Protein AF-A0A921YZZ9-F1 (afdb_monomer_lite)

Secondary structure (DSSP, 8-state):
-HHHHHHHH-GGGHHHHT-HHHHHHHHHHHHHHHHHHHHS-HHHHHHHHHHHH-SS--HHHHHHHHHHHHHHHHHHHHHHHHTTS-SS---SS-----SSS---TTHHHHHHHHHHHHHHHHHHHHHHHHHHHHHHHH-HHHHHHHHH-TTHHHHHHHHHHHHHS-TTTGGGGGTTTS-TTHHHHHHT-SS-TTS---HHHHHHHTTT-BTTB-HHHHHHHHHHHHHHHHHHHTTSSS---SHHHHHHHHHHHHHHHHHHHHHH-TT-EEETTEEE---HHHHHHHHHHHHHHHHHT-STHHHHHHHHH---TTHHHHHHHHHHHHHHHHHHS--HHHHHHHHHT-S------TT-THHHH-BHHHH-B-----EETT-BHHHHHHHHHH-TT-SEEEEES-TTT-BEEEEEEHHHHHHHHHHHHSHHHHHHHHHHHHHHHHHHHHSSPPPS---PPP-----------------------------------PPP------PPPP-----PPP-----------------TTTTHHHHHHHHHHHHHHHTT--------------------------PPPP----PPPHHHHHHHHHHHHTSB--HHHHHHHHHHHHH-STTTTSS-TT------B--S-EE-TT-BHHHHHHHHHHH--SEEEEEETTEEEEEEEHHHHHHHHHHHHTT---GGGPPPPP-PPP---------PPPPPPTTTGGGSSSSS--

Foldseek 3Di:
DVQVVVLVVDPVNVVQVVDPVSVLLSVLLVQLLVQCLVFLFLVLSNQLSDVAPAPDDDVVSSVVSSVNSPVNSVVNLVVCCVVVVDVDSAFLQAADQDQPQRDDPVCLVVLLVLLQVLLVVLLVLLVVLLVVLVVCVVPPVNVVVCVVPVVVVVVVLVVVVCVCCVCVHVVLLQLSVDDLSLLLNLLLDQDALPDDDDPVNVVSCNSQQDPVDGNLSSLVSNLVSLSVSLSVVVSRPDDDDSLSSQLSNQLSSQLSSQNVVCVVVVQADDDPNDHDHGGSSLSSLLRSLSNSCSQAVGLSSLSSSCSNHVHCSSSVSSNSSNVSSSVSSVVRDDHSVVSVCVSVVPLDFDDDDPPQPQLQVDWLLQQFAQPADAAEAFDFLQVLVVSCVVPVPDQKHFYDHDPVQLFTQFIFGSVQNVVQLCLLQNDVNLLVVLVVVVVVVVVVVVPDDDDPDDDDDDDDDDDDDDDDDDDDDDDDDDDDDDDDDDDDDDDDDDDDDDDDDDDDDDDDDDDDDDDDDDDDDDDDDDDDDDDPDVPVVVVVVVVVVVVVVVVPDDDDDDDDDDDDDDDDYDDDDDDDDDDDDDPPSDRDDPVVSVVVSVVSSRGTHRVVVLVVVVVVCVVPVPVPPDDDPSDRNTDGHRQPDEAERGHRLVNVSVVCSVVVDQKHFYDDPSRTRGIDGSVSSSVVVVCVVVVVDDPVPRDPDPPDPDPPPPPPPPPDDDDDDPPPVVVPPPPPDD

Sequence (734 aa):
MVATLLSKLVTTFQGIYSNESRTSEMLAAACAVGVASCFAAPVGGVLFSIEVTTTYFAVRNYWRGFFAACCSAIMFRLLSVWSGALPTVKPLFPTNLPQDFPFDPQEFAVFVLLGVVCGLLAALWVWLHRQYVLFMRNTKTLSNFLQKNRFIYPGFMTLAVMSILFPPGIGKYMAADLGNVEQVLSMFANFTWSDELSAEQAAVVSHWQTPEVDHFGCLIIFFFSVFFLSMVSCTLPVPAGIFVPAFKMGASLGRFTGEVMHYFCPLGVAYGGHIQKILPGGYAVVGAAAFTGAVTHTVSTIVIVSEMTGQVTHLLPIMAAVLAANATAALLQPSCFDSIILIKKLPYLPDLLSSASRMYDICVEDFMVRDVKYIWNRMTFQQLKDILKENKAIKSFPLVDSPSSMVLLGSIHRWELVRVIEKQVGRERRLTVAARWHREAEARRRDRRPSRFEVTPAPDMLSLQVPGSGMTRGSSLTTKDQGGLLPAPGQLFRPKSILKKTNSFTLTRGLASPGTGPHTPTTPQPSVYTTVTGAETRIRAAFEAIFKRSSLLQDVEGGLPDQLSSGLPRSPSINKKVQLPRERVCDMSPEDQKAWEQLEMAKEIDFDRMLQIARKRELHPEDSVYEDENLYICHIDPAPFQLVERTSLLKVHSLFSTLGVSRAYVTAIGRLIGVVSLKELRKAIEDVNSGALTVANRPEPPTTPLPTMIKVQATEPAPPSDSETAKLTTNEKQ

Organism: Manduca sexta (NCBI:txid7130)

InterPro domains:
  IPR000644 CBS domain [PF00571] (364-422)
  IPR000644 CBS domain [PF00571] (644-686)
  IPR001807 Chloride channel [PF00654] (12-329)
  IPR050970 Voltage-gated chloride channel [PTHR45720] (1-694)

pLDDT: mean 72.44, std 22.89, range [25.14, 98.0]

Radius of gyration: 42.45 Å; chains: 1; bounding box: 125×93×127 Å

Structure (mmCIF, N/CA/C/O backbone):
data_AF-A0A921YZZ9-F1
#
_entry.id   AF-A0A921YZZ9-F1
#
loop_
_atom_site.group_PDB
_atom_site.id
_atom_site.type_symbol
_atom_site.label_atom_id
_atom_site.label_alt_id
_atom_site.label_comp_id
_atom_site.label_asym_id
_atom_site.label_entity_id
_atom_site.label_seq_id
_atom_site.pdbx_PDB_ins_code
_atom_site.Cartn_x
_atom_site.Cartn_y
_atom_site.Cartn_z
_atom_site.occupancy
_atom_site.B_iso_or_equiv
_atom_site.auth_seq_id
_atom_site.auth_comp_id
_atom_site.auth_asym_id
_atom_site.auth_atom_id
_atom_site.pdbx_PDB_model_num
ATOM 1 N N . MET A 1 1 ? -1.355 12.272 8.313 1.00 84.31 1 MET A N 1
ATOM 2 C CA . MET A 1 1 ? -1.059 13.277 9.365 1.00 84.31 1 MET A CA 1
ATOM 3 C C . MET A 1 1 ? -1.814 14.591 9.165 1.00 84.31 1 MET A C 1
ATOM 5 O O . MET A 1 1 ? -2.558 14.959 10.063 1.00 84.31 1 MET A O 1
ATOM 9 N N . VAL A 1 2 ? -1.668 15.294 8.032 1.00 88.06 2 VAL A N 1
ATOM 10 C CA . VAL A 1 2 ? -2.312 16.615 7.829 1.00 88.06 2 VAL A CA 1
ATOM 11 C C . VAL A 1 2 ? -3.839 16.550 7.984 1.00 88.06 2 VAL A C 1
ATOM 13 O O . VAL A 1 2 ? -4.386 17.266 8.815 1.00 88.06 2 VAL A O 1
ATOM 16 N N . ALA A 1 3 ? -4.524 15.620 7.307 1.00 86.31 3 ALA A N 1
ATOM 17 C CA . ALA A 1 3 ? -5.980 15.455 7.430 1.00 86.31 3 ALA A CA 1
ATOM 18 C C . ALA A 1 3 ? -6.457 15.186 8.878 1.00 86.31 3 ALA A C 1
ATOM 20 O O . ALA A 1 3 ? -7.427 15.777 9.343 1.00 86.31 3 ALA A O 1
ATOM 21 N N . THR A 1 4 ? -5.724 14.367 9.640 1.00 85.69 4 THR A N 1
ATOM 22 C CA . THR A 1 4 ? -6.009 14.098 11.065 1.00 85.69 4 THR A CA 1
ATOM 23 C C . THR A 1 4 ? -5.741 15.282 12.000 1.00 85.69 4 THR A C 1
ATOM 25 O O . THR A 1 4 ? -6.245 15.279 13.119 1.00 85.69 4 THR A O 1
ATOM 28 N N . LEU A 1 5 ? -4.958 16.280 11.575 1.00 86.06 5 LEU A N 1
ATOM 29 C CA . LEU A 1 5 ? -4.812 17.555 12.286 1.00 86.06 5 LEU A CA 1
ATOM 30 C C . LEU A 1 5 ? -5.931 18.523 11.879 1.00 86.06 5 LEU A C 1
ATOM 32 O O . LEU A 1 5 ? -6.573 19.104 12.750 1.00 86.06 5 LEU A O 1
ATOM 36 N N . LEU A 1 6 ? -6.243 18.614 10.582 1.00 83.38 6 LEU A N 1
ATOM 37 C CA . LEU A 1 6 ? -7.339 19.428 10.047 1.00 83.38 6 LEU A CA 1
ATOM 38 C C . LEU A 1 6 ? -8.688 19.066 10.694 1.00 83.38 6 LEU A C 1
ATOM 40 O O . LEU A 1 6 ? -9.387 19.946 11.188 1.00 83.38 6 LEU A O 1
ATOM 44 N N . SER A 1 7 ? -9.007 17.771 10.795 1.00 78.88 7 SER A N 1
ATOM 45 C CA . SER A 1 7 ? -10.234 17.274 11.440 1.00 78.88 7 SER A CA 1
ATOM 46 C C . SER A 1 7 ? -10.284 17.466 12.964 1.00 78.88 7 SER A C 1
ATOM 48 O O . SER A 1 7 ? -11.336 17.239 13.559 1.00 78.88 7 SER A O 1
ATOM 50 N N . LYS A 1 8 ? -9.170 17.847 13.606 1.00 77.00 8 LYS A N 1
ATOM 51 C CA . LYS A 1 8 ? -9.113 18.209 15.034 1.00 77.00 8 LYS A CA 1
ATOM 52 C C . LYS A 1 8 ? -9.155 19.719 15.263 1.00 77.00 8 LYS A C 1
ATOM 54 O O . LYS A 1 8 ? -9.636 20.149 16.304 1.00 77.00 8 LYS A O 1
ATOM 59 N N . LEU A 1 9 ? -8.621 20.498 14.323 1.00 77.94 9 LEU A N 1
ATOM 60 C CA . LEU A 1 9 ? -8.499 21.953 14.414 1.00 77.94 9 LEU A CA 1
ATOM 61 C C . LEU A 1 9 ? -9.767 22.668 13.921 1.00 77.94 9 LEU A C 1
ATOM 63 O O . LEU A 1 9 ? -10.163 23.677 14.498 1.00 77.94 9 LEU A O 1
ATOM 67 N N . VAL A 1 10 ? -10.435 22.134 12.895 1.00 76.38 10 VAL A N 1
ATOM 68 C CA . VAL A 1 10 ? -11.708 22.667 12.390 1.00 76.38 10 VAL A CA 1
ATOM 69 C C . VAL A 1 10 ? -12.866 22.065 13.188 1.00 76.38 10 VAL A C 1
ATOM 71 O O . VAL A 1 10 ? -13.190 20.887 13.035 1.00 76.38 10 VAL A O 1
ATOM 74 N N . THR A 1 11 ? -13.526 22.879 14.016 1.00 63.50 11 THR A N 1
ATOM 75 C CA . THR A 1 11 ? -14.654 22.462 14.875 1.00 63.50 11 THR A CA 1
ATOM 76 C C . THR A 1 11 ? -15.809 21.842 14.084 1.00 63.50 11 THR A C 1
ATOM 78 O O . THR A 1 11 ? -16.369 20.829 14.498 1.00 63.50 11 THR A O 1
ATOM 81 N N . THR A 1 12 ? -16.096 22.355 12.884 1.00 69.12 12 THR A N 1
ATOM 82 C CA . THR A 1 12 ? -17.086 21.803 11.938 1.00 69.12 12 THR A CA 1
ATOM 83 C C . THR A 1 12 ? -16.829 20.331 11.574 1.00 69.12 12 THR A C 1
ATOM 85 O O . THR A 1 12 ? -17.759 19.612 11.217 1.00 69.12 12 THR A O 1
ATOM 88 N N . PHE A 1 13 ? -15.588 19.844 11.702 1.00 62.84 13 PHE A N 1
ATOM 89 C CA . PHE A 1 13 ? -15.207 18.452 11.436 1.00 62.84 13 PHE A CA 1
ATOM 90 C C . PHE A 1 13 ? -15.099 17.578 12.700 1.00 62.84 13 PHE A C 1
ATOM 92 O O . PHE A 1 13 ? -14.729 16.406 12.600 1.00 62.84 13 PHE A O 1
ATOM 99 N N . GLN A 1 14 ? -15.513 18.056 13.881 1.00 62.34 14 GLN A N 1
ATOM 100 C CA . GLN A 1 14 ? -15.622 17.190 15.067 1.00 62.34 14 GLN A CA 1
ATOM 101 C C . GLN A 1 14 ? -16.609 16.028 14.846 1.00 62.34 14 GLN A C 1
ATOM 103 O O . GLN A 1 14 ? -16.344 14.925 15.311 1.00 62.34 14 GLN A O 1
ATOM 108 N N . GLY A 1 15 ? -17.672 16.225 14.050 1.00 61.12 15 GLY A N 1
ATOM 109 C CA . GLY A 1 15 ? -18.597 15.166 13.601 1.00 61.12 15 GLY A CA 1
ATOM 110 C C . GLY A 1 15 ? -18.046 14.213 12.520 1.00 61.12 15 GLY A C 1
ATOM 111 O O . GLY A 1 15 ? -18.768 13.343 12.023 1.00 61.12 15 GLY A O 1
ATOM 112 N N . ILE A 1 16 ? -16.784 14.391 12.117 1.00 61.56 16 ILE A N 1
ATOM 113 C CA . ILE A 1 16 ? -16.000 13.437 11.318 1.00 61.56 16 ILE A CA 1
ATOM 114 C C . ILE A 1 16 ? -15.056 12.681 12.259 1.00 61.56 16 ILE A C 1
ATOM 116 O O . ILE A 1 16 ? -15.046 11.454 12.244 1.00 61.56 16 ILE A O 1
ATOM 120 N N . TYR A 1 17 ? -14.345 13.400 13.136 1.00 58.34 17 TYR A N 1
ATOM 121 C CA . TYR A 1 17 ? -13.435 12.816 14.129 1.00 58.34 17 TYR A CA 1
ATOM 122 C C . TYR A 1 17 ? -14.131 11.928 15.177 1.00 58.34 17 TYR A C 1
ATOM 124 O O . TYR A 1 17 ? -13.542 10.959 15.648 1.00 58.34 17 TYR A O 1
ATOM 132 N N . SER A 1 18 ? -15.379 12.232 15.549 1.00 61.78 18 SER A N 1
ATOM 133 C CA . SER A 1 18 ? -16.152 11.435 16.513 1.00 61.78 18 SER A CA 1
ATOM 134 C C . SER A 1 18 ? -16.565 10.057 15.990 1.00 61.78 18 SER A C 1
ATOM 136 O O . SER A 1 18 ? -16.951 9.204 16.785 1.00 61.78 18 SER A O 1
ATOM 138 N N . ASN A 1 19 ? -16.496 9.829 14.675 1.00 70.69 19 ASN A N 1
ATOM 139 C CA . ASN A 1 19 ? -16.892 8.578 14.043 1.00 70.69 19 ASN A CA 1
ATOM 140 C C . ASN A 1 19 ? -15.667 7.898 13.409 1.00 70.69 19 ASN A C 1
ATOM 142 O O . ASN A 1 19 ? -15.075 8.399 12.448 1.00 70.69 19 ASN A O 1
ATOM 146 N N . GLU A 1 20 ? -15.301 6.732 13.943 1.00 70.50 20 GLU A N 1
ATOM 147 C CA . GLU A 1 20 ? -14.123 5.960 13.528 1.00 70.50 20 GLU A CA 1
ATOM 148 C C . GLU A 1 20 ? -14.184 5.580 12.036 1.00 70.50 20 GLU A C 1
ATOM 150 O O . GLU A 1 20 ? -13.187 5.725 11.326 1.00 70.50 20 GLU A O 1
ATOM 155 N N . SER A 1 21 ? -15.374 5.246 11.513 1.00 72.44 21 SER A N 1
ATOM 156 C CA . SER A 1 21 ? -15.564 4.951 10.083 1.00 72.44 21 SER A CA 1
ATOM 157 C C . SER A 1 21 ? -15.237 6.155 9.191 1.00 72.44 21 SER A C 1
ATOM 159 O O . SER A 1 21 ? -14.421 6.039 8.279 1.00 72.44 21 SER A O 1
ATOM 161 N N . ARG A 1 22 ? -15.784 7.343 9.497 1.00 76.19 22 ARG A N 1
ATOM 162 C CA . ARG A 1 22 ? -15.521 8.599 8.763 1.00 76.19 22 ARG A CA 1
ATOM 163 C C . ARG A 1 22 ? -14.061 9.034 8.861 1.00 76.19 22 ARG A C 1
ATOM 165 O O . ARG A 1 22 ? -13.511 9.571 7.901 1.00 76.19 22 ARG A O 1
ATOM 172 N N . THR A 1 23 ? -13.423 8.778 10.000 1.00 80.69 23 THR A N 1
ATOM 173 C CA . THR A 1 23 ? -11.986 9.015 10.175 1.00 80.69 23 THR A CA 1
ATOM 174 C C . THR A 1 23 ? -11.163 8.106 9.253 1.00 80.69 23 THR A C 1
ATOM 176 O O . THR A 1 23 ? -10.192 8.575 8.660 1.00 80.69 23 THR A O 1
ATOM 179 N N . SER A 1 24 ? -11.589 6.854 9.044 1.00 80.00 24 SER A N 1
ATOM 180 C CA . SER A 1 24 ? -10.998 5.952 8.047 1.00 80.00 24 SER A CA 1
ATOM 181 C C . SER A 1 24 ? -11.273 6.403 6.601 1.00 80.00 24 SER A C 1
ATOM 183 O O . SER A 1 24 ? -10.334 6.462 5.808 1.00 80.00 24 SER A O 1
ATOM 185 N N . GLU A 1 25 ? -12.509 6.822 6.264 1.00 84.06 25 GLU A N 1
ATOM 186 C CA . GLU A 1 25 ? -12.844 7.397 4.938 1.00 84.06 25 GLU A CA 1
ATOM 187 C C . GLU A 1 25 ? -11.884 8.551 4.576 1.00 84.06 25 GLU A C 1
ATOM 189 O O . GLU A 1 25 ? -11.361 8.628 3.462 1.00 84.06 25 GLU A O 1
ATOM 194 N N . MET A 1 26 ? -11.623 9.437 5.543 1.00 87.06 26 MET A N 1
ATOM 195 C CA . MET A 1 26 ? -10.726 10.585 5.397 1.00 87.06 26 MET A CA 1
ATOM 196 C C . MET A 1 26 ? -9.244 10.183 5.295 1.00 87.06 26 MET A C 1
ATOM 198 O O . MET A 1 26 ? -8.487 10.830 4.570 1.00 87.06 26 MET A O 1
ATOM 202 N N . LEU A 1 27 ? -8.804 9.146 6.015 1.00 88.88 27 LEU A N 1
ATOM 203 C CA . LEU A 1 27 ? -7.417 8.672 5.969 1.00 88.88 27 LEU A CA 1
ATOM 204 C C . LEU A 1 27 ? -7.055 8.080 4.603 1.00 88.88 27 LEU A C 1
ATOM 206 O O . LEU A 1 27 ? -5.984 8.398 4.087 1.00 88.88 27 LEU A O 1
ATOM 210 N N . ALA A 1 28 ? -7.952 7.300 3.994 1.00 88.44 28 ALA A N 1
ATOM 211 C CA . ALA A 1 28 ? -7.754 6.782 2.642 1.00 88.44 28 ALA A CA 1
ATOM 212 C C . ALA A 1 28 ? -7.735 7.916 1.598 1.00 88.44 28 ALA A C 1
ATOM 214 O O . ALA A 1 28 ? -6.801 8.013 0.807 1.00 88.44 28 ALA A O 1
ATOM 215 N N . ALA A 1 29 ? -8.671 8.873 1.665 1.00 90.62 29 ALA A N 1
ATOM 216 C CA . ALA A 1 29 ? -8.632 10.055 0.794 1.00 90.62 29 ALA A CA 1
ATOM 217 C C . ALA A 1 29 ? -7.320 10.861 0.943 1.00 90.62 29 ALA A C 1
ATOM 219 O O . ALA A 1 29 ? -6.762 11.337 -0.044 1.00 90.62 29 ALA A O 1
ATOM 220 N N . ALA A 1 30 ? -6.779 10.972 2.161 1.00 92.50 30 ALA A N 1
ATOM 221 C CA . ALA A 1 30 ? -5.495 11.627 2.409 1.00 92.50 30 ALA A CA 1
ATOM 222 C C . ALA A 1 30 ? -4.279 10.827 1.895 1.00 92.50 30 ALA A C 1
ATOM 224 O O . ALA A 1 30 ? -3.251 11.430 1.587 1.00 92.50 30 ALA A O 1
ATOM 225 N N . CYS A 1 31 ? -4.378 9.496 1.794 1.00 92.50 31 CYS A N 1
ATOM 226 C CA . CYS A 1 31 ? -3.362 8.661 1.153 1.00 92.50 31 CYS A CA 1
ATOM 227 C C . CYS A 1 31 ? -3.361 8.881 -0.366 1.00 92.50 31 CYS A C 1
ATOM 229 O O . CYS A 1 31 ? -2.310 9.204 -0.917 1.00 92.50 31 CYS A O 1
ATOM 231 N N . ALA A 1 32 ? -4.536 8.848 -1.006 1.00 93.62 32 ALA A N 1
ATOM 232 C CA . ALA A 1 32 ? -4.696 9.146 -2.431 1.00 93.62 32 ALA A CA 1
ATOM 233 C C . ALA A 1 32 ? -4.104 10.512 -2.826 1.00 93.62 32 ALA A C 1
ATOM 235 O O . ALA A 1 32 ? -3.335 10.603 -3.781 1.00 93.62 32 ALA A O 1
ATOM 236 N N . VAL A 1 33 ? -4.392 11.560 -2.044 1.00 94.94 33 VAL A N 1
ATOM 237 C CA . VAL A 1 33 ? -3.809 12.906 -2.218 1.00 94.94 33 VAL A CA 1
ATOM 238 C C . VAL A 1 33 ? -2.281 12.895 -2.115 1.00 94.94 33 VAL A C 1
ATOM 240 O O . VAL A 1 33 ? -1.611 13.565 -2.897 1.00 94.94 33 VAL A O 1
ATOM 243 N N . GLY A 1 34 ? -1.716 12.139 -1.169 1.00 93.56 34 GLY A N 1
ATOM 244 C CA . GLY A 1 34 ? -0.265 12.021 -1.006 1.00 93.56 34 GLY A CA 1
ATOM 245 C C . GLY A 1 34 ? 0.413 11.356 -2.206 1.00 93.56 34 GLY A C 1
ATOM 246 O O . GLY A 1 34 ? 1.406 11.866 -2.708 1.00 93.56 34 GLY A O 1
ATOM 247 N N . VAL A 1 35 ? -0.145 10.254 -2.710 1.00 92.75 35 VAL A N 1
ATOM 248 C CA . VAL A 1 35 ? 0.409 9.548 -3.879 1.00 92.75 35 VAL A CA 1
ATOM 249 C C . VAL A 1 35 ? 0.257 10.395 -5.149 1.00 92.75 35 VAL A C 1
ATOM 251 O O . VAL A 1 35 ? 1.212 10.545 -5.912 1.00 92.75 35 VAL A O 1
ATOM 254 N N . ALA A 1 36 ? -0.902 11.035 -5.334 1.00 93.50 36 ALA A N 1
ATOM 255 C CA . ALA A 1 36 ? -1.155 11.937 -6.454 1.00 93.50 36 ALA A CA 1
ATOM 256 C C . ALA A 1 36 ? -0.236 13.171 -6.460 1.00 93.50 36 ALA A C 1
ATOM 258 O O . ALA A 1 36 ? 0.133 13.638 -7.537 1.00 93.50 36 ALA A O 1
ATOM 259 N N . SER A 1 37 ? 0.164 13.691 -5.292 1.00 91.31 37 SER A N 1
ATOM 260 C CA . SER A 1 37 ? 1.106 14.816 -5.205 1.00 91.31 37 SER A CA 1
ATOM 261 C C . SER A 1 37 ? 2.557 14.407 -5.469 1.00 91.31 37 SER A C 1
ATOM 263 O O . SER A 1 37 ? 3.281 15.166 -6.104 1.00 91.31 37 SER A O 1
ATOM 265 N N . CYS A 1 38 ? 2.974 13.201 -5.065 1.00 89.38 38 CYS A N 1
ATOM 266 C CA . CYS A 1 38 ? 4.322 12.689 -5.336 1.00 89.38 38 CYS A CA 1
ATOM 267 C C . CYS A 1 38 ? 4.577 12.369 -6.818 1.00 89.38 38 CYS A C 1
ATOM 269 O O . CYS A 1 38 ? 5.704 12.528 -7.282 1.00 89.38 38 CYS A O 1
ATOM 271 N N . PHE A 1 39 ? 3.556 11.913 -7.550 1.00 89.44 39 PHE A N 1
ATOM 272 C CA . PHE A 1 39 ? 3.694 11.455 -8.941 1.00 89.44 39 PHE A CA 1
ATOM 273 C C . PHE A 1 39 ? 3.000 12.354 -9.976 1.00 89.44 39 PHE A C 1
ATOM 275 O O . PHE A 1 39 ? 3.068 12.081 -11.172 1.00 89.44 39 PHE A O 1
ATOM 282 N N . ALA A 1 40 ? 2.317 13.416 -9.533 1.00 89.56 40 ALA A N 1
ATOM 283 C CA . ALA A 1 40 ? 1.434 14.252 -10.354 1.00 89.56 40 ALA A CA 1
ATOM 284 C C . ALA A 1 40 ? 0.362 13.445 -11.131 1.00 89.56 40 ALA A C 1
ATOM 286 O O . ALA A 1 40 ? -0.069 13.865 -12.211 1.00 89.56 40 ALA A O 1
ATOM 287 N N . ALA A 1 41 ? -0.049 12.301 -10.567 1.00 91.88 41 ALA A N 1
ATOM 288 C CA . ALA A 1 41 ? -0.850 11.234 -11.174 1.00 91.88 41 ALA A CA 1
ATOM 289 C C . ALA A 1 41 ? -2.141 10.992 -10.352 1.00 91.88 41 ALA A C 1
ATOM 291 O O . ALA A 1 41 ? -2.130 10.207 -9.393 1.00 91.88 41 ALA A O 1
ATOM 292 N N . PRO A 1 42 ? -3.230 11.741 -10.618 1.00 94.81 42 PRO A N 1
ATOM 293 C CA . PRO A 1 42 ? -4.423 11.732 -9.776 1.00 94.81 42 PRO A CA 1
ATOM 294 C C . PRO A 1 42 ? -5.278 10.465 -9.892 1.00 94.81 42 PRO A C 1
ATOM 296 O O . PRO A 1 42 ? -5.834 10.049 -8.875 1.00 94.81 42 PRO A O 1
ATOM 299 N N . VAL A 1 43 ? -5.397 9.833 -11.067 1.00 94.44 43 VAL A N 1
ATOM 300 C CA . VAL A 1 43 ? -6.172 8.585 -11.197 1.00 94.44 43 VAL A CA 1
ATOM 301 C C . VAL A 1 43 ? -5.409 7.441 -10.525 1.00 94.44 43 VAL A C 1
ATOM 303 O O . VAL A 1 43 ? -5.950 6.742 -9.665 1.00 94.44 43 VAL A O 1
ATOM 306 N N . GLY A 1 44 ? -4.125 7.297 -10.857 1.00 93.56 44 GLY A N 1
ATOM 307 C CA . GLY A 1 44 ? -3.244 6.262 -10.329 1.00 93.56 44 GLY A CA 1
ATOM 308 C C . GLY A 1 44 ? -3.070 6.349 -8.813 1.00 93.56 44 GLY A C 1
ATOM 309 O O . GLY A 1 44 ? -3.139 5.329 -8.130 1.00 93.56 44 GLY A O 1
ATOM 310 N N . GLY A 1 45 ? -2.936 7.559 -8.257 1.00 93.50 45 GLY A N 1
ATOM 311 C CA . GLY A 1 45 ? -2.812 7.756 -6.810 1.00 93.50 45 GLY A CA 1
ATOM 312 C C . GLY A 1 45 ? -4.046 7.331 -6.007 1.00 93.50 45 GLY A C 1
ATOM 313 O O . GLY A 1 45 ? -3.913 6.823 -4.892 1.00 93.50 45 GLY A O 1
ATOM 314 N N . VAL A 1 46 ? -5.248 7.474 -6.573 1.00 94.81 46 VAL A N 1
ATOM 315 C CA . VAL A 1 46 ? -6.494 7.021 -5.931 1.00 94.81 46 VAL A CA 1
ATOM 316 C C . VAL A 1 46 ? -6.632 5.506 -6.010 1.00 94.81 46 VAL A C 1
ATOM 318 O O . VAL A 1 46 ? -6.968 4.886 -5.004 1.00 94.81 46 VAL A O 1
ATOM 321 N N . LEU A 1 47 ? -6.326 4.904 -7.164 1.00 94.38 47 LEU A N 1
ATOM 322 C CA . LEU A 1 47 ? -6.336 3.447 -7.327 1.00 94.38 47 LEU A CA 1
ATOM 323 C C . LEU A 1 47 ? -5.330 2.774 -6.382 1.00 94.38 47 LEU A C 1
ATOM 325 O O . LEU A 1 47 ? -5.701 1.852 -5.662 1.00 94.38 47 LEU A O 1
ATOM 329 N N . PHE A 1 48 ? -4.108 3.303 -6.279 1.00 93.31 48 PHE A N 1
ATOM 330 C CA . PHE A 1 48 ? -3.091 2.815 -5.339 1.00 93.31 48 PHE A CA 1
ATOM 331 C C . PHE A 1 48 ? -3.553 2.913 -3.883 1.00 93.31 48 PHE A C 1
ATOM 333 O O . PHE A 1 48 ? -3.349 1.995 -3.092 1.00 93.31 48 PHE A O 1
ATOM 340 N N . SER A 1 49 ? -4.225 4.009 -3.516 1.00 92.38 49 SER A N 1
ATOM 341 C CA . SER A 1 49 ? -4.799 4.133 -2.178 1.00 92.38 49 SER A CA 1
ATOM 342 C C . SER A 1 49 ? -5.881 3.085 -1.906 1.00 92.38 49 SER A C 1
ATOM 344 O O . SER A 1 49 ? -5.987 2.633 -0.770 1.00 92.38 49 SER A O 1
ATOM 346 N N . ILE A 1 50 ? -6.689 2.703 -2.896 1.00 90.75 50 ILE A N 1
ATOM 347 C CA . ILE A 1 50 ? -7.699 1.648 -2.732 1.00 90.75 50 ILE A CA 1
ATOM 348 C C . ILE A 1 50 ? -7.014 0.290 -2.568 1.00 90.75 50 ILE A C 1
ATOM 350 O O . ILE A 1 50 ? -7.263 -0.386 -1.574 1.00 90.75 50 ILE A O 1
ATOM 354 N N . GLU A 1 51 ? -6.111 -0.060 -3.488 1.00 90.00 51 GLU A N 1
ATOM 355 C CA . GLU A 1 51 ? -5.401 -1.347 -3.508 1.00 90.00 51 GLU A CA 1
ATOM 356 C C . GLU A 1 51 ? -4.586 -1.607 -2.230 1.00 90.00 51 GLU A C 1
ATOM 358 O O . GLU A 1 51 ? -4.529 -2.742 -1.769 1.00 90.00 51 GLU A O 1
ATOM 363 N N . VAL A 1 52 ? -3.976 -0.572 -1.635 1.00 85.69 52 VAL A N 1
ATOM 364 C CA . VAL A 1 52 ? -3.026 -0.737 -0.516 1.00 85.69 52 VAL A CA 1
ATOM 365 C C . VAL A 1 52 ? -3.631 -0.457 0.870 1.00 85.69 52 VAL A C 1
ATOM 367 O O . VAL A 1 52 ? -3.073 -0.911 1.867 1.00 85.69 52 VAL A O 1
ATOM 370 N N . THR A 1 53 ? -4.741 0.292 0.996 1.00 83.06 53 THR A N 1
ATOM 371 C CA . THR A 1 53 ? -5.222 0.729 2.334 1.00 83.06 53 THR A CA 1
ATOM 372 C C . THR A 1 53 ? -6.425 -0.023 2.901 1.00 83.06 53 THR A C 1
ATOM 374 O O . THR A 1 53 ? -6.575 -0.035 4.125 1.00 83.06 53 THR A O 1
ATOM 377 N N . THR A 1 54 ? -7.283 -0.642 2.080 1.00 75.44 54 THR A N 1
ATOM 378 C CA . THR A 1 54 ? -8.539 -1.257 2.557 1.00 75.44 54 THR A CA 1
ATOM 379 C C . THR A 1 54 ? -9.011 -2.419 1.686 1.00 75.44 54 THR A C 1
ATOM 381 O O . THR A 1 54 ? -9.183 -2.243 0.484 1.00 75.44 54 THR A O 1
ATOM 384 N N . THR A 1 55 ? -9.373 -3.549 2.302 1.00 74.31 55 THR A N 1
ATOM 385 C CA . THR A 1 55 ? -10.044 -4.683 1.632 1.00 74.31 55 THR A CA 1
ATOM 386 C C . THR A 1 55 ? -11.437 -4.331 1.095 1.00 74.31 55 THR A C 1
ATOM 388 O O . THR A 1 55 ? -11.848 -4.847 0.060 1.00 74.31 55 THR A O 1
ATOM 391 N N . TYR A 1 56 ? -12.157 -3.428 1.770 1.00 79.06 56 TYR A N 1
ATOM 392 C CA . TYR A 1 56 ? -13.479 -2.944 1.362 1.00 79.06 56 TYR A CA 1
ATOM 393 C C . TYR A 1 56 ? -13.489 -1.419 1.283 1.00 79.06 56 TYR A C 1
ATOM 395 O O . TYR A 1 56 ? -13.265 -0.733 2.282 1.00 79.06 56 TYR A O 1
ATOM 403 N N . PHE A 1 57 ? -13.792 -0.881 0.100 1.00 79.12 57 PHE A N 1
ATOM 404 C CA . PHE A 1 57 ? -13.772 0.557 -0.153 1.00 79.12 57 PHE A CA 1
ATOM 405 C C . PHE A 1 57 ? -15.098 1.056 -0.740 1.00 79.12 57 PHE A C 1
ATOM 407 O O . PHE A 1 57 ? -15.529 0.639 -1.813 1.00 79.12 57 PHE A O 1
ATOM 414 N N . ALA A 1 58 ? -15.765 1.977 -0.039 1.00 81.62 58 ALA A N 1
ATOM 415 C CA . ALA A 1 58 ? -17.048 2.515 -0.484 1.00 81.62 58 ALA A CA 1
ATOM 416 C C . ALA A 1 58 ? -16.874 3.537 -1.624 1.00 81.62 58 ALA A C 1
ATOM 418 O O . ALA A 1 58 ? -16.171 4.535 -1.469 1.00 81.62 58 ALA A O 1
ATOM 419 N N . VAL A 1 59 ? -17.600 3.357 -2.734 1.00 86.38 59 VAL A N 1
ATOM 420 C CA . VAL A 1 59 ? -17.507 4.187 -3.960 1.00 86.38 59 VAL A CA 1
ATOM 421 C C . VAL A 1 59 ? -17.730 5.690 -3.706 1.00 86.38 59 VAL A C 1
ATOM 423 O O . VAL A 1 59 ? -17.127 6.534 -4.364 1.00 86.38 59 VAL A O 1
ATOM 426 N N . ARG A 1 60 ? -18.509 6.069 -2.683 1.00 84.50 60 ARG A N 1
ATOM 427 C CA . ARG A 1 60 ? -18.648 7.475 -2.242 1.00 84.50 60 ARG A CA 1
ATOM 428 C C . ARG A 1 60 ? -17.303 8.125 -1.875 1.00 84.50 60 ARG A C 1
ATOM 430 O O . ARG A 1 60 ? -17.135 9.332 -2.032 1.00 84.50 60 ARG A O 1
ATOM 437 N N . ASN A 1 61 ? -16.349 7.338 -1.384 1.00 85.25 61 ASN A N 1
ATOM 438 C CA . ASN A 1 61 ? -15.028 7.807 -0.970 1.00 85.25 61 ASN A CA 1
ATOM 439 C C . ASN A 1 61 ? -14.030 7.847 -2.126 1.00 85.25 61 ASN A C 1
ATOM 441 O O . ASN A 1 61 ? -13.106 8.654 -2.067 1.00 85.25 61 ASN A O 1
ATOM 445 N N . TYR A 1 62 ? -14.271 7.087 -3.202 1.00 90.00 62 TYR A N 1
ATOM 446 C CA . TYR A 1 62 ? -13.523 7.216 -4.456 1.00 90.00 62 TYR A CA 1
ATOM 447 C C . TYR A 1 62 ? -13.671 8.634 -5.004 1.00 90.00 62 TYR A C 1
ATOM 449 O O . TYR A 1 62 ? -12.676 9.331 -5.145 1.00 90.00 62 TYR A O 1
ATOM 457 N N . TRP A 1 63 ? -14.905 9.118 -5.174 1.00 91.25 63 TRP A N 1
ATOM 458 C CA . TRP A 1 63 ? -15.168 10.475 -5.670 1.00 91.25 63 TRP A CA 1
ATOM 459 C C . TRP A 1 63 ? -14.553 11.579 -4.799 1.00 91.25 63 TRP A C 1
ATOM 461 O O . TRP A 1 63 ? -13.998 12.544 -5.321 1.00 91.25 63 TRP A O 1
ATOM 471 N N . ARG A 1 64 ? -14.595 11.422 -3.468 1.00 89.94 64 ARG A N 1
ATOM 472 C CA . ARG A 1 64 ? -13.972 12.360 -2.514 1.00 89.94 64 ARG A CA 1
ATOM 473 C C . ARG A 1 64 ? -12.443 12.364 -2.621 1.00 89.94 64 ARG A C 1
ATOM 475 O O . ARG A 1 64 ? -11.841 13.434 -2.652 1.00 89.94 64 ARG A O 1
ATOM 482 N N . GLY A 1 65 ? -11.827 11.181 -2.675 1.00 91.94 65 GLY A N 1
ATOM 483 C CA . GLY A 1 65 ? -10.382 11.020 -2.841 1.00 91.94 65 GLY A CA 1
ATOM 484 C C . GLY A 1 65 ? -9.901 11.520 -4.201 1.00 91.94 65 GLY A C 1
ATOM 485 O O . GLY A 1 65 ? -8.917 12.248 -4.260 1.00 91.94 65 GLY A O 1
ATOM 486 N N . PHE A 1 66 ? -10.636 11.209 -5.269 1.00 94.38 66 PHE A N 1
ATOM 487 C CA . PHE A 1 66 ? -10.346 11.618 -6.641 1.00 94.38 66 PHE A CA 1
ATOM 488 C C . PHE A 1 66 ? -10.418 13.129 -6.834 1.00 94.38 66 PHE A C 1
ATOM 490 O O . PHE A 1 66 ? -9.455 13.715 -7.317 1.00 94.38 66 PHE A O 1
ATOM 497 N N . PHE A 1 67 ? -11.480 13.787 -6.360 1.00 94.69 67 PHE A N 1
ATOM 498 C CA . PHE A 1 67 ? -11.558 15.249 -6.397 1.00 94.69 67 PHE A CA 1
ATOM 499 C C . PHE A 1 67 ? -10.359 15.903 -5.688 1.00 94.69 67 PHE A C 1
ATOM 501 O O . PHE A 1 67 ? -9.703 16.783 -6.245 1.00 94.69 67 PHE A O 1
ATOM 508 N N . ALA A 1 68 ? -10.014 15.433 -4.484 1.00 94.06 68 ALA A N 1
ATOM 509 C CA . ALA A 1 68 ? -8.879 15.962 -3.733 1.00 94.06 68 ALA A CA 1
ATOM 510 C C . ALA A 1 68 ? -7.521 15.661 -4.406 1.00 94.06 68 ALA A C 1
ATOM 512 O O . ALA A 1 68 ? -6.638 16.522 -4.416 1.00 94.06 68 ALA A O 1
ATOM 513 N N . ALA A 1 69 ? -7.356 14.475 -5.001 1.00 95.69 69 ALA A N 1
ATOM 514 C CA . ALA A 1 69 ? -6.169 14.082 -5.756 1.00 95.69 69 ALA A CA 1
ATOM 515 C C . ALA A 1 69 ? -5.982 14.944 -7.015 1.00 95.69 69 ALA A C 1
ATOM 517 O O . ALA A 1 69 ? -4.883 15.448 -7.244 1.00 95.69 69 ALA A O 1
ATOM 518 N N . CYS A 1 70 ? -7.052 15.200 -7.777 1.00 94.50 70 CYS A N 1
ATOM 519 C CA . CYS A 1 70 ? -7.046 16.123 -8.914 1.00 94.50 70 CYS A CA 1
ATOM 520 C C . CYS A 1 70 ? -6.651 17.541 -8.490 1.00 94.50 70 CYS A C 1
ATOM 522 O O . CYS A 1 70 ? -5.728 18.105 -9.075 1.00 94.50 70 CYS A O 1
ATOM 524 N N . CYS A 1 71 ? -7.266 18.092 -7.437 1.00 94.56 71 CYS A N 1
ATOM 525 C CA . CYS A 1 71 ? -6.876 19.395 -6.889 1.00 94.56 71 CYS A CA 1
ATOM 526 C C . CYS A 1 71 ? -5.386 19.436 -6.507 1.00 94.56 71 CYS A C 1
ATOM 528 O O . CYS A 1 71 ? -4.709 20.423 -6.790 1.00 94.56 71 CYS A O 1
ATOM 530 N N . SER A 1 72 ? -4.853 18.362 -5.915 1.00 94.19 72 SER A N 1
ATOM 531 C CA . SER A 1 72 ? -3.441 18.292 -5.525 1.00 94.19 72 SER A CA 1
ATOM 532 C C . SER A 1 72 ? -2.486 18.166 -6.715 1.00 94.19 72 SER A C 1
ATOM 534 O O . SER A 1 72 ? -1.431 18.798 -6.702 1.00 94.19 72 SER A O 1
ATOM 536 N N . ALA A 1 73 ? -2.831 17.381 -7.739 1.00 90.50 73 ALA A N 1
ATOM 537 C CA . ALA A 1 73 ? -2.017 17.229 -8.945 1.00 90.50 73 ALA A CA 1
ATOM 538 C C . ALA A 1 73 ? -2.011 18.515 -9.792 1.00 90.50 73 ALA A C 1
ATOM 540 O O . ALA A 1 73 ? -0.957 18.925 -10.279 1.00 90.50 73 ALA A O 1
ATOM 541 N N . ILE A 1 74 ? -3.1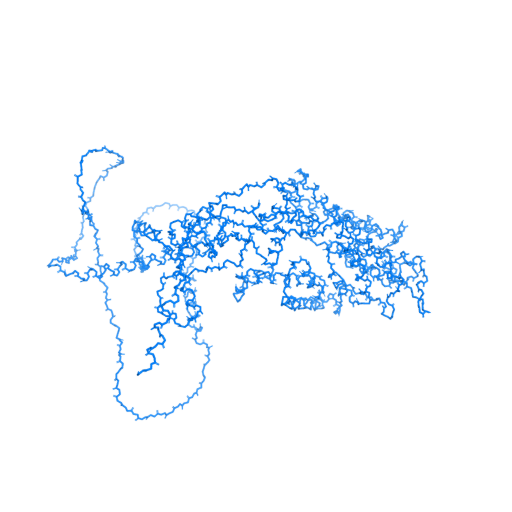61 19.191 -9.906 1.00 90.31 74 ILE A N 1
ATOM 542 C CA . ILE A 1 74 ? -3.283 20.507 -10.552 1.00 90.31 74 ILE A CA 1
ATOM 543 C C . ILE A 1 74 ? -2.446 21.545 -9.795 1.00 90.31 74 ILE A C 1
ATOM 545 O O . ILE A 1 74 ? -1.627 22.223 -10.409 1.00 90.31 74 ILE A O 1
ATOM 549 N N . MET A 1 75 ? -2.589 21.630 -8.466 1.00 91.50 75 MET A N 1
ATOM 550 C CA . MET A 1 75 ? -1.821 22.567 -7.638 1.00 91.50 75 MET A CA 1
ATOM 551 C C . MET A 1 75 ? -0.309 22.340 -7.765 1.00 91.50 75 MET A C 1
ATOM 553 O O . MET A 1 75 ? 0.434 23.302 -7.926 1.00 91.50 75 MET A O 1
ATOM 557 N N . PHE A 1 76 ? 0.145 21.081 -7.750 1.00 88.75 76 PHE A N 1
ATOM 558 C CA . PHE A 1 76 ? 1.558 20.746 -7.934 1.00 88.75 76 PHE A CA 1
ATOM 559 C C . PHE A 1 76 ? 2.080 21.219 -9.298 1.00 88.75 76 PHE A C 1
ATOM 561 O O . PHE A 1 76 ? 3.037 21.990 -9.346 1.00 88.75 76 PHE A O 1
ATOM 568 N N . ARG A 1 77 ? 1.419 20.837 -10.403 1.00 85.06 77 ARG A N 1
ATOM 569 C CA . ARG A 1 77 ? 1.868 21.211 -11.756 1.00 85.06 77 ARG A CA 1
ATOM 570 C C . ARG A 1 77 ? 1.819 22.727 -11.999 1.00 85.06 77 ARG A C 1
ATOM 572 O O . ARG A 1 77 ? 2.730 23.259 -12.626 1.00 85.06 77 ARG A O 1
ATOM 579 N N . LEU A 1 78 ? 0.802 23.433 -11.491 1.00 89.00 78 LEU A N 1
ATOM 580 C CA . LEU A 1 78 ? 0.727 24.899 -11.580 1.00 89.00 78 LEU A CA 1
ATOM 581 C C . LEU A 1 78 ? 1.839 25.579 -10.770 1.00 89.00 78 LEU A C 1
ATOM 583 O O . LEU A 1 78 ? 2.450 26.530 -11.256 1.00 89.00 78 LEU A O 1
ATOM 587 N N . LEU A 1 79 ? 2.145 25.077 -9.569 1.00 88.69 79 LEU A N 1
ATOM 588 C CA . LEU A 1 79 ? 3.218 25.617 -8.736 1.00 88.69 79 LEU A CA 1
ATOM 589 C C . LEU A 1 79 ? 4.602 25.405 -9.371 1.00 88.69 79 LEU A C 1
ATOM 591 O O . LEU A 1 79 ? 5.428 26.308 -9.295 1.00 88.69 79 LEU A O 1
ATOM 595 N N . SER A 1 80 ? 4.843 24.273 -10.047 1.00 85.00 80 SER A N 1
ATOM 596 C CA . SER A 1 80 ? 6.083 24.022 -10.806 1.00 85.00 80 SER A CA 1
ATOM 597 C C . SER A 1 80 ? 6.283 24.964 -11.999 1.00 85.00 80 SER A C 1
ATOM 599 O O . SER A 1 80 ? 7.424 25.241 -12.364 1.00 85.00 80 SER A O 1
ATOM 601 N N . VAL A 1 81 ? 5.198 25.458 -12.605 1.00 87.88 81 VAL A N 1
ATOM 602 C CA . VAL A 1 81 ? 5.271 26.486 -13.658 1.00 87.88 81 VAL A CA 1
ATOM 603 C C . VAL A 1 81 ? 5.467 27.873 -13.042 1.00 87.88 81 VAL A C 1
ATOM 605 O O . VAL A 1 81 ? 6.315 28.633 -13.501 1.00 87.88 81 VAL A O 1
ATOM 608 N N . TRP A 1 82 ? 4.750 28.201 -11.961 1.00 88.81 82 TRP A N 1
ATOM 609 C CA . TRP A 1 82 ? 4.878 29.503 -11.295 1.00 88.81 82 TRP A CA 1
ATOM 610 C C . TRP A 1 82 ? 6.248 29.712 -10.627 1.00 88.81 82 TRP A C 1
ATOM 612 O O . TRP A 1 82 ? 6.755 30.831 -10.614 1.00 88.81 82 TRP A O 1
ATOM 622 N N . SER A 1 83 ? 6.892 28.649 -10.136 1.00 88.19 83 SER A N 1
ATOM 623 C CA . SER A 1 83 ? 8.268 28.702 -9.623 1.00 88.19 83 SER A CA 1
ATOM 624 C C . SER A 1 83 ? 9.345 28.789 -10.714 1.00 88.19 83 SER A C 1
ATOM 626 O O . SER A 1 83 ? 10.527 28.869 -10.385 1.00 88.19 83 SER A O 1
ATOM 628 N N . GLY A 1 84 ? 8.967 28.737 -11.998 1.00 81.88 84 GLY A N 1
ATOM 629 C CA . GLY A 1 84 ? 9.895 28.717 -13.131 1.00 81.88 84 GLY A CA 1
ATOM 630 C C . GLY A 1 84 ? 10.648 27.394 -13.323 1.00 81.88 84 GLY A C 1
ATOM 631 O O . GLY A 1 84 ? 11.509 27.317 -14.194 1.00 81.88 84 GLY A O 1
ATOM 632 N N . ALA A 1 85 ? 10.339 26.350 -12.544 1.00 77.06 85 ALA A N 1
ATOM 633 C CA . ALA A 1 85 ? 11.032 25.060 -12.614 1.00 77.06 85 ALA A CA 1
ATOM 634 C C . ALA A 1 85 ? 10.689 24.248 -13.878 1.00 77.06 85 ALA A C 1
ATOM 636 O O . ALA A 1 85 ? 11.493 23.429 -14.319 1.00 77.06 85 ALA A O 1
ATOM 637 N N . LEU A 1 86 ? 9.509 24.466 -14.469 1.00 73.38 86 LEU A N 1
ATOM 638 C CA . LEU A 1 86 ? 9.108 23.898 -15.759 1.00 73.38 86 LEU A CA 1
ATOM 639 C C . LEU A 1 86 ? 8.436 24.974 -16.630 1.00 73.38 86 LEU A C 1
ATOM 641 O O . LEU A 1 86 ? 7.553 25.677 -16.143 1.00 73.38 86 LEU A O 1
ATOM 645 N N . PRO A 1 87 ? 8.763 25.083 -17.933 1.00 66.31 87 PRO A N 1
ATOM 646 C CA . PRO A 1 87 ? 8.194 26.118 -18.805 1.00 66.31 87 PRO A CA 1
ATOM 647 C C . PRO A 1 87 ? 6.729 25.858 -19.197 1.00 66.31 87 PRO A C 1
ATOM 649 O O . PRO A 1 87 ? 6.068 26.735 -19.741 1.00 66.31 87 PRO A O 1
ATOM 652 N N . THR A 1 88 ? 6.223 24.639 -18.988 1.00 76.75 88 THR A N 1
ATOM 653 C CA . THR A 1 88 ? 4.875 24.190 -19.378 1.00 76.75 88 THR A CA 1
ATOM 654 C C . THR A 1 88 ? 4.382 23.081 -18.446 1.00 76.75 88 THR A C 1
ATOM 656 O O . THR A 1 88 ? 5.175 22.430 -17.766 1.00 76.75 88 THR A O 1
ATOM 659 N N . VAL A 1 89 ? 3.066 22.832 -18.444 1.00 79.25 89 VAL A N 1
ATOM 660 C CA . VAL A 1 89 ? 2.386 21.772 -17.668 1.00 79.25 89 VAL A CA 1
ATOM 661 C C . VAL A 1 89 ? 2.669 20.384 -18.273 1.00 79.25 89 VAL A C 1
ATOM 663 O O . VAL A 1 89 ? 1.791 19.716 -18.815 1.00 79.25 89 VAL A O 1
ATOM 666 N N . LYS A 1 90 ? 3.930 19.949 -18.214 1.00 78.31 90 LYS A N 1
ATOM 667 C CA . LYS A 1 90 ? 4.375 18.620 -18.657 1.00 78.31 90 LYS A CA 1
ATOM 668 C C . LYS A 1 90 ? 4.134 17.551 -17.572 1.00 78.31 90 LYS A C 1
ATOM 670 O O . LYS A 1 90 ? 3.977 17.892 -16.397 1.00 78.31 90 LYS A O 1
ATOM 675 N N . PRO A 1 91 ? 4.048 16.259 -17.946 1.00 80.50 91 PRO A N 1
ATOM 676 C CA . PRO A 1 91 ? 4.128 15.150 -16.992 1.00 80.50 91 PRO A CA 1
ATOM 677 C C . PRO A 1 91 ? 5.546 15.065 -16.387 1.00 80.50 91 PRO A C 1
ATOM 679 O O . PRO A 1 91 ? 6.453 15.761 -16.840 1.00 80.50 91 PRO A O 1
ATOM 682 N N . LEU A 1 92 ? 5.748 14.224 -15.366 1.00 82.75 92 LEU A N 1
ATOM 683 C CA . LEU A 1 92 ? 7.024 14.156 -14.634 1.00 82.75 92 LEU A CA 1
ATOM 684 C C . LEU A 1 92 ? 8.156 13.484 -15.437 1.00 82.75 92 LEU A C 1
ATOM 686 O O . LEU A 1 92 ? 9.314 13.867 -15.295 1.00 82.75 92 LEU A O 1
ATOM 690 N N . PHE A 1 93 ? 7.821 12.512 -16.288 1.00 86.06 93 PHE A N 1
ATOM 691 C CA . PHE A 1 93 ? 8.760 11.755 -17.119 1.00 86.06 93 PHE A CA 1
ATOM 692 C C . PHE A 1 93 ? 8.334 11.787 -18.599 1.00 86.06 93 PHE A C 1
ATOM 694 O O . PHE A 1 93 ? 7.964 10.747 -19.141 1.00 86.06 93 PHE A O 1
ATOM 701 N N . PRO A 1 94 ? 8.308 12.962 -19.260 1.00 86.12 94 PRO A N 1
ATOM 702 C CA . PRO A 1 94 ? 7.756 13.102 -20.607 1.00 86.12 94 PRO A CA 1
ATOM 703 C C . PRO A 1 94 ? 8.472 12.194 -21.611 1.00 86.12 94 PRO A C 1
ATOM 705 O O . PRO A 1 94 ? 9.684 12.291 -21.793 1.00 86.12 94 PRO A O 1
ATOM 708 N N . THR A 1 95 ? 7.699 11.346 -22.288 1.00 85.75 95 THR A N 1
ATOM 709 C CA . THR A 1 95 ? 8.181 10.439 -23.341 1.00 85.75 95 THR A CA 1
ATOM 710 C C . THR A 1 95 ? 7.567 10.798 -24.690 1.00 85.75 95 THR A C 1
ATOM 712 O O . THR A 1 95 ? 6.427 11.253 -24.760 1.00 85.75 95 THR A O 1
ATOM 715 N N . ASN A 1 96 ? 8.344 10.597 -25.758 1.00 83.94 96 ASN A N 1
ATOM 716 C CA . ASN A 1 96 ? 7.957 10.859 -27.145 1.00 83.94 96 ASN A CA 1
ATOM 717 C C . ASN A 1 96 ? 8.116 9.571 -27.975 1.00 83.94 96 ASN A C 1
ATOM 719 O O . ASN A 1 96 ? 8.958 9.496 -28.871 1.00 83.94 96 ASN A O 1
ATOM 723 N N . LEU A 1 97 ? 7.352 8.534 -27.629 1.00 81.94 97 LEU A N 1
ATOM 724 C CA . LEU A 1 97 ? 7.234 7.305 -28.420 1.00 81.94 97 LEU A CA 1
ATOM 725 C C . LEU A 1 97 ? 6.256 7.546 -29.593 1.00 81.94 97 LEU A C 1
ATOM 727 O O . LEU A 1 97 ? 5.328 8.354 -29.434 1.00 81.94 97 LEU A O 1
ATOM 731 N N . PRO A 1 98 ? 6.439 6.882 -30.753 1.00 77.75 98 PRO A N 1
ATOM 732 C CA . PRO A 1 98 ? 5.554 7.025 -31.909 1.00 77.75 98 PRO A CA 1
ATOM 733 C C . PRO A 1 98 ? 4.125 6.570 -31.583 1.00 77.75 98 PRO A C 1
ATOM 735 O O . PRO A 1 98 ? 3.909 5.707 -30.727 1.00 77.75 98 PRO A O 1
ATOM 738 N N . GLN A 1 99 ? 3.141 7.177 -32.253 1.00 73.31 99 GLN A N 1
ATOM 739 C CA . GLN A 1 99 ? 1.720 6.916 -31.995 1.00 73.31 99 GLN A CA 1
ATOM 740 C C . GLN A 1 99 ? 1.073 6.014 -33.049 1.00 73.31 99 GLN A C 1
ATOM 742 O O . GLN A 1 99 ? 0.213 5.213 -32.694 1.00 73.31 99 GLN A O 1
ATOM 747 N N . ASP A 1 100 ? 1.493 6.122 -34.311 1.00 67.88 100 ASP A N 1
ATOM 748 C CA . ASP A 1 100 ? 0.834 5.479 -35.457 1.00 67.88 100 ASP A CA 1
ATOM 749 C C . ASP A 1 100 ? 0.983 3.950 -35.453 1.00 67.88 100 ASP A C 1
ATOM 751 O O . ASP A 1 100 ? 0.061 3.225 -35.823 1.00 67.88 100 ASP A O 1
ATOM 755 N N . PHE A 1 101 ? 2.128 3.458 -34.973 1.00 70.12 101 PHE A N 1
ATOM 756 C CA . PHE A 1 101 ? 2.391 2.041 -34.743 1.00 70.12 101 PHE A CA 1
ATOM 757 C C . PHE A 1 101 ? 3.282 1.897 -33.494 1.00 70.12 101 PHE A C 1
ATOM 759 O O . PHE A 1 101 ? 4.488 2.131 -33.573 1.00 70.12 101 PHE A O 1
ATOM 766 N N . PRO A 1 102 ? 2.718 1.633 -32.299 1.00 72.50 102 PRO A N 1
ATOM 767 C CA . PRO A 1 102 ? 3.467 1.791 -31.049 1.00 72.50 102 PRO A CA 1
ATOM 768 C C . PRO A 1 102 ? 4.276 0.559 -30.624 1.00 72.50 102 PRO A C 1
ATOM 770 O O . PRO A 1 102 ? 5.283 0.727 -29.946 1.00 72.50 102 PRO A O 1
ATOM 773 N N . PHE A 1 103 ? 3.835 -0.650 -30.980 1.00 76.12 103 PHE A N 1
ATOM 774 C CA . PHE A 1 103 ? 4.518 -1.918 -30.706 1.00 76.12 103 PHE A CA 1
ATOM 775 C C . PHE A 1 103 ? 4.001 -3.010 -31.650 1.00 76.12 103 PHE A C 1
ATOM 777 O O . PHE A 1 103 ? 2.850 -2.965 -32.091 1.00 76.12 103 PHE A O 1
ATOM 784 N N . ASP A 1 104 ? 4.829 -4.016 -31.908 1.00 81.88 104 ASP A N 1
ATOM 785 C CA . ASP A 1 104 ? 4.492 -5.137 -32.782 1.00 81.88 104 ASP A CA 1
ATOM 786 C C . ASP A 1 104 ? 3.769 -6.282 -32.033 1.00 81.88 104 ASP A C 1
ATOM 788 O O . ASP A 1 104 ? 4.102 -6.576 -30.878 1.00 81.88 104 ASP A O 1
ATOM 792 N N . PRO A 1 105 ? 2.832 -7.032 -32.658 1.00 81.94 105 PRO A N 1
ATOM 793 C CA . PRO A 1 105 ? 2.206 -8.198 -32.023 1.00 81.94 105 PRO A CA 1
ATOM 794 C C . PRO A 1 105 ? 3.203 -9.295 -31.613 1.00 81.94 105 PRO A C 1
ATOM 796 O O . PRO A 1 105 ? 2.907 -10.092 -30.725 1.00 81.94 105 PRO A O 1
ATOM 799 N N . GLN A 1 106 ? 4.388 -9.330 -32.232 1.00 83.69 106 GLN A N 1
ATOM 800 C CA . GLN A 1 106 ? 5.481 -10.235 -31.862 1.00 83.69 106 GLN A CA 1
ATOM 801 C C . GLN A 1 106 ? 6.218 -9.758 -30.596 1.00 83.69 106 GLN A C 1
ATOM 803 O O . GLN A 1 106 ? 6.543 -10.567 -29.726 1.00 83.69 106 GLN A O 1
ATOM 808 N N . GLU A 1 107 ? 6.408 -8.443 -30.436 1.00 86.56 107 GLU A N 1
ATOM 809 C CA . GLU A 1 107 ? 7.000 -7.840 -29.232 1.00 86.56 107 GLU A CA 1
ATOM 810 C C . GLU A 1 107 ? 6.130 -8.061 -27.987 1.00 86.56 107 GLU A C 1
ATOM 812 O O . GLU A 1 107 ? 6.648 -8.181 -26.877 1.00 86.56 107 GLU A O 1
ATOM 817 N N . PHE A 1 108 ? 4.808 -8.189 -28.156 1.00 90.12 108 PHE A N 1
ATOM 818 C CA . PHE A 1 108 ? 3.873 -8.470 -27.062 1.00 90.12 108 PHE A CA 1
ATOM 819 C C . PHE A 1 108 ? 4.268 -9.700 -26.224 1.00 90.12 108 PHE A C 1
ATOM 821 O O . PHE A 1 108 ? 4.182 -9.664 -24.995 1.00 90.12 108 PHE A O 1
ATOM 828 N N . ALA A 1 109 ? 4.783 -10.760 -26.858 1.00 91.75 109 ALA A N 1
ATOM 829 C CA . ALA A 1 109 ? 5.289 -11.936 -26.150 1.00 91.75 109 ALA A CA 1
ATOM 830 C C . ALA A 1 109 ? 6.535 -11.619 -25.296 1.00 91.75 109 ALA A C 1
ATOM 832 O O . ALA A 1 109 ? 6.673 -12.128 -24.181 1.00 91.75 109 ALA A O 1
ATOM 833 N N . VAL A 1 110 ? 7.412 -10.735 -25.782 1.00 93.44 110 VAL A N 1
ATOM 834 C CA . VAL A 1 110 ? 8.624 -10.293 -25.074 1.00 93.44 110 VAL A CA 1
ATOM 835 C C . VAL A 1 110 ? 8.274 -9.369 -23.906 1.00 93.44 110 VAL A C 1
ATOM 837 O O . VAL A 1 110 ? 8.857 -9.515 -22.835 1.00 93.44 110 VAL A O 1
ATOM 840 N N . PHE A 1 111 ? 7.268 -8.496 -24.037 1.00 95.00 111 PHE A N 1
ATOM 841 C CA . PHE A 1 111 ? 6.765 -7.697 -22.911 1.00 95.00 111 PHE A CA 1
ATOM 842 C C . PHE A 1 111 ? 6.173 -8.568 -21.787 1.00 95.00 111 PHE A C 1
ATOM 844 O O . PHE A 1 111 ? 6.416 -8.299 -20.609 1.00 95.00 111 PHE A O 1
ATOM 851 N N . VAL A 1 112 ? 5.454 -9.649 -22.118 1.00 96.12 112 VAL A N 1
ATOM 852 C CA . VAL A 1 112 ? 4.960 -10.615 -21.115 1.00 96.12 112 VAL A CA 1
ATOM 853 C C . VAL A 1 112 ? 6.116 -11.373 -20.448 1.00 96.12 112 VAL A C 1
ATOM 855 O O . VAL A 1 112 ? 6.123 -11.514 -19.224 1.00 96.12 112 VAL A O 1
ATOM 858 N N . LEU A 1 113 ? 7.124 -11.805 -21.215 1.00 96.12 113 LEU A N 1
ATOM 859 C CA . LEU A 1 113 ? 8.322 -12.461 -20.676 1.00 96.12 113 LEU A CA 1
ATOM 860 C C . LEU A 1 113 ? 9.134 -11.525 -19.761 1.00 96.12 113 LEU A C 1
ATOM 862 O O . LEU A 1 113 ? 9.547 -11.938 -18.677 1.00 96.12 113 LEU A O 1
ATOM 866 N N . LEU A 1 114 ? 9.294 -10.255 -20.144 1.00 96.75 114 LEU A N 1
ATOM 867 C CA . LEU A 1 114 ? 9.875 -9.203 -19.306 1.00 96.75 114 LEU A CA 1
ATOM 868 C C . LEU A 1 114 ? 9.088 -9.047 -17.996 1.00 96.75 114 LEU A C 1
ATOM 870 O O . LEU A 1 114 ? 9.694 -8.977 -16.932 1.00 96.75 114 LEU A O 1
ATOM 874 N N . GLY A 1 115 ? 7.752 -9.079 -18.048 1.00 97.50 115 GLY A N 1
ATOM 875 C CA . GLY A 1 115 ? 6.896 -9.119 -16.859 1.00 97.50 115 GLY A CA 1
ATOM 876 C C . GLY A 1 115 ? 7.220 -10.294 -15.929 1.00 97.50 115 GLY A C 1
ATOM 877 O O . GLY A 1 115 ? 7.471 -10.095 -14.741 1.00 97.50 115 GLY A O 1
ATOM 878 N N . VAL A 1 116 ? 7.306 -11.514 -16.470 1.00 98.00 116 VAL A N 1
ATOM 879 C CA . VAL A 1 116 ? 7.690 -12.717 -15.707 1.00 98.00 116 VAL A CA 1
ATOM 880 C C . VAL A 1 116 ? 9.063 -12.551 -15.043 1.00 98.00 116 VAL A C 1
ATOM 882 O O . VAL A 1 116 ? 9.183 -12.793 -13.842 1.00 98.00 116 VAL A O 1
ATOM 885 N N . VAL A 1 117 ? 10.078 -12.089 -15.781 1.00 97.56 117 VAL A N 1
ATOM 886 C CA . VAL A 1 117 ? 11.442 -11.875 -15.257 1.00 97.56 117 VAL A CA 1
ATOM 887 C C . VAL A 1 117 ? 11.470 -10.776 -14.185 1.00 97.56 117 VAL A C 1
ATOM 889 O O . VAL A 1 117 ? 12.072 -10.974 -13.127 1.00 97.56 117 VAL A O 1
ATOM 892 N N . CYS A 1 118 ? 10.761 -9.661 -14.395 1.00 97.50 118 CYS A N 1
ATOM 893 C CA . CYS A 1 118 ? 10.577 -8.608 -13.394 1.00 97.50 118 CYS A CA 1
ATOM 894 C C . CYS A 1 118 ? 9.963 -9.154 -12.097 1.00 97.50 118 CYS A C 1
ATOM 896 O O . CYS A 1 118 ? 10.467 -8.847 -11.019 1.00 97.50 118 CYS A O 1
ATOM 898 N N . GLY A 1 119 ? 8.916 -9.980 -12.182 1.00 97.38 119 GLY A N 1
ATOM 899 C CA . GLY A 1 119 ? 8.253 -10.558 -11.009 1.00 97.38 119 GLY A CA 1
ATOM 900 C C . GLY A 1 119 ? 9.122 -11.554 -10.235 1.00 97.38 119 GLY A C 1
ATOM 901 O O . GLY A 1 119 ? 9.168 -11.501 -9.005 1.00 97.38 119 GLY A O 1
ATOM 902 N N . LEU A 1 120 ? 9.896 -12.395 -10.933 1.00 97.62 120 LEU A N 1
ATOM 903 C CA . LEU A 1 120 ? 10.874 -13.296 -10.305 1.00 97.62 120 LEU A CA 1
ATOM 904 C C . LEU A 1 120 ? 11.969 -12.519 -9.551 1.00 97.62 120 LEU A C 1
ATOM 906 O O . LEU A 1 120 ? 12.298 -12.849 -8.408 1.00 97.62 120 LEU A O 1
ATOM 910 N N . LEU A 1 121 ? 12.512 -11.460 -10.161 1.00 96.88 121 LEU A N 1
ATOM 911 C CA . LEU A 1 121 ? 13.551 -10.625 -9.547 1.00 96.88 121 LEU A CA 1
ATOM 912 C C . LEU A 1 121 ? 13.002 -9.743 -8.412 1.00 96.88 121 LEU A C 1
ATOM 914 O O . LEU A 1 121 ? 13.688 -9.553 -7.407 1.00 96.88 121 LEU A O 1
ATOM 918 N N . ALA A 1 122 ? 11.758 -9.269 -8.513 1.00 96.56 122 ALA A N 1
ATOM 919 C CA . ALA A 1 122 ? 11.062 -8.572 -7.432 1.00 96.56 122 ALA A CA 1
ATOM 920 C C . ALA A 1 122 ? 10.807 -9.494 -6.226 1.00 96.56 122 ALA A C 1
ATOM 922 O O . ALA A 1 122 ? 11.093 -9.109 -5.090 1.00 96.56 122 ALA A O 1
ATOM 923 N N . ALA A 1 123 ? 10.357 -10.735 -6.450 1.00 96.19 123 ALA A N 1
ATOM 924 C CA . ALA A 1 123 ? 10.193 -11.730 -5.389 1.00 96.19 123 ALA A CA 1
ATOM 925 C C . ALA A 1 123 ? 11.530 -12.055 -4.697 1.00 96.19 123 ALA A C 1
ATOM 927 O O . ALA A 1 123 ? 11.595 -12.103 -3.465 1.00 96.19 123 ALA A O 1
ATOM 928 N N . LEU A 1 124 ? 12.615 -12.203 -5.469 1.00 96.06 124 LEU A N 1
ATOM 929 C CA . LEU A 1 124 ? 13.969 -12.368 -4.934 1.00 96.06 124 LEU A CA 1
ATOM 930 C C . LEU A 1 124 ? 14.400 -11.154 -4.092 1.00 96.06 124 LEU A C 1
ATOM 932 O O . LEU A 1 124 ? 14.929 -11.335 -2.993 1.00 96.06 124 LEU A O 1
ATOM 936 N N . TRP A 1 125 ? 14.133 -9.929 -4.556 1.00 95.56 125 TRP A N 1
ATOM 937 C CA . TRP A 1 125 ? 14.432 -8.699 -3.814 1.00 95.56 125 TRP A CA 1
ATOM 938 C C . TRP A 1 125 ? 13.668 -8.626 -2.484 1.00 95.56 125 TRP A C 1
ATOM 940 O O . TRP A 1 125 ? 14.276 -8.384 -1.440 1.00 95.56 125 TRP A O 1
ATOM 950 N N . VAL A 1 126 ? 12.357 -8.902 -2.482 1.00 94.38 126 VAL A N 1
ATOM 951 C CA . VAL A 1 126 ? 11.532 -8.896 -1.258 1.00 94.38 126 VAL A CA 1
ATOM 952 C C . VAL A 1 126 ? 11.961 -10.002 -0.283 1.00 94.38 126 VAL A C 1
ATOM 954 O O . VAL A 1 126 ? 11.995 -9.766 0.930 1.00 94.38 126 VAL A O 1
ATOM 957 N N . TRP A 1 127 ? 12.343 -11.184 -0.784 1.00 93.88 127 TRP A N 1
ATOM 958 C CA . TRP A 1 127 ? 12.900 -12.260 0.041 1.00 93.88 127 TRP A CA 1
ATOM 959 C C . TRP A 1 127 ? 14.228 -11.843 0.685 1.00 93.88 127 TRP A C 1
ATOM 961 O O . TRP A 1 127 ? 14.347 -11.907 1.911 1.00 93.88 127 TRP A O 1
ATOM 971 N N . LEU A 1 128 ? 15.194 -11.350 -0.101 1.00 94.12 128 LEU A N 1
ATOM 972 C CA . LEU A 1 128 ? 16.500 -10.898 0.395 1.00 94.12 128 LEU A CA 1
ATOM 973 C C . LEU A 1 128 ? 16.361 -9.744 1.398 1.00 94.12 128 LEU A C 1
ATOM 975 O O . LEU A 1 128 ? 16.939 -9.809 2.483 1.00 94.12 128 LEU A O 1
ATOM 979 N N . HIS A 1 129 ? 15.526 -8.743 1.100 1.00 92.56 129 HIS A N 1
ATOM 980 C CA . HIS A 1 129 ? 15.212 -7.645 2.017 1.00 92.56 129 HIS A CA 1
ATOM 981 C C . HIS A 1 129 ? 14.650 -8.166 3.351 1.00 92.56 129 HIS A C 1
ATOM 983 O O . HIS A 1 129 ? 15.109 -7.749 4.418 1.00 92.56 129 HIS A O 1
ATOM 989 N N . ARG A 1 130 ? 13.716 -9.133 3.323 1.00 90.94 130 ARG A N 1
ATOM 990 C CA . ARG A 1 130 ? 13.195 -9.756 4.552 1.00 90.94 130 ARG A CA 1
ATOM 991 C C . ARG A 1 130 ? 14.300 -10.459 5.339 1.00 90.94 130 ARG A C 1
ATOM 993 O O . ARG A 1 130 ? 14.376 -10.259 6.551 1.00 90.94 130 ARG A O 1
ATOM 1000 N N . GLN A 1 131 ? 15.149 -11.254 4.685 1.00 91.06 131 GLN A N 1
ATOM 1001 C CA . GLN A 1 131 ? 16.241 -11.957 5.370 1.00 91.06 131 GLN A CA 1
ATOM 1002 C C . GLN A 1 131 ? 17.249 -10.977 5.982 1.00 91.06 131 GLN A C 1
ATOM 1004 O O . GLN A 1 131 ? 17.638 -11.153 7.134 1.00 91.06 131 GLN A O 1
ATOM 1009 N N . TYR A 1 132 ? 17.615 -9.908 5.272 1.00 90.50 132 TYR A N 1
ATOM 1010 C CA . TYR A 1 132 ? 18.557 -8.898 5.759 1.00 90.50 132 TYR A CA 1
ATOM 1011 C C . TYR A 1 132 ? 18.017 -8.125 6.979 1.00 90.50 132 TYR A C 1
ATOM 1013 O O . TYR A 1 132 ? 18.722 -7.971 7.980 1.00 90.50 132 TYR A O 1
ATOM 1021 N N . VAL A 1 133 ? 16.738 -7.721 6.969 1.00 88.25 133 VAL A N 1
ATOM 1022 C CA . VAL A 1 133 ? 16.100 -7.072 8.132 1.00 88.25 133 VAL A CA 1
ATOM 1023 C C . VAL A 1 133 ? 15.965 -8.036 9.322 1.00 88.25 133 VAL A C 1
ATOM 1025 O O . VAL A 1 133 ? 16.170 -7.635 10.472 1.00 88.25 133 VAL A O 1
ATOM 1028 N N . LEU A 1 134 ? 15.646 -9.314 9.077 1.00 87.56 134 LEU A N 1
ATOM 1029 C CA . LEU A 1 134 ? 15.598 -10.333 10.132 1.00 87.56 134 LEU A CA 1
ATOM 1030 C C . LEU A 1 134 ? 16.988 -10.610 10.722 1.00 87.56 134 LEU A C 1
ATOM 1032 O O . LEU A 1 134 ? 17.111 -10.668 11.945 1.00 87.56 134 LEU A O 1
ATOM 1036 N N . PHE A 1 135 ? 18.027 -10.707 9.888 1.00 88.19 135 PHE A N 1
ATOM 1037 C CA . PHE A 1 135 ? 19.424 -10.852 10.305 1.00 88.19 135 PHE A CA 1
ATOM 1038 C C . PHE A 1 135 ? 19.844 -9.702 11.228 1.00 88.19 135 PHE A C 1
ATOM 1040 O O . PHE A 1 135 ? 20.220 -9.955 12.375 1.00 88.19 135 PHE A O 1
ATOM 1047 N N . MET A 1 136 ? 19.661 -8.451 10.784 1.00 82.69 136 MET A N 1
ATOM 1048 C CA . MET A 1 136 ? 19.986 -7.246 11.557 1.00 82.69 136 MET A CA 1
ATOM 1049 C C . MET A 1 136 ? 19.323 -7.239 12.945 1.00 82.69 136 MET A C 1
ATOM 1051 O O . MET A 1 136 ? 19.950 -6.855 13.937 1.00 82.69 136 MET A O 1
ATOM 1055 N N . ARG A 1 137 ? 18.062 -7.690 13.041 1.00 80.81 137 ARG A N 1
ATOM 1056 C CA . ARG A 1 137 ? 17.332 -7.752 14.319 1.00 80.81 137 ARG A CA 1
ATOM 1057 C C . ARG A 1 137 ? 17.683 -8.976 15.173 1.00 80.81 137 ARG A C 1
ATOM 1059 O O . ARG A 1 137 ? 17.515 -8.919 16.388 1.00 80.81 137 ARG A O 1
ATOM 1066 N N . ASN A 1 138 ? 18.163 -10.066 14.576 1.00 83.00 138 ASN A N 1
ATOM 1067 C CA . ASN A 1 138 ? 18.608 -11.258 15.303 1.00 83.00 138 ASN A CA 1
ATOM 1068 C C . ASN A 1 138 ? 19.998 -11.052 15.937 1.00 83.00 138 ASN A C 1
ATOM 1070 O O . ASN A 1 138 ? 20.261 -11.519 17.047 1.00 83.00 138 ASN A O 1
ATOM 1074 N N . THR A 1 139 ? 20.877 -10.282 15.285 1.00 83.69 139 THR A N 1
ATOM 1075 C CA . THR A 1 139 ? 22.168 -9.857 15.847 1.00 83.69 139 THR A CA 1
ATOM 1076 C C . THR A 1 139 ? 21.982 -8.906 17.036 1.00 83.69 139 THR A C 1
ATOM 1078 O O . THR A 1 139 ? 21.973 -7.685 16.889 1.00 83.69 139 THR A O 1
ATOM 1081 N N . LYS A 1 140 ? 21.859 -9.468 18.248 1.00 77.94 140 LYS A N 1
ATOM 1082 C CA . LYS A 1 140 ? 21.653 -8.730 19.514 1.00 77.94 140 LYS A CA 1
ATOM 1083 C C . LYS A 1 140 ? 22.688 -7.620 19.748 1.00 77.94 140 LYS A C 1
ATOM 1085 O O . LYS A 1 140 ? 22.335 -6.554 20.240 1.00 77.94 140 LYS A O 1
ATOM 1090 N N . THR A 1 141 ? 23.944 -7.848 19.366 1.00 79.00 141 THR A N 1
ATOM 1091 C CA . THR A 1 141 ? 25.034 -6.857 19.422 1.00 79.00 141 THR A CA 1
ATOM 1092 C C . THR A 1 141 ? 24.722 -5.622 18.574 1.00 79.00 141 THR A C 1
ATOM 1094 O O . THR A 1 141 ? 24.724 -4.505 19.090 1.00 79.00 141 THR A O 1
ATOM 1097 N N . LEU A 1 142 ? 24.375 -5.828 17.301 1.00 73.69 142 LEU A N 1
ATOM 1098 C CA . LEU A 1 142 ? 24.000 -4.767 16.368 1.00 73.69 142 LEU A CA 1
ATOM 1099 C C . LEU A 1 142 ? 22.698 -4.075 16.796 1.00 73.69 142 LEU A C 1
ATOM 1101 O O . LEU A 1 142 ? 22.646 -2.852 16.806 1.00 73.69 142 LEU A O 1
ATOM 1105 N N . SER A 1 143 ? 21.684 -4.823 17.244 1.00 74.44 143 SER A N 1
ATOM 1106 C CA . SER A 1 143 ? 20.432 -4.255 17.772 1.00 74.44 143 SER A CA 1
ATOM 1107 C C . SER A 1 143 ? 20.666 -3.349 18.990 1.00 74.44 143 SER A C 1
ATOM 1109 O O . SER A 1 143 ? 20.102 -2.258 19.063 1.00 74.44 143 SER A O 1
ATOM 1111 N N . ASN A 1 144 ? 21.521 -3.754 19.934 1.00 79.25 144 ASN A N 1
ATOM 1112 C CA . ASN A 1 144 ? 21.849 -2.936 21.105 1.00 79.25 144 ASN A CA 1
ATOM 1113 C C . ASN A 1 144 ? 22.660 -1.685 20.716 1.00 79.25 144 ASN A C 1
ATOM 1115 O O . ASN A 1 144 ? 22.422 -0.603 21.255 1.00 79.25 144 ASN A O 1
ATOM 1119 N N . PHE A 1 145 ? 23.576 -1.803 19.748 1.00 79.12 145 PHE A N 1
ATOM 1120 C CA . PHE A 1 145 ? 24.313 -0.662 19.196 1.00 79.12 145 PHE A CA 1
ATOM 1121 C C . PHE A 1 145 ? 23.383 0.331 18.477 1.00 79.12 145 PHE A C 1
ATOM 1123 O O . PHE A 1 145 ? 23.444 1.530 18.745 1.00 79.12 145 PHE A O 1
ATOM 1130 N N . LEU A 1 146 ? 22.468 -0.165 17.635 1.00 74.75 146 LEU A N 1
ATOM 1131 C CA . LEU A 1 146 ? 21.442 0.614 16.930 1.00 74.75 146 LEU A CA 1
ATOM 1132 C C . LEU A 1 146 ? 20.535 1.393 17.890 1.00 74.75 146 LEU A C 1
ATOM 1134 O O . LEU A 1 146 ? 20.224 2.556 17.635 1.00 74.75 146 LEU A O 1
ATOM 1138 N N . GLN A 1 147 ? 20.119 0.769 18.997 1.00 71.88 147 GLN A N 1
ATOM 1139 C CA . GLN A 1 147 ? 19.296 1.424 20.018 1.00 71.88 147 GLN A CA 1
ATOM 1140 C C . GLN A 1 147 ? 20.068 2.504 20.785 1.00 71.88 147 GLN A C 1
ATOM 1142 O O . GLN A 1 147 ? 19.513 3.570 21.044 1.00 71.88 147 GLN A O 1
ATOM 1147 N N . LYS A 1 148 ? 21.344 2.260 21.116 1.00 80.44 148 LYS A N 1
ATOM 1148 C CA . LYS A 1 148 ? 22.191 3.230 21.826 1.00 80.44 148 LYS A CA 1
ATOM 1149 C C . LYS A 1 148 ? 22.567 4.431 20.948 1.00 80.44 148 LYS A C 1
ATOM 1151 O O . LYS A 1 148 ? 22.537 5.563 21.418 1.00 80.44 148 LYS A O 1
ATOM 1156 N N . ASN A 1 149 ? 22.882 4.189 19.674 1.00 79.06 149 ASN A N 1
ATOM 1157 C CA . ASN A 1 149 ? 23.513 5.152 18.768 1.00 79.06 149 ASN A CA 1
ATOM 1158 C C . ASN A 1 149 ? 22.684 5.385 17.486 1.00 79.06 149 ASN A C 1
ATOM 1160 O O . ASN A 1 149 ? 23.204 5.279 16.371 1.00 79.06 149 ASN A O 1
ATOM 1164 N N . ARG A 1 150 ? 21.392 5.720 17.630 1.00 80.38 150 ARG A N 1
ATOM 1165 C CA . ARG A 1 150 ? 20.401 5.773 16.530 1.00 80.38 150 ARG A CA 1
ATOM 1166 C C . ARG A 1 150 ? 20.832 6.552 15.274 1.00 80.38 150 ARG A C 1
ATOM 1168 O O . ARG A 1 150 ? 20.400 6.190 14.183 1.00 80.38 150 ARG A O 1
ATOM 1175 N N . PHE A 1 151 ? 21.650 7.597 15.408 1.00 84.81 151 PHE A N 1
ATOM 1176 C CA . PHE A 1 151 ? 22.117 8.424 14.284 1.00 84.81 151 PHE A CA 1
ATOM 1177 C C . PHE A 1 151 ? 23.451 7.968 13.667 1.00 84.81 151 PHE A C 1
ATOM 1179 O O . PHE A 1 151 ? 23.697 8.251 12.496 1.00 84.81 151 PHE A O 1
ATOM 1186 N N . ILE A 1 152 ? 24.289 7.226 14.403 1.00 86.38 152 ILE A N 1
ATOM 1187 C CA . ILE A 1 152 ? 25.618 6.807 13.917 1.00 86.38 152 ILE A CA 1
ATOM 1188 C C . ILE A 1 152 ? 25.485 5.759 12.809 1.00 86.38 152 ILE A C 1
ATOM 1190 O O . ILE A 1 152 ? 26.195 5.839 11.812 1.00 86.38 152 ILE A O 1
ATOM 1194 N N . TYR A 1 153 ? 24.552 4.810 12.944 1.00 83.81 153 TYR A N 1
ATOM 1195 C CA . TYR A 1 153 ? 24.331 3.797 11.909 1.00 83.81 153 TYR A CA 1
ATOM 1196 C C . TYR A 1 153 ? 23.860 4.400 10.569 1.00 83.81 153 TYR A C 1
ATOM 1198 O O . TYR A 1 153 ? 24.531 4.142 9.573 1.00 83.81 153 TYR A O 1
ATOM 1206 N N . PRO A 1 154 ? 22.811 5.255 10.506 1.00 88.69 154 PRO A N 1
ATOM 1207 C CA . PRO A 1 154 ? 22.496 6.016 9.298 1.00 88.69 154 PRO A CA 1
ATOM 1208 C C . PRO A 1 154 ? 23.708 6.743 8.715 1.00 88.69 154 PRO A C 1
ATOM 1210 O O . PRO A 1 154 ? 23.985 6.551 7.539 1.00 88.69 154 PRO A O 1
ATOM 1213 N N . GLY A 1 155 ? 24.459 7.496 9.531 1.00 89.69 155 GLY A N 1
ATOM 1214 C CA . GLY A 1 155 ? 25.631 8.252 9.076 1.00 89.69 155 GLY A CA 1
ATOM 1215 C C . GLY A 1 155 ? 26.708 7.373 8.431 1.00 89.69 155 GLY A C 1
ATOM 1216 O O . GLY A 1 155 ? 27.146 7.650 7.314 1.00 89.69 155 GLY A O 1
ATOM 1217 N N . PHE A 1 156 ? 27.082 6.273 9.091 1.00 88.88 156 PHE A N 1
ATOM 1218 C CA . PHE A 1 156 ? 28.047 5.304 8.566 1.00 88.88 156 PHE A CA 1
ATOM 1219 C C . PHE A 1 156 ? 27.560 4.651 7.266 1.00 88.88 156 PHE A C 1
ATOM 1221 O O . PHE A 1 156 ? 28.307 4.594 6.291 1.00 88.88 156 PHE A O 1
ATOM 1228 N N . MET A 1 157 ? 26.297 4.215 7.213 1.00 88.31 157 MET A N 1
ATOM 1229 C CA . MET A 1 157 ? 25.743 3.610 6.000 1.00 88.31 157 MET A CA 1
ATOM 1230 C C . MET A 1 157 ? 25.626 4.625 4.857 1.00 88.31 157 MET A C 1
ATOM 1232 O O . MET A 1 157 ? 25.901 4.267 3.717 1.00 88.31 157 MET A O 1
ATOM 1236 N N . THR A 1 158 ? 25.293 5.894 5.127 1.00 90.25 158 THR A N 1
ATOM 1237 C CA . THR A 1 158 ? 25.325 6.942 4.094 1.00 90.25 158 THR A CA 1
ATOM 1238 C C . THR A 1 158 ? 26.739 7.226 3.602 1.00 90.25 158 THR A C 1
ATOM 1240 O O . THR A 1 158 ? 26.912 7.406 2.404 1.00 90.25 158 THR A O 1
ATOM 1243 N N . LEU A 1 159 ? 27.757 7.196 4.470 1.00 92.00 159 LEU A N 1
ATOM 1244 C CA . LEU A 1 159 ? 29.159 7.344 4.061 1.00 92.00 159 LEU A CA 1
ATOM 1245 C C . LEU A 1 159 ? 29.586 6.180 3.152 1.00 92.00 159 LEU A C 1
ATOM 1247 O O . LEU A 1 159 ? 30.151 6.416 2.087 1.00 92.00 159 LEU A O 1
ATOM 1251 N N . ALA A 1 160 ? 29.243 4.940 3.514 1.00 90.19 160 ALA A N 1
ATOM 1252 C CA . ALA A 1 160 ? 29.503 3.766 2.681 1.00 90.19 160 ALA A CA 1
ATOM 1253 C C . ALA A 1 160 ? 28.791 3.846 1.315 1.00 90.19 160 ALA A C 1
ATOM 1255 O O . ALA A 1 160 ? 29.417 3.611 0.285 1.00 90.19 160 ALA A O 1
ATOM 1256 N N . VAL A 1 161 ? 27.513 4.247 1.287 1.00 89.50 161 VAL A N 1
ATOM 1257 C CA . VAL A 1 161 ? 26.758 4.465 0.039 1.00 89.50 161 VAL A CA 1
ATOM 1258 C C . VAL A 1 161 ? 27.403 5.560 -0.816 1.00 89.50 161 VAL A C 1
ATOM 1260 O O . VAL A 1 161 ? 27.598 5.342 -2.006 1.00 89.50 161 VAL A O 1
ATOM 1263 N N . MET A 1 162 ? 27.792 6.697 -0.231 1.00 89.62 162 MET A N 1
ATOM 1264 C CA . MET A 1 162 ? 28.468 7.786 -0.953 1.00 89.62 162 MET A CA 1
ATOM 1265 C C . MET A 1 162 ? 29.843 7.368 -1.491 1.00 89.62 162 MET A C 1
ATOM 1267 O O . MET A 1 162 ? 30.210 7.778 -2.585 1.00 89.62 162 MET A O 1
ATOM 1271 N N . SER A 1 163 ? 30.584 6.516 -0.774 1.00 90.19 163 SER A N 1
ATOM 1272 C CA . SER A 1 163 ? 31.870 5.978 -1.242 1.00 90.19 163 SER A CA 1
ATOM 1273 C C . SER A 1 163 ? 31.725 4.981 -2.397 1.00 90.19 163 SER A C 1
ATOM 1275 O O . SER A 1 163 ? 32.651 4.857 -3.195 1.00 90.19 163 SER A O 1
ATOM 1277 N N . ILE A 1 164 ? 30.599 4.266 -2.492 1.00 88.50 164 ILE A N 1
ATOM 1278 C CA . ILE A 1 164 ? 30.290 3.375 -3.624 1.00 88.50 164 ILE A CA 1
ATOM 1279 C C . ILE A 1 164 ? 29.785 4.200 -4.814 1.00 88.50 164 ILE A C 1
ATOM 1281 O O . ILE A 1 164 ? 30.239 4.017 -5.937 1.00 88.50 164 ILE A O 1
ATOM 1285 N N . LEU A 1 165 ? 28.879 5.147 -4.566 1.00 88.31 165 LEU A N 1
ATOM 1286 C CA . LEU A 1 165 ? 28.270 5.990 -5.595 1.00 88.31 165 LEU A CA 1
ATOM 1287 C C . LEU A 1 165 ? 29.173 7.154 -6.053 1.00 88.31 165 LEU A C 1
ATOM 1289 O O . LEU A 1 165 ? 28.732 7.988 -6.836 1.00 88.31 165 LEU A O 1
ATOM 1293 N N . PHE A 1 166 ? 30.417 7.230 -5.567 1.00 90.31 166 PHE A N 1
ATOM 1294 C CA . PHE A 1 166 ? 31.366 8.287 -5.909 1.00 90.31 166 PHE A CA 1
ATOM 1295 C C . PHE A 1 166 ? 31.659 8.267 -7.424 1.00 90.31 166 PHE A C 1
ATOM 1297 O O . PHE A 1 166 ? 32.188 7.254 -7.902 1.00 90.31 166 PHE A O 1
ATOM 1304 N N . PRO A 1 167 ? 31.339 9.333 -8.189 1.00 86.44 167 PRO A N 1
ATOM 1305 C CA . PRO A 1 167 ? 31.326 9.267 -9.651 1.00 86.44 167 PRO A CA 1
ATOM 1306 C C . PRO A 1 167 ? 32.628 8.819 -10.331 1.00 86.44 167 PRO A C 1
ATOM 1308 O O . PRO A 1 167 ? 32.559 7.871 -11.107 1.00 86.44 167 PRO A O 1
ATOM 1311 N N . PRO A 1 168 ? 33.830 9.346 -10.016 1.00 85.00 168 PRO A N 1
ATOM 1312 C CA . PRO A 1 168 ? 35.065 8.876 -10.658 1.00 85.00 168 PRO A CA 1
ATOM 1313 C C . PRO A 1 168 ? 35.544 7.502 -10.140 1.00 85.00 168 PRO A C 1
ATOM 1315 O O . PRO A 1 168 ? 36.568 6.998 -10.596 1.00 85.00 168 PRO A O 1
ATOM 1318 N N . GLY A 1 169 ? 34.838 6.908 -9.171 1.00 85.81 169 GLY A N 1
ATOM 1319 C CA . GLY A 1 169 ? 35.067 5.554 -8.669 1.00 85.81 169 GLY A CA 1
ATOM 1320 C C . GLY A 1 169 ? 34.162 4.529 -9.359 1.00 85.81 169 GLY A C 1
ATOM 1321 O O . GLY A 1 169 ? 34.171 4.388 -10.578 1.00 85.81 169 GLY A O 1
ATOM 1322 N N . ILE A 1 170 ? 33.365 3.800 -8.571 1.00 83.00 170 ILE A N 1
ATOM 1323 C CA . ILE A 1 170 ? 32.384 2.827 -9.090 1.00 83.00 170 ILE A CA 1
ATOM 1324 C C . ILE A 1 170 ? 31.176 3.546 -9.728 1.00 83.00 170 ILE A C 1
ATOM 1326 O O . ILE A 1 170 ? 30.532 2.993 -10.621 1.00 83.00 170 ILE A O 1
ATOM 1330 N N . GLY A 1 171 ? 30.907 4.800 -9.341 1.00 84.44 171 GLY A N 1
ATOM 1331 C CA . GLY A 1 171 ? 29.794 5.599 -9.858 1.00 84.44 171 GLY A CA 1
ATOM 1332 C C . GLY A 1 171 ? 29.804 5.818 -11.378 1.00 84.44 171 GLY A C 1
ATOM 1333 O O . GLY A 1 171 ? 28.726 5.972 -11.957 1.00 84.44 171 GLY A O 1
ATOM 1334 N N . LYS A 1 172 ? 30.969 5.732 -12.042 1.00 84.69 172 LYS A N 1
ATOM 1335 C CA . LYS A 1 172 ? 31.103 5.870 -13.505 1.00 84.69 172 LYS A CA 1
ATOM 1336 C C . LYS A 1 172 ? 30.288 4.826 -14.275 1.00 84.69 172 LYS A C 1
ATOM 1338 O O . LYS A 1 172 ? 29.738 5.127 -15.324 1.00 84.69 172 LYS A O 1
ATOM 1343 N N . TYR A 1 173 ? 30.141 3.621 -13.719 1.00 85.50 173 TYR A N 1
ATOM 1344 C CA . TYR A 1 173 ? 29.333 2.539 -14.300 1.00 85.50 173 TYR A CA 1
ATOM 1345 C C . TYR A 1 173 ? 27.835 2.653 -13.978 1.00 85.50 173 TYR A C 1
ATOM 1347 O O . TYR A 1 173 ? 27.036 1.841 -14.437 1.00 85.50 173 TYR A O 1
ATOM 1355 N N . MET A 1 174 ? 27.454 3.618 -13.137 1.00 83.00 174 MET A N 1
ATOM 1356 C CA . MET A 1 174 ? 26.092 3.812 -12.638 1.00 83.00 174 MET A CA 1
ATOM 1357 C C . MET A 1 174 ? 25.463 5.137 -13.095 1.00 83.00 174 MET A C 1
ATOM 1359 O O . MET A 1 174 ? 24.415 5.511 -12.563 1.00 83.00 174 MET A O 1
ATOM 1363 N N . ALA A 1 175 ? 26.105 5.864 -14.018 1.00 85.19 175 ALA A N 1
ATOM 1364 C CA . ALA A 1 175 ? 25.699 7.210 -14.425 1.00 85.19 175 ALA A CA 1
ATOM 1365 C C . ALA A 1 175 ? 25.510 8.156 -13.210 1.00 85.19 175 ALA A C 1
ATOM 1367 O O . ALA A 1 175 ? 24.545 8.921 -13.137 1.00 85.19 175 ALA A O 1
ATOM 1368 N N . ALA A 1 176 ? 26.381 8.038 -12.195 1.00 85.69 176 ALA A N 1
ATOM 1369 C CA . ALA A 1 176 ? 26.154 8.585 -10.851 1.00 85.69 176 ALA A CA 1
ATOM 1370 C C . ALA A 1 176 ? 26.145 10.123 -10.752 1.00 85.69 176 ALA A C 1
ATOM 1372 O O . ALA A 1 176 ? 25.623 10.649 -9.771 1.00 85.69 176 ALA A O 1
ATOM 1373 N N . ASP A 1 177 ? 26.678 10.832 -11.751 1.00 85.81 177 ASP A N 1
ATOM 1374 C CA . ASP A 1 177 ? 26.628 12.299 -11.839 1.00 85.81 177 ASP A CA 1
ATOM 1375 C C . ASP A 1 177 ? 25.210 12.849 -12.083 1.00 85.81 177 ASP A C 1
ATOM 1377 O O . ASP A 1 177 ? 24.929 14.002 -11.759 1.00 85.81 177 ASP A O 1
ATOM 1381 N N . LEU A 1 178 ? 24.309 12.033 -12.644 1.00 86.62 178 LEU A N 1
ATOM 1382 C CA . LEU A 1 178 ? 22.940 12.425 -12.989 1.00 86.62 178 LEU A CA 1
ATOM 1383 C C . LEU A 1 178 ? 21.982 12.308 -11.796 1.00 86.62 178 LEU A C 1
ATOM 1385 O O . LEU A 1 178 ? 21.999 11.343 -11.025 1.00 86.62 178 LEU A O 1
ATOM 1389 N N . GLY A 1 179 ? 21.050 13.253 -11.696 1.00 88.06 179 GLY A N 1
ATOM 1390 C CA . GLY A 1 179 ? 19.960 13.215 -10.732 1.00 88.06 179 GLY A CA 1
ATOM 1391 C C . GLY A 1 179 ? 19.020 12.023 -10.951 1.00 88.06 179 GLY A C 1
ATOM 1392 O O . GLY A 1 179 ? 18.854 11.510 -12.056 1.00 88.06 179 GLY A O 1
ATOM 1393 N N . ASN A 1 180 ? 18.320 11.597 -9.892 1.00 87.81 180 ASN A N 1
ATOM 1394 C CA . ASN A 1 180 ? 17.417 10.432 -9.940 1.00 87.81 180 ASN A CA 1
ATOM 1395 C C . ASN A 1 180 ? 16.334 10.506 -11.035 1.00 87.81 180 ASN A C 1
ATOM 1397 O O . ASN A 1 180 ? 15.873 9.462 -11.489 1.00 87.81 180 ASN A O 1
ATOM 1401 N N . VAL A 1 181 ? 15.913 11.713 -11.426 1.00 87.19 181 VAL A N 1
ATOM 1402 C CA . VAL A 1 181 ? 14.946 11.936 -12.514 1.00 87.19 181 VAL A CA 1
ATOM 1403 C C . VAL A 1 181 ? 15.625 11.775 -13.879 1.00 87.19 181 VAL A C 1
ATOM 1405 O O . VAL A 1 181 ? 15.098 11.099 -14.756 1.00 87.19 181 VAL A O 1
ATOM 1408 N N . GLU A 1 182 ? 16.827 12.320 -14.043 1.00 88.62 182 GLU A N 1
ATOM 1409 C CA . GLU A 1 182 ? 17.601 12.323 -15.291 1.00 88.62 182 GLU A CA 1
ATOM 1410 C C . GLU A 1 182 ? 18.132 10.921 -15.641 1.00 88.62 182 GLU A C 1
ATOM 1412 O O . GLU A 1 182 ? 18.100 10.508 -16.801 1.00 88.62 182 GLU A O 1
ATOM 1417 N N . GLN A 1 183 ? 18.515 10.130 -14.631 1.00 91.38 183 GLN A N 1
ATOM 1418 C CA . GLN A 1 183 ? 18.849 8.707 -14.789 1.00 91.38 183 GLN A CA 1
ATOM 1419 C C . GLN A 1 183 ? 17.672 7.873 -15.324 1.00 91.38 183 GLN A C 1
ATOM 1421 O O . GLN A 1 183 ? 17.887 6.892 -16.027 1.00 91.38 183 GLN A O 1
ATOM 1426 N N . VAL A 1 184 ? 16.426 8.251 -15.014 1.00 92.44 184 VAL A N 1
ATOM 1427 C CA . VAL A 1 184 ? 15.225 7.583 -15.548 1.00 92.44 184 VAL A CA 1
ATOM 1428 C C . VAL A 1 184 ? 14.859 8.133 -16.929 1.00 92.44 184 VAL A C 1
ATOM 1430 O O . VAL A 1 184 ? 14.565 7.356 -17.831 1.00 92.44 184 VAL A O 1
ATOM 1433 N N . LEU A 1 185 ? 14.935 9.454 -17.132 1.00 90.62 185 LEU A N 1
ATOM 1434 C CA . LEU A 1 185 ? 14.689 10.084 -18.436 1.00 90.62 185 LEU A CA 1
ATOM 1435 C C . LEU A 1 185 ? 15.643 9.570 -19.522 1.00 90.62 185 LEU A C 1
ATOM 1437 O O . LEU A 1 185 ? 15.203 9.303 -20.636 1.00 90.62 185 LEU A O 1
ATOM 1441 N N . SER A 1 186 ? 16.924 9.375 -19.196 1.00 91.38 186 SER A N 1
ATOM 1442 C CA . SER A 1 186 ? 17.904 8.809 -20.132 1.00 91.38 186 SER A CA 1
ATOM 1443 C C . SER A 1 186 ? 17.595 7.351 -20.500 1.00 91.38 186 SER A C 1
ATOM 1445 O O . SER A 1 186 ? 17.706 6.994 -21.669 1.00 91.38 186 SER A O 1
ATOM 1447 N N . MET A 1 187 ? 17.093 6.525 -19.572 1.00 92.06 187 MET A N 1
ATOM 1448 C CA . MET A 1 187 ? 16.578 5.182 -19.904 1.00 92.06 187 MET A CA 1
ATOM 1449 C C . MET A 1 187 ? 15.306 5.225 -20.758 1.00 92.06 187 MET A C 1
ATOM 1451 O O . MET A 1 187 ? 15.106 4.358 -21.608 1.00 92.06 187 MET A O 1
ATOM 1455 N N . PHE A 1 188 ? 14.449 6.226 -20.560 1.00 92.62 188 PHE A N 1
ATOM 1456 C CA . PHE A 1 188 ? 13.221 6.425 -21.338 1.00 92.62 188 PHE A CA 1
ATOM 1457 C C . PHE A 1 188 ? 13.457 7.143 -22.684 1.00 92.62 188 PHE A C 1
ATOM 1459 O O . PHE A 1 188 ? 12.497 7.444 -23.395 1.00 92.62 188 PHE A O 1
ATOM 1466 N N . ALA A 1 189 ? 14.717 7.387 -23.066 1.00 89.94 189 ALA A N 1
ATOM 1467 C CA . ALA A 1 189 ? 15.085 7.968 -24.352 1.00 89.94 189 ALA A CA 1
ATOM 1468 C C . ALA A 1 189 ? 14.502 7.171 -25.535 1.00 89.94 189 ALA A C 1
ATOM 1470 O O . ALA A 1 189 ? 14.597 5.942 -25.587 1.00 89.94 189 ALA A O 1
ATOM 1471 N N . ASN A 1 190 ? 13.930 7.881 -26.508 1.00 87.50 190 ASN A N 1
ATOM 1472 C CA . ASN A 1 190 ? 13.205 7.321 -27.654 1.00 87.50 190 ASN A CA 1
ATOM 1473 C C . ASN A 1 190 ? 14.106 6.933 -28.848 1.00 87.50 190 ASN A C 1
ATOM 1475 O O . ASN A 1 190 ? 13.614 6.762 -29.958 1.00 87.50 190 ASN A O 1
ATOM 1479 N N . PHE A 1 191 ? 15.409 6.786 -28.619 1.00 87.56 191 PHE A N 1
ATOM 1480 C CA . PHE A 1 191 ? 16.400 6.308 -29.584 1.00 87.56 191 PHE A CA 1
ATOM 1481 C C . PHE A 1 191 ? 17.168 5.122 -28.989 1.00 87.56 191 PHE A C 1
ATOM 1483 O O . PHE A 1 191 ? 17.281 5.017 -27.768 1.00 87.56 191 PHE A O 1
ATOM 1490 N N . THR A 1 192 ? 17.672 4.237 -29.841 1.00 88.00 192 THR A N 1
ATOM 1491 C CA . THR A 1 192 ? 18.547 3.089 -29.542 1.00 88.00 192 THR A CA 1
ATOM 1492 C C . THR A 1 192 ? 19.975 3.549 -29.224 1.00 88.00 192 THR A C 1
ATOM 1494 O O . THR A 1 192 ? 20.444 4.532 -29.792 1.00 88.00 192 THR A O 1
ATOM 1497 N N . TRP A 1 193 ? 20.679 2.882 -28.301 1.00 87.56 193 TRP A N 1
ATOM 1498 C CA . TRP A 1 193 ? 22.020 3.328 -27.868 1.00 87.56 193 TRP A CA 1
ATOM 1499 C C . TRP A 1 193 ? 23.184 2.793 -28.720 1.00 87.56 193 TRP A C 1
ATOM 1501 O O . TRP A 1 193 ? 24.304 3.269 -28.561 1.00 87.56 193 TRP A O 1
ATOM 1511 N N . SER A 1 194 ? 22.933 1.847 -29.630 1.00 82.38 194 SER A N 1
ATOM 1512 C CA . SER A 1 194 ? 23.961 1.184 -30.458 1.00 82.38 194 SER A CA 1
ATOM 1513 C C . SER A 1 194 ? 24.054 1.685 -31.910 1.00 82.38 194 SER A C 1
ATOM 1515 O O . SER A 1 194 ? 24.665 1.022 -32.744 1.00 82.38 194 SER A O 1
ATOM 1517 N N . ASP A 1 195 ? 23.440 2.826 -32.225 1.00 82.44 195 ASP A N 1
ATOM 1518 C CA . ASP A 1 195 ? 23.349 3.389 -33.580 1.00 82.44 195 ASP A CA 1
ATOM 1519 C C . ASP A 1 195 ? 24.215 4.640 -33.793 1.00 82.44 195 ASP A C 1
ATOM 1521 O O . ASP A 1 195 ? 24.852 5.152 -32.873 1.00 82.44 195 ASP A O 1
ATOM 1525 N N . GLU A 1 196 ? 24.196 5.178 -35.016 1.00 77.50 196 GLU A N 1
ATOM 1526 C CA . GLU A 1 196 ? 24.699 6.521 -35.309 1.00 77.50 196 GLU A CA 1
ATOM 1527 C C . GLU A 1 196 ? 23.850 7.585 -34.586 1.00 77.50 196 GLU A C 1
ATOM 1529 O O . GLU A 1 196 ? 22.709 7.876 -34.950 1.00 77.50 196 GLU A O 1
ATOM 1534 N N . LEU A 1 197 ? 24.420 8.150 -33.521 1.00 83.81 197 LEU A N 1
ATOM 1535 C CA . LEU A 1 197 ? 23.777 9.105 -32.618 1.00 83.81 197 LEU A CA 1
ATOM 1536 C C . LEU A 1 197 ? 24.057 10.555 -33.042 1.00 83.81 197 LEU A C 1
ATOM 1538 O O . LEU A 1 197 ? 25.200 10.928 -33.310 1.00 83.81 197 LEU A O 1
ATOM 1542 N N . SER A 1 198 ? 23.036 11.416 -32.995 1.00 85.31 198 SER A N 1
ATOM 1543 C CA . SER A 1 198 ? 23.230 12.873 -33.018 1.00 85.31 198 SER A CA 1
ATOM 1544 C C . SER A 1 198 ? 24.034 13.333 -31.793 1.00 85.31 198 SER A C 1
ATOM 1546 O O . SER A 1 198 ? 23.984 12.694 -30.744 1.00 85.31 198 SER A O 1
ATOM 1548 N N . ALA A 1 199 ? 24.730 14.471 -31.876 1.00 80.69 199 ALA A N 1
ATOM 1549 C CA . ALA A 1 199 ? 25.589 14.978 -30.798 1.00 80.69 199 ALA A CA 1
ATOM 1550 C C . ALA A 1 199 ? 24.864 15.114 -29.439 1.00 80.69 199 ALA A C 1
ATOM 1552 O O . ALA A 1 199 ? 25.429 14.777 -28.400 1.00 80.69 199 ALA A O 1
ATOM 1553 N N . GLU A 1 200 ? 23.594 15.533 -29.442 1.00 81.38 200 GLU A N 1
ATOM 1554 C CA . GLU A 1 200 ? 22.760 15.611 -28.230 1.00 81.38 200 GLU A CA 1
ATOM 1555 C C . GLU A 1 200 ? 22.411 14.225 -27.660 1.00 81.38 200 GLU A C 1
ATOM 1557 O O . GLU A 1 200 ? 22.331 14.045 -26.448 1.00 81.38 200 GLU A O 1
ATOM 1562 N N . GLN A 1 201 ? 22.229 13.225 -28.526 1.00 85.25 201 GLN A N 1
ATOM 1563 C CA . GLN A 1 201 ? 21.924 11.847 -28.136 1.00 85.25 201 GLN A CA 1
ATOM 1564 C C . GLN A 1 201 ? 23.183 11.142 -27.610 1.00 85.25 201 GLN A C 1
ATOM 1566 O O . GLN A 1 201 ? 23.134 10.472 -26.579 1.00 85.25 201 GLN A O 1
ATOM 1571 N N . ALA A 1 202 ? 24.329 11.363 -28.260 1.00 82.56 202 ALA A N 1
ATOM 1572 C CA . ALA A 1 202 ? 25.636 10.888 -27.819 1.00 82.56 202 ALA A CA 1
ATOM 1573 C C . ALA A 1 202 ? 26.011 11.441 -26.432 1.00 82.56 202 ALA A C 1
ATOM 1575 O O . ALA A 1 202 ? 26.544 10.697 -25.614 1.00 82.56 202 ALA A O 1
ATOM 1576 N N . ALA A 1 203 ? 25.652 12.694 -26.123 1.00 84.25 203 ALA A N 1
ATOM 1577 C CA . ALA A 1 203 ? 25.832 13.280 -24.791 1.00 84.25 203 ALA A CA 1
ATOM 1578 C C . ALA A 1 203 ? 24.986 12.598 -23.691 1.00 84.25 203 ALA A C 1
ATOM 1580 O O . ALA A 1 203 ? 25.363 12.615 -22.523 1.00 84.25 203 ALA A O 1
ATOM 1581 N N . VAL A 1 204 ? 23.863 11.957 -24.040 1.00 85.38 204 VAL A N 1
ATOM 1582 C CA . VAL A 1 204 ? 23.101 11.114 -23.099 1.00 85.38 204 VAL A CA 1
ATOM 1583 C C . VAL A 1 204 ? 23.759 9.739 -22.944 1.00 85.38 204 VAL A C 1
ATOM 1585 O O . VAL A 1 204 ? 23.855 9.228 -21.828 1.00 85.38 204 VAL A O 1
ATOM 1588 N N . VAL A 1 205 ? 24.244 9.144 -24.041 1.00 85.69 205 VAL A N 1
ATOM 1589 C CA . VAL A 1 205 ? 24.891 7.816 -24.035 1.00 85.69 205 VAL A CA 1
ATOM 1590 C C . VAL A 1 205 ? 26.265 7.842 -23.359 1.00 85.69 205 VAL A C 1
ATOM 1592 O O . VAL A 1 205 ? 26.623 6.871 -22.697 1.00 85.69 205 VAL A O 1
ATOM 1595 N N . SER A 1 206 ? 27.006 8.954 -23.405 1.00 85.00 206 SER A N 1
ATOM 1596 C CA . SER A 1 206 ? 28.322 9.081 -22.755 1.00 85.00 206 SER A CA 1
ATOM 1597 C C . SER A 1 206 ? 28.295 8.935 -21.230 1.00 85.00 206 SER A C 1
ATOM 1599 O O . SER A 1 206 ? 29.319 8.625 -20.634 1.00 85.00 206 SER A O 1
ATOM 1601 N N . HIS A 1 207 ? 27.141 9.128 -20.583 1.00 86.69 207 HIS A N 1
ATOM 1602 C CA . HIS A 1 207 ? 26.967 8.831 -19.154 1.00 86.69 207 HIS A CA 1
ATOM 1603 C C . HIS A 1 207 ? 26.706 7.341 -18.865 1.00 86.69 207 HIS A C 1
ATOM 1605 O O . HIS A 1 207 ? 26.813 6.906 -17.719 1.00 86.69 207 HIS A O 1
ATOM 1611 N N . TRP A 1 208 ? 26.345 6.570 -19.893 1.00 87.69 208 TRP A N 1
ATOM 1612 C CA . TRP A 1 208 ? 26.024 5.144 -19.828 1.00 87.69 208 TRP A CA 1
ATOM 1613 C C . TRP A 1 208 ? 27.089 4.249 -20.474 1.00 87.69 208 TRP A C 1
ATOM 1615 O O . TRP A 1 208 ? 27.030 3.035 -20.308 1.00 87.69 208 TRP A O 1
ATOM 1625 N N . GLN A 1 209 ? 28.080 4.815 -21.163 1.00 85.62 209 GLN A N 1
ATOM 1626 C CA . GLN A 1 209 ? 29.186 4.093 -21.790 1.00 85.62 209 GLN A CA 1
ATOM 1627 C C . GLN A 1 209 ? 30.525 4.544 -21.198 1.00 85.62 209 GLN A C 1
ATOM 1629 O O . GLN A 1 209 ? 30.769 5.733 -21.018 1.00 85.62 209 GLN A O 1
ATOM 1634 N N . THR A 1 210 ? 31.418 3.594 -20.923 1.00 84.75 210 THR A N 1
ATOM 1635 C CA . THR A 1 210 ? 32.782 3.876 -20.447 1.00 84.75 210 THR A CA 1
ATOM 1636 C C . THR A 1 210 ? 33.800 3.230 -21.391 1.00 84.75 210 THR A C 1
ATOM 1638 O O . THR A 1 210 ? 33.465 2.239 -22.035 1.00 84.75 210 THR A O 1
ATOM 1641 N N . PRO A 1 211 ? 35.054 3.715 -21.473 1.00 83.44 211 PRO A N 1
ATOM 1642 C CA . PRO A 1 211 ? 36.076 3.100 -22.331 1.00 83.44 211 PRO A CA 1
ATOM 1643 C C . PRO A 1 211 ? 36.493 1.682 -21.890 1.00 83.44 211 PRO A C 1
ATOM 1645 O O . PRO A 1 211 ? 37.236 1.017 -22.603 1.00 83.44 211 PRO A O 1
ATOM 1648 N N . GLU A 1 212 ? 36.039 1.227 -20.718 1.00 85.69 212 GLU A N 1
ATOM 1649 C CA . GLU A 1 212 ? 36.294 -0.111 -20.165 1.00 85.69 212 GLU A CA 1
ATOM 1650 C C . GLU A 1 212 ? 35.077 -1.051 -20.272 1.00 85.69 212 GLU A C 1
ATOM 1652 O O . GLU A 1 212 ? 35.245 -2.266 -20.198 1.00 85.69 212 GLU A O 1
ATOM 1657 N N . VAL A 1 213 ? 33.855 -0.508 -20.381 1.00 87.75 213 VAL A N 1
ATOM 1658 C CA . VAL A 1 213 ? 32.589 -1.255 -20.283 1.00 87.75 213 VAL A CA 1
ATOM 1659 C C . VAL A 1 213 ? 31.502 -0.604 -21.145 1.00 87.75 213 VAL A C 1
ATOM 1661 O O . VAL A 1 213 ? 31.155 0.568 -20.949 1.00 87.75 213 VAL A O 1
ATOM 1664 N N . ASP A 1 214 ? 30.923 -1.406 -22.041 1.00 89.31 214 ASP A N 1
ATOM 1665 C CA . ASP A 1 214 ? 29.811 -1.037 -22.923 1.00 89.31 214 ASP A CA 1
ATOM 1666 C C . ASP A 1 214 ? 28.519 -0.699 -22.167 1.00 89.31 214 ASP A C 1
ATOM 1668 O O . ASP A 1 214 ? 28.284 -1.145 -21.040 1.00 89.31 214 ASP A O 1
ATOM 1672 N N . HIS A 1 215 ? 27.603 -0.005 -22.845 1.00 88.25 215 HIS A N 1
ATOM 1673 C CA . HIS A 1 215 ? 26.300 0.383 -22.299 1.00 88.25 215 HIS A CA 1
ATOM 1674 C C . HIS A 1 215 ? 25.464 -0.799 -21.758 1.00 88.25 215 HIS A C 1
ATOM 1676 O O . HIS A 1 215 ? 24.752 -0.648 -20.764 1.00 88.25 215 HIS A O 1
ATOM 1682 N N . PHE A 1 216 ? 25.595 -2.004 -22.333 1.00 90.81 216 PHE A N 1
ATOM 1683 C CA . PHE A 1 216 ? 24.996 -3.228 -21.781 1.00 90.81 216 PHE A CA 1
ATOM 1684 C C . PHE A 1 216 ? 25.550 -3.580 -20.390 1.00 90.81 216 PHE A C 1
ATOM 1686 O O . PHE A 1 216 ? 24.786 -3.901 -19.479 1.00 90.81 216 PHE A O 1
ATOM 1693 N N . GLY A 1 217 ? 26.872 -3.499 -20.213 1.00 90.81 217 GLY A N 1
ATOM 1694 C CA . GLY A 1 217 ? 27.538 -3.787 -18.945 1.00 90.81 217 GLY A CA 1
ATOM 1695 C C . GLY A 1 217 ? 27.197 -2.753 -17.874 1.00 90.81 217 GLY A C 1
ATOM 1696 O O . GLY A 1 217 ? 26.862 -3.129 -16.751 1.00 90.81 217 GLY A O 1
ATOM 1697 N N . CYS A 1 218 ? 27.172 -1.466 -18.229 1.00 91.12 218 CYS A N 1
ATOM 1698 C CA . CYS A 1 218 ? 26.750 -0.394 -17.325 1.00 91.12 218 CYS A CA 1
ATOM 1699 C C . CYS A 1 218 ? 25.297 -0.570 -16.847 1.00 91.12 218 CYS A C 1
ATOM 1701 O O . CYS A 1 218 ? 25.034 -0.445 -15.653 1.00 91.12 218 CYS A O 1
ATOM 1703 N N . LEU A 1 219 ? 24.354 -0.950 -17.723 1.00 92.62 219 LEU A N 1
ATOM 1704 C CA . LEU A 1 219 ? 22.969 -1.245 -17.315 1.00 92.62 219 LEU A CA 1
ATOM 1705 C C . LEU A 1 219 ? 22.876 -2.419 -16.322 1.00 92.62 219 LEU A C 1
ATOM 1707 O O . LEU A 1 219 ? 22.124 -2.336 -15.346 1.00 92.62 219 LEU A O 1
ATOM 1711 N N . ILE A 1 220 ? 23.658 -3.485 -16.528 1.00 93.06 220 ILE A N 1
ATOM 1712 C CA . ILE A 1 220 ? 23.722 -4.639 -15.614 1.00 93.06 220 ILE A CA 1
ATOM 1713 C C . ILE A 1 220 ? 24.333 -4.233 -14.261 1.00 93.06 220 ILE A C 1
ATOM 1715 O O . ILE A 1 220 ? 23.765 -4.541 -13.208 1.00 93.06 220 ILE A O 1
ATOM 1719 N N . ILE A 1 221 ? 25.459 -3.511 -14.271 1.00 92.44 221 ILE A N 1
ATOM 1720 C CA . ILE A 1 221 ? 26.135 -3.021 -13.059 1.00 92.44 221 ILE A CA 1
ATOM 1721 C C . ILE A 1 221 ? 25.214 -2.073 -12.284 1.00 92.44 221 ILE A C 1
ATOM 1723 O O . ILE A 1 221 ? 25.082 -2.212 -11.066 1.00 92.44 221 ILE A O 1
ATOM 1727 N N . PHE A 1 222 ? 24.520 -1.163 -12.972 1.00 92.88 222 PHE A N 1
ATOM 1728 C CA . PHE A 1 222 ? 23.515 -0.284 -12.381 1.00 92.88 222 PHE A CA 1
ATOM 1729 C C . PHE A 1 222 ? 22.375 -1.080 -11.742 1.00 92.88 222 PHE A C 1
ATOM 1731 O O . PHE A 1 222 ? 22.046 -0.818 -10.585 1.00 92.88 222 PHE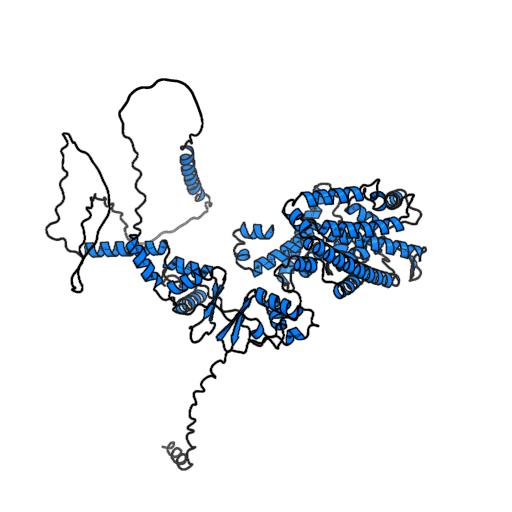 A O 1
ATOM 1738 N N . PHE A 1 223 ? 21.792 -2.061 -12.446 1.00 94.62 223 PHE A N 1
ATOM 1739 C CA . PHE A 1 223 ? 20.700 -2.880 -11.913 1.00 94.62 223 PHE A CA 1
ATOM 1740 C C . PHE A 1 223 ? 21.104 -3.559 -10.601 1.00 94.62 223 PHE A C 1
ATOM 1742 O O . PHE A 1 223 ? 20.459 -3.330 -9.578 1.00 94.62 223 PHE A O 1
ATOM 1749 N N . PHE A 1 224 ? 22.199 -4.328 -10.591 1.00 93.44 224 PHE A N 1
ATOM 1750 C CA . PHE A 1 224 ? 22.642 -5.029 -9.382 1.00 93.44 224 PHE A CA 1
ATOM 1751 C C . PHE A 1 224 ? 23.062 -4.068 -8.265 1.00 93.44 224 PHE A C 1
ATOM 1753 O O . PHE A 1 224 ? 22.738 -4.297 -7.098 1.00 93.44 224 PHE A O 1
ATOM 1760 N N . SER A 1 225 ? 23.723 -2.960 -8.599 1.00 91.50 225 SER A N 1
ATOM 1761 C CA . SER A 1 225 ? 24.127 -1.971 -7.598 1.00 91.50 225 SER A CA 1
ATOM 1762 C C . SER A 1 225 ? 22.913 -1.305 -6.951 1.00 91.50 225 SER A C 1
ATOM 1764 O O . SER A 1 225 ? 22.827 -1.270 -5.726 1.00 91.50 225 SER A O 1
ATOM 1766 N N . VAL A 1 226 ? 21.918 -0.856 -7.728 1.00 92.44 226 VAL A N 1
ATOM 1767 C CA . VAL A 1 226 ? 20.659 -0.313 -7.184 1.00 92.44 226 VAL A CA 1
ATOM 1768 C C . VAL A 1 226 ? 19.877 -1.389 -6.422 1.00 92.44 226 VAL A C 1
ATOM 1770 O O . VAL A 1 226 ? 19.302 -1.081 -5.378 1.00 92.44 226 VAL A O 1
ATOM 1773 N N . PHE A 1 227 ? 19.904 -2.650 -6.855 1.00 94.19 227 PHE A N 1
ATOM 1774 C CA . PHE A 1 227 ? 19.271 -3.778 -6.165 1.00 94.19 227 PHE A CA 1
ATOM 1775 C C . PHE A 1 227 ? 19.813 -3.970 -4.741 1.00 94.19 227 PHE A C 1
ATOM 1777 O O . PHE A 1 227 ? 19.029 -3.992 -3.789 1.00 94.19 227 PHE A O 1
ATOM 1784 N N . PHE A 1 228 ? 21.137 -4.015 -4.560 1.00 92.88 228 PHE A N 1
ATOM 1785 C CA . PHE A 1 228 ? 21.744 -4.142 -3.229 1.00 92.88 228 PHE A CA 1
ATOM 1786 C C . PHE A 1 228 ? 21.702 -2.835 -2.420 1.00 92.88 228 PHE A C 1
ATOM 1788 O O . PHE A 1 228 ? 21.344 -2.859 -1.240 1.00 92.88 228 PHE A O 1
ATOM 1795 N N . LEU A 1 229 ? 22.002 -1.684 -3.035 1.00 91.31 229 LEU A N 1
ATOM 1796 C CA . LEU A 1 229 ? 21.989 -0.382 -2.356 1.00 91.31 229 LEU A CA 1
ATOM 1797 C C . LEU A 1 229 ? 20.584 -0.025 -1.852 1.00 91.31 229 LEU A C 1
ATOM 1799 O O . LEU A 1 229 ? 20.445 0.387 -0.704 1.00 91.31 229 LEU A O 1
ATOM 1803 N N . SER A 1 230 ? 19.532 -0.252 -2.648 1.00 91.50 230 SER A N 1
ATOM 1804 C CA . SER A 1 230 ? 18.144 -0.014 -2.222 1.00 91.50 230 SER A CA 1
ATOM 1805 C C . SER A 1 230 ? 17.733 -0.909 -1.055 1.00 91.50 230 SER A C 1
ATOM 1807 O O . SER A 1 230 ? 17.146 -0.419 -0.089 1.00 91.50 230 SER A O 1
ATOM 1809 N N . MET A 1 231 ? 18.089 -2.195 -1.105 1.00 89.38 231 MET A N 1
ATOM 1810 C CA . MET A 1 231 ? 17.812 -3.170 -0.051 1.00 89.38 231 MET A CA 1
ATOM 1811 C C . MET A 1 231 ? 18.434 -2.736 1.281 1.00 89.38 231 MET A C 1
ATOM 1813 O O . MET A 1 231 ? 17.770 -2.789 2.314 1.00 89.38 231 MET A O 1
ATOM 1817 N N . VAL A 1 232 ? 19.671 -2.229 1.250 1.00 88.62 232 VAL A N 1
ATOM 1818 C CA . VAL A 1 232 ? 20.348 -1.640 2.413 1.00 88.62 232 VAL A CA 1
ATOM 1819 C C . VAL A 1 232 ? 19.660 -0.345 2.860 1.00 88.62 232 VAL A C 1
ATOM 1821 O O . VAL A 1 232 ? 19.298 -0.225 4.033 1.00 88.62 232 VAL A O 1
ATOM 1824 N N . SER A 1 233 ? 19.426 0.609 1.953 1.00 88.38 233 SER A N 1
ATOM 1825 C CA . SER A 1 233 ? 18.830 1.915 2.273 1.00 88.38 233 SER A CA 1
ATOM 1826 C C . SER A 1 233 ? 17.438 1.812 2.905 1.00 88.38 233 SER A C 1
ATOM 1828 O O . SER A 1 233 ? 17.129 2.584 3.812 1.00 88.38 233 SER A O 1
ATOM 1830 N N . CYS A 1 234 ? 16.616 0.839 2.499 1.00 86.94 234 CYS A N 1
ATOM 1831 C CA . CYS A 1 234 ? 15.270 0.628 3.048 1.00 86.94 234 CYS A CA 1
ATOM 1832 C C . CYS A 1 234 ? 15.268 0.173 4.520 1.00 86.94 234 CYS A C 1
ATOM 1834 O O . CYS A 1 234 ? 14.249 0.297 5.200 1.00 86.94 234 CYS A O 1
ATOM 1836 N N . THR A 1 235 ? 16.400 -0.321 5.037 1.00 84.06 235 THR A N 1
ATOM 1837 C CA . THR A 1 235 ? 16.533 -0.734 6.447 1.00 84.06 235 THR A CA 1
ATOM 1838 C C . THR A 1 235 ? 16.903 0.399 7.402 1.00 84.06 235 THR A C 1
ATOM 1840 O O . THR A 1 235 ? 16.814 0.233 8.621 1.00 84.06 235 THR A O 1
ATOM 1843 N N . LEU A 1 236 ? 17.313 1.557 6.875 1.00 85.00 236 LEU A N 1
ATOM 1844 C CA . LEU A 1 236 ? 17.739 2.686 7.697 1.00 85.00 236 LEU A CA 1
ATOM 1845 C C . LEU A 1 236 ? 16.544 3.243 8.504 1.00 85.00 236 LEU A C 1
ATOM 1847 O O . LEU A 1 236 ? 15.442 3.353 7.970 1.00 85.00 236 LEU A O 1
ATOM 1851 N N . PRO A 1 237 ? 16.723 3.649 9.779 1.00 84.56 237 PRO A N 1
ATOM 1852 C CA . PRO A 1 237 ? 15.656 4.197 10.632 1.00 84.56 237 PRO A CA 1
ATOM 1853 C C . PRO A 1 237 ? 15.261 5.654 10.279 1.00 84.56 237 PRO A C 1
ATOM 1855 O O . PRO A 1 237 ? 15.088 6.495 11.169 1.00 84.56 237 PRO A O 1
ATOM 1858 N N . VAL A 1 238 ? 15.119 5.929 8.979 1.00 86.31 238 VAL A N 1
ATOM 1859 C CA . VAL A 1 238 ? 14.906 7.217 8.296 1.00 86.31 238 VAL A CA 1
ATOM 1860 C C . VAL A 1 238 ? 13.606 7.119 7.469 1.00 86.31 238 VAL A C 1
ATOM 1862 O O . VAL A 1 238 ? 13.308 6.041 6.956 1.00 86.31 238 VAL A O 1
ATOM 1865 N N . PRO A 1 239 ? 12.795 8.186 7.323 1.00 88.31 239 PRO A N 1
ATOM 1866 C CA . PRO A 1 239 ? 11.649 8.169 6.412 1.00 88.31 239 PRO A CA 1
ATOM 1867 C C . PRO A 1 239 ? 12.113 8.075 4.947 1.00 88.31 239 PRO A C 1
ATOM 1869 O O . PRO A 1 239 ? 12.614 9.047 4.390 1.00 88.31 239 PRO A O 1
ATOM 1872 N N . ALA A 1 240 ? 11.932 6.906 4.330 1.00 85.88 240 ALA A N 1
ATOM 1873 C CA . ALA A 1 240 ? 12.293 6.618 2.941 1.00 85.88 240 ALA A CA 1
ATOM 1874 C C . ALA A 1 240 ? 11.149 5.898 2.201 1.00 85.88 240 ALA A C 1
ATOM 1876 O O . ALA A 1 240 ? 10.320 5.230 2.824 1.00 85.88 240 ALA A O 1
ATOM 1877 N N . GLY A 1 241 ? 11.106 6.037 0.872 1.00 88.19 241 GLY A N 1
ATOM 1878 C CA . GLY A 1 241 ? 10.118 5.402 -0.007 1.00 88.19 241 GLY A CA 1
ATOM 1879 C C . GLY A 1 241 ? 10.749 4.355 -0.928 1.00 88.19 241 GLY A C 1
ATOM 1880 O O . GLY A 1 241 ? 11.819 4.582 -1.485 1.00 88.19 241 GLY A O 1
ATOM 1881 N N . ILE A 1 242 ? 10.066 3.221 -1.108 1.00 90.38 242 ILE A N 1
ATOM 1882 C CA . ILE A 1 242 ? 10.576 2.048 -1.849 1.00 90.38 242 ILE A CA 1
ATOM 1883 C C . ILE A 1 242 ? 10.281 2.136 -3.362 1.00 90.38 242 ILE A C 1
ATOM 1885 O O . ILE A 1 242 ? 10.985 1.541 -4.174 1.00 90.38 242 ILE A O 1
ATOM 1889 N N . PHE A 1 243 ? 9.279 2.934 -3.752 1.00 91.50 243 PHE A N 1
ATOM 1890 C CA . PHE A 1 243 ? 8.779 3.030 -5.128 1.00 91.50 243 PHE A CA 1
ATOM 1891 C C . PHE A 1 243 ? 9.845 3.490 -6.136 1.00 91.50 243 PHE A C 1
ATOM 1893 O O . PHE A 1 243 ? 10.045 2.831 -7.146 1.00 91.50 243 PHE A O 1
ATOM 1900 N N . VAL A 1 244 ? 10.568 4.586 -5.870 1.00 91.88 244 VAL A N 1
ATOM 1901 C CA . VAL A 1 244 ? 11.541 5.140 -6.837 1.00 91.88 244 VAL A CA 1
ATOM 1902 C C . VAL A 1 244 ? 12.735 4.197 -7.083 1.00 91.88 244 VAL A C 1
ATOM 1904 O O . VAL A 1 244 ? 13.083 3.999 -8.245 1.00 91.88 244 VAL A O 1
ATOM 1907 N N . PRO A 1 245 ? 13.341 3.546 -6.067 1.00 93.06 245 PRO A N 1
ATOM 1908 C CA . PRO A 1 245 ? 14.326 2.490 -6.311 1.00 93.06 245 PRO A CA 1
ATOM 1909 C C . PRO A 1 245 ? 13.794 1.308 -7.137 1.00 93.06 245 PRO A C 1
ATOM 1911 O O . PRO A 1 245 ? 14.492 0.852 -8.040 1.00 93.06 245 PRO A O 1
ATOM 1914 N N . ALA A 1 246 ? 12.564 0.844 -6.881 1.00 94.62 246 ALA A N 1
ATOM 1915 C CA . ALA A 1 246 ? 11.925 -0.210 -7.679 1.00 94.62 246 ALA A CA 1
ATOM 1916 C C . ALA A 1 246 ? 11.693 0.227 -9.137 1.00 94.62 246 ALA A C 1
ATOM 1918 O O . ALA A 1 246 ? 11.993 -0.526 -10.063 1.00 94.62 246 ALA A O 1
ATOM 1919 N N . PHE A 1 247 ? 11.272 1.476 -9.340 1.00 95.25 247 PHE A N 1
ATOM 1920 C CA . PHE A 1 247 ? 11.071 2.073 -10.657 1.00 95.25 247 PHE A CA 1
ATOM 1921 C C . PHE A 1 247 ? 12.378 2.140 -11.457 1.00 95.25 247 PHE A C 1
ATOM 1923 O O . PHE A 1 247 ? 12.400 1.759 -12.624 1.00 95.25 247 PHE A O 1
ATOM 1930 N N . LYS A 1 248 ? 13.493 2.517 -10.813 1.00 94.62 248 LYS A N 1
ATOM 1931 C CA . LYS A 1 248 ? 14.835 2.521 -11.425 1.00 94.62 248 LYS A CA 1
ATOM 1932 C C . LYS A 1 248 ? 15.336 1.115 -11.780 1.00 94.62 248 LYS A C 1
ATOM 1934 O O . LYS A 1 248 ? 15.930 0.954 -12.840 1.00 94.62 248 LYS A O 1
ATOM 1939 N N . MET A 1 249 ? 15.087 0.107 -10.936 1.00 95.62 249 MET A N 1
ATOM 1940 C CA . MET A 1 249 ? 15.433 -1.294 -11.234 1.00 95.62 249 MET A CA 1
ATOM 1941 C C . MET A 1 249 ? 14.637 -1.848 -12.420 1.00 95.62 249 MET A C 1
ATOM 1943 O O . MET A 1 249 ? 15.202 -2.494 -13.299 1.00 95.62 249 MET A O 1
ATOM 1947 N N . GLY A 1 250 ? 13.334 -1.568 -12.479 1.00 96.38 250 GLY A N 1
ATOM 1948 C CA . GLY A 1 250 ? 12.515 -1.957 -13.622 1.00 96.38 250 GLY A CA 1
ATOM 1949 C C . GLY A 1 250 ? 12.892 -1.215 -14.906 1.00 96.38 250 GLY A C 1
ATOM 1950 O O . GLY A 1 250 ? 12.929 -1.830 -15.969 1.00 96.38 250 GLY A O 1
ATOM 1951 N N . ALA A 1 251 ? 13.219 0.079 -14.816 1.00 95.94 251 ALA A N 1
ATOM 1952 C CA . ALA A 1 251 ? 13.630 0.885 -15.963 1.00 95.94 251 ALA A CA 1
ATOM 1953 C C . ALA A 1 251 ? 14.930 0.370 -16.596 1.00 95.94 251 ALA A C 1
ATOM 1955 O O . ALA A 1 251 ? 14.984 0.226 -17.816 1.00 95.94 251 ALA A O 1
ATOM 1956 N N . SER A 1 252 ? 15.946 0.025 -15.794 1.00 95.44 252 SER A N 1
ATOM 1957 C CA . SER A 1 252 ? 17.209 -0.508 -16.321 1.00 95.44 252 SER A CA 1
ATOM 1958 C C . SER A 1 252 ? 17.056 -1.913 -16.905 1.00 95.44 252 SER A C 1
ATOM 1960 O O . SER A 1 252 ? 17.592 -2.178 -17.978 1.00 95.44 252 SER A O 1
ATOM 1962 N N . LEU A 1 253 ? 16.281 -2.792 -16.260 1.00 96.00 253 LEU A N 1
ATOM 1963 C CA . LEU A 1 253 ? 15.987 -4.138 -16.767 1.00 96.00 253 LEU A CA 1
ATOM 1964 C C . LEU A 1 253 ? 15.162 -4.102 -18.066 1.00 96.00 253 LEU A C 1
ATOM 1966 O O . LEU A 1 253 ? 15.447 -4.839 -19.012 1.00 96.00 253 LEU A O 1
ATOM 1970 N N . GLY A 1 254 ? 14.174 -3.207 -18.140 1.00 95.75 254 GLY A N 1
ATOM 1971 C CA . GLY A 1 254 ? 13.405 -2.950 -19.354 1.00 95.75 254 GLY A CA 1
ATOM 1972 C C . GLY A 1 254 ? 14.272 -2.374 -20.474 1.00 95.75 254 GLY A C 1
ATOM 1973 O O . GLY A 1 254 ? 14.243 -2.891 -21.588 1.00 95.75 254 GLY A O 1
ATOM 1974 N N . ARG A 1 255 ? 15.111 -1.370 -20.177 1.00 95.19 255 ARG A N 1
ATOM 1975 C CA . ARG A 1 255 ? 16.031 -0.772 -21.157 1.00 95.19 255 ARG A CA 1
ATOM 1976 C C . ARG A 1 255 ? 17.003 -1.807 -21.714 1.00 95.19 255 ARG A C 1
ATOM 1978 O O . ARG A 1 255 ? 17.114 -1.933 -22.928 1.00 95.19 255 ARG A O 1
ATOM 1985 N N . PHE A 1 256 ? 17.634 -2.589 -20.837 1.00 95.00 256 PHE A N 1
ATOM 1986 C CA . PHE A 1 256 ? 18.514 -3.697 -21.209 1.00 95.00 256 PHE A CA 1
ATOM 1987 C C . PHE A 1 256 ? 17.809 -4.690 -22.144 1.00 95.00 256 PHE A C 1
ATOM 1989 O O . PHE A 1 256 ? 18.347 -5.032 -23.193 1.00 95.00 256 PHE A O 1
ATOM 1996 N N . THR A 1 257 ? 16.579 -5.091 -21.812 1.00 94.31 257 THR A N 1
ATOM 1997 C CA . THR A 1 257 ? 15.783 -6.012 -22.642 1.00 94.31 257 THR A CA 1
ATOM 1998 C C . THR A 1 257 ? 15.473 -5.421 -24.021 1.00 94.31 257 THR A C 1
ATOM 2000 O O . THR A 1 257 ? 15.556 -6.134 -25.016 1.00 94.31 257 THR A O 1
ATOM 2003 N N . GLY A 1 258 ? 15.176 -4.120 -24.105 1.00 92.44 258 GLY A N 1
ATOM 2004 C CA . GLY A 1 258 ? 14.937 -3.425 -25.373 1.00 92.44 258 GLY A CA 1
ATOM 2005 C C . GLY A 1 258 ? 16.178 -3.324 -26.269 1.00 92.44 258 GLY A C 1
ATOM 2006 O O . GLY A 1 258 ? 16.083 -3.591 -27.463 1.00 92.44 258 GLY A O 1
ATOM 2007 N N . GLU A 1 259 ? 17.349 -2.997 -25.711 1.00 91.88 259 GLU A N 1
ATOM 2008 C CA . GLU A 1 259 ? 18.611 -2.976 -26.477 1.00 91.88 259 GLU A CA 1
ATOM 2009 C C . GLU A 1 259 ? 19.023 -4.396 -26.920 1.00 91.88 259 GLU A C 1
ATOM 2011 O O . GLU A 1 259 ? 19.517 -4.581 -28.029 1.00 91.88 259 GLU A O 1
ATOM 2016 N N . VAL A 1 260 ? 18.768 -5.427 -26.100 1.00 92.31 260 VAL A N 1
ATOM 2017 C CA . VAL A 1 260 ? 18.990 -6.839 -26.476 1.00 92.31 260 VAL A CA 1
ATOM 2018 C C . VAL A 1 260 ? 18.035 -7.276 -27.594 1.00 92.31 260 VAL A C 1
ATOM 2020 O O . VAL A 1 260 ? 18.456 -7.948 -28.534 1.00 92.31 260 VAL A O 1
ATOM 2023 N N . MET A 1 261 ? 16.764 -6.867 -27.540 1.00 90.06 261 MET A N 1
ATOM 2024 C CA . MET A 1 261 ? 15.793 -7.114 -28.611 1.00 90.06 261 MET A CA 1
ATOM 2025 C C . MET A 1 261 ? 16.236 -6.444 -29.921 1.00 90.06 261 MET A C 1
ATOM 2027 O O . MET A 1 261 ? 16.192 -7.065 -30.983 1.00 90.06 261 MET A O 1
ATOM 2031 N N . HIS A 1 262 ? 16.742 -5.208 -29.845 1.00 89.31 262 HIS A N 1
ATOM 2032 C CA . HIS A 1 262 ? 17.311 -4.509 -30.993 1.00 89.31 262 HIS A CA 1
ATOM 2033 C C . HIS A 1 262 ? 18.574 -5.199 -31.541 1.00 89.31 262 HIS A C 1
ATOM 2035 O O . HIS A 1 262 ? 18.694 -5.339 -32.754 1.00 89.31 262 HIS A O 1
ATOM 2041 N N . TYR A 1 263 ? 19.463 -5.716 -30.686 1.00 88.75 263 TYR A N 1
ATOM 2042 C CA . TYR A 1 263 ? 20.634 -6.493 -31.116 1.00 88.75 263 TYR A CA 1
ATOM 2043 C C . TYR A 1 263 ? 20.253 -7.758 -31.910 1.00 88.75 263 TYR A C 1
ATOM 2045 O O . TYR A 1 263 ? 20.898 -8.077 -32.907 1.00 88.75 263 TYR A O 1
ATOM 2053 N N . PHE A 1 264 ? 19.183 -8.461 -31.516 1.00 88.88 264 PHE A N 1
ATOM 2054 C CA . PHE A 1 264 ? 18.675 -9.613 -32.274 1.00 88.88 264 PHE A CA 1
ATOM 2055 C C . PHE A 1 264 ? 17.924 -9.224 -33.558 1.00 88.88 264 PHE A C 1
ATOM 2057 O O . PHE A 1 264 ? 17.940 -9.986 -34.523 1.00 88.88 264 PHE A O 1
ATOM 2064 N N . CYS A 1 265 ? 17.264 -8.064 -33.583 1.00 85.75 265 CYS A N 1
ATOM 2065 C CA . CYS A 1 265 ? 16.479 -7.564 -34.717 1.00 85.75 265 CYS A CA 1
ATOM 2066 C C . CYS A 1 265 ? 16.916 -6.133 -35.105 1.00 85.75 265 CYS A C 1
ATOM 2068 O O . CYS A 1 265 ? 16.161 -5.176 -34.906 1.00 85.75 265 CYS A O 1
ATOM 2070 N N . PRO A 1 266 ? 18.126 -5.944 -35.675 1.00 80.94 266 PRO A N 1
ATOM 2071 C CA . PRO A 1 266 ? 18.706 -4.612 -35.889 1.00 80.94 266 PRO A CA 1
ATOM 2072 C C . PRO A 1 266 ? 17.942 -3.766 -36.916 1.00 80.94 266 PRO A C 1
ATOM 2074 O O . PRO A 1 266 ? 17.894 -2.542 -36.805 1.00 80.94 266 PRO A O 1
ATOM 2077 N N . LEU A 1 267 ? 17.286 -4.412 -37.884 1.00 77.88 267 LEU A N 1
ATOM 2078 C CA . LEU A 1 267 ? 16.404 -3.752 -38.852 1.00 77.88 267 LEU A CA 1
ATOM 2079 C C . LEU A 1 267 ? 15.023 -3.397 -38.268 1.00 77.88 267 LEU A C 1
ATOM 2081 O O . LEU A 1 267 ? 14.292 -2.638 -38.894 1.00 77.88 267 LEU A O 1
ATOM 2085 N N . GLY A 1 268 ? 14.672 -3.910 -37.084 1.00 77.62 268 GLY A N 1
ATOM 2086 C CA . GLY A 1 268 ? 13.319 -3.864 -36.533 1.00 77.62 268 GLY A CA 1
ATOM 2087 C C . GLY A 1 268 ? 12.502 -5.126 -36.821 1.00 77.62 268 GLY A C 1
ATOM 2088 O O . GLY A 1 268 ? 13.018 -6.111 -37.355 1.00 77.62 268 GLY A O 1
ATOM 2089 N N . VAL A 1 269 ? 11.222 -5.091 -36.450 1.00 79.12 269 VAL A N 1
ATOM 2090 C CA . VAL A 1 269 ? 10.243 -6.148 -36.754 1.00 79.12 269 VAL A CA 1
ATOM 2091 C C . VAL A 1 269 ? 9.437 -5.735 -37.995 1.00 79.12 269 VAL A C 1
ATOM 2093 O O . VAL A 1 269 ? 9.283 -4.548 -38.292 1.00 79.12 269 VAL A O 1
ATOM 2096 N N . ALA A 1 270 ? 9.000 -6.724 -38.780 1.00 72.75 270 ALA A N 1
ATOM 2097 C CA . ALA A 1 270 ? 8.286 -6.519 -40.037 1.00 72.75 270 ALA A CA 1
ATOM 2098 C C . ALA A 1 270 ? 6.828 -6.980 -39.915 1.00 72.75 270 ALA A C 1
ATOM 2100 O O . ALA A 1 270 ? 6.557 -8.177 -39.773 1.00 72.75 270 ALA A O 1
ATOM 2101 N N . TYR A 1 271 ? 5.886 -6.041 -40.022 1.00 69.31 271 TYR A N 1
ATOM 2102 C CA . TYR A 1 271 ? 4.453 -6.313 -39.936 1.00 69.31 271 TYR A CA 1
ATOM 2103 C C . TYR A 1 271 ? 3.655 -5.370 -40.842 1.00 69.31 271 TYR A C 1
ATOM 2105 O O . TYR A 1 271 ? 4.001 -4.208 -41.039 1.00 69.31 271 TYR A O 1
ATOM 2113 N N . GLY A 1 272 ? 2.598 -5.886 -41.475 1.00 66.06 272 GLY A N 1
ATOM 2114 C CA . GLY A 1 272 ? 1.750 -5.102 -42.387 1.00 66.06 272 GLY A CA 1
ATOM 2115 C C . GLY A 1 272 ? 2.444 -4.536 -43.640 1.00 66.06 272 GLY A C 1
ATOM 2116 O O . GLY A 1 272 ? 1.843 -3.726 -44.337 1.00 66.06 272 GLY A O 1
ATOM 2117 N N . GLY A 1 273 ? 3.685 -4.940 -43.939 1.00 68.81 273 GLY A N 1
ATOM 2118 C CA . GLY A 1 273 ? 4.491 -4.395 -45.042 1.00 68.81 273 GLY A CA 1
ATOM 2119 C C . GLY A 1 273 ? 5.360 -3.188 -44.666 1.00 68.81 273 GLY A C 1
ATOM 2120 O O . GLY A 1 273 ? 6.154 -2.741 -45.490 1.00 68.81 273 GLY A O 1
ATOM 2121 N N . HIS A 1 274 ? 5.268 -2.706 -43.425 1.00 72.81 274 HIS A N 1
ATOM 2122 C CA . HIS A 1 274 ? 6.206 -1.742 -42.860 1.00 72.81 274 HIS A CA 1
ATOM 2123 C C . HIS A 1 274 ? 7.233 -2.469 -41.981 1.00 72.81 274 HIS A C 1
ATOM 2125 O O . HIS A 1 274 ? 6.947 -3.512 -41.389 1.00 72.81 274 HIS A O 1
ATOM 2131 N N . ILE A 1 275 ? 8.445 -1.921 -41.916 1.00 77.62 275 ILE A N 1
ATOM 2132 C CA . ILE A 1 275 ? 9.492 -2.360 -40.993 1.00 77.62 275 ILE A CA 1
ATOM 2133 C C . ILE A 1 275 ? 9.711 -1.202 -40.030 1.00 77.62 275 ILE A C 1
ATOM 2135 O O . ILE A 1 275 ? 10.086 -0.114 -40.473 1.00 77.62 275 ILE A O 1
ATOM 2139 N N . GLN A 1 276 ? 9.457 -1.415 -38.738 1.00 76.12 276 GLN A N 1
ATOM 2140 C CA . GLN A 1 276 ? 9.690 -0.392 -37.724 1.00 76.12 276 GLN A CA 1
ATOM 2141 C C . GLN A 1 276 ? 10.781 -0.831 -36.754 1.00 76.12 276 GLN A C 1
ATOM 2143 O O . GLN A 1 276 ? 10.780 -1.942 -36.224 1.00 76.12 276 GLN A O 1
ATOM 2148 N N . LYS A 1 277 ? 11.726 0.081 -36.519 1.00 82.00 277 LYS A N 1
ATOM 2149 C CA . LYS A 1 277 ? 12.818 -0.116 -35.573 1.00 82.00 277 LYS A CA 1
ATOM 2150 C C . LYS A 1 277 ? 12.281 -0.196 -34.145 1.00 82.00 277 LYS A C 1
ATOM 2152 O O . LYS A 1 277 ? 11.420 0.590 -33.759 1.00 82.00 277 LYS A O 1
ATOM 2157 N N . ILE A 1 278 ? 12.827 -1.124 -33.368 1.00 86.50 278 ILE A N 1
ATOM 2158 C CA . ILE A 1 278 ? 12.519 -1.308 -31.945 1.00 86.50 278 ILE A CA 1
ATOM 2159 C C . ILE A 1 278 ? 12.914 -0.046 -31.162 1.00 86.50 278 ILE A C 1
ATOM 2161 O O . ILE A 1 278 ? 13.990 0.505 -31.389 1.00 86.50 278 ILE A O 1
ATOM 2165 N N . LEU A 1 279 ? 12.070 0.399 -30.221 1.00 88.12 279 LEU A N 1
ATOM 2166 C CA . LEU A 1 279 ? 12.359 1.525 -29.321 1.00 88.12 279 LEU A CA 1
ATOM 2167 C C . LEU A 1 279 ? 12.593 1.036 -27.877 1.00 88.12 279 LEU A C 1
ATOM 2169 O O . LEU A 1 279 ? 11.625 0.844 -27.132 1.00 88.12 279 LEU A O 1
ATOM 2173 N N . PRO A 1 280 ? 13.851 0.912 -27.408 1.00 90.62 280 PRO A N 1
ATOM 2174 C CA . PRO A 1 280 ? 14.157 0.438 -26.054 1.00 90.62 280 PRO A CA 1
ATOM 2175 C C . PRO A 1 280 ? 13.566 1.295 -24.923 1.00 90.62 280 PRO A C 1
ATOM 2177 O O . PRO A 1 280 ? 13.349 0.790 -23.822 1.00 90.62 280 PRO A O 1
ATOM 2180 N N . GLY A 1 281 ? 13.242 2.569 -25.183 1.00 90.56 281 GLY A N 1
ATOM 2181 C CA . GLY A 1 281 ? 12.518 3.430 -24.241 1.00 90.56 281 GLY A CA 1
ATOM 2182 C C . GLY A 1 281 ? 11.117 2.908 -23.881 1.00 90.56 281 GLY A C 1
ATOM 2183 O O . GLY A 1 281 ? 10.710 3.016 -22.726 1.00 90.56 281 GLY A O 1
ATOM 2184 N N . GLY A 1 282 ? 10.406 2.265 -24.818 1.00 91.44 282 GLY A N 1
ATOM 2185 C CA . GLY A 1 282 ? 9.113 1.622 -24.542 1.00 91.44 282 GLY A CA 1
ATOM 2186 C C . GLY A 1 282 ? 9.259 0.431 -23.588 1.00 91.44 282 GLY A C 1
ATOM 2187 O O . GLY A 1 282 ? 8.538 0.327 -22.593 1.00 91.44 282 GLY A O 1
ATOM 2188 N N . TYR A 1 283 ? 10.271 -0.410 -23.820 1.00 93.81 283 TYR A N 1
ATOM 2189 C CA . TYR A 1 283 ? 10.628 -1.526 -22.936 1.00 93.81 283 TYR A CA 1
ATOM 2190 C C . TYR A 1 283 ? 11.066 -1.048 -21.547 1.00 93.81 283 TYR A C 1
ATOM 2192 O O . TYR A 1 283 ? 10.675 -1.652 -20.548 1.00 93.81 283 TYR A O 1
ATOM 2200 N N . ALA A 1 284 ? 11.807 0.060 -21.459 1.00 95.25 284 ALA A N 1
ATOM 2201 C CA . ALA A 1 284 ? 12.175 0.682 -20.189 1.00 95.25 284 ALA A CA 1
ATOM 2202 C C . ALA A 1 284 ? 10.939 1.108 -19.375 1.00 95.25 284 ALA A C 1
ATOM 2204 O O . ALA A 1 284 ? 10.857 0.790 -18.189 1.00 95.25 284 ALA A O 1
ATOM 2205 N N . VAL A 1 285 ? 9.942 1.749 -19.999 1.00 94.69 285 VAL A N 1
ATOM 2206 C CA . VAL A 1 285 ? 8.679 2.128 -19.333 1.00 94.69 285 VAL A CA 1
ATOM 2207 C C . VAL A 1 285 ? 7.888 0.893 -18.872 1.00 94.69 285 VAL A C 1
ATOM 2209 O O . VAL A 1 285 ? 7.421 0.857 -17.729 1.00 94.69 285 VAL A O 1
ATOM 2212 N N . VAL A 1 286 ? 7.779 -0.143 -19.714 1.00 95.50 286 VAL A N 1
ATOM 2213 C CA . VAL A 1 286 ? 7.101 -1.409 -19.366 1.00 95.50 286 VAL A CA 1
ATOM 2214 C C . VAL A 1 286 ? 7.793 -2.108 -18.191 1.00 95.50 286 VAL A C 1
ATOM 2216 O O . VAL A 1 286 ? 7.128 -2.485 -17.225 1.00 95.50 286 VAL A O 1
ATOM 2219 N N . GLY A 1 287 ? 9.123 -2.231 -18.223 1.00 96.69 287 GLY A N 1
ATOM 2220 C CA . GLY A 1 287 ? 9.910 -2.820 -17.138 1.00 96.69 287 GLY A CA 1
ATOM 2221 C C . GLY A 1 287 ? 9.784 -2.039 -15.826 1.00 96.69 287 GLY A C 1
ATOM 2222 O O . GLY A 1 287 ? 9.584 -2.641 -14.768 1.00 96.69 287 GLY A O 1
ATOM 2223 N N . ALA A 1 288 ? 9.824 -0.703 -15.892 1.00 96.25 288 ALA A N 1
ATOM 2224 C CA . ALA A 1 288 ? 9.687 0.191 -14.740 1.00 96.25 288 ALA A CA 1
ATOM 2225 C C . ALA A 1 288 ? 8.335 0.026 -14.026 1.00 96.25 288 ALA A C 1
ATOM 2227 O O . ALA A 1 288 ? 8.287 -0.025 -12.791 1.00 96.25 288 ALA A O 1
ATOM 2228 N N . ALA A 1 289 ? 7.250 -0.128 -14.790 1.00 96.56 289 ALA A N 1
ATOM 2229 C CA . ALA A 1 289 ? 5.936 -0.462 -14.253 1.00 96.56 289 ALA A CA 1
ATOM 2230 C C . ALA A 1 289 ? 5.885 -1.892 -13.686 1.00 96.56 289 ALA A C 1
ATOM 2232 O O . ALA A 1 289 ? 5.473 -2.077 -12.541 1.00 96.56 289 ALA A O 1
ATOM 2233 N N . ALA A 1 290 ? 6.335 -2.894 -14.450 1.00 97.75 290 ALA A N 1
ATOM 2234 C CA . ALA A 1 290 ? 6.250 -4.309 -14.083 1.00 97.75 290 ALA A CA 1
ATOM 2235 C C . ALA A 1 290 ? 7.008 -4.642 -12.787 1.00 97.75 290 ALA A C 1
ATOM 2237 O O . ALA A 1 290 ? 6.449 -5.273 -11.891 1.00 97.75 290 ALA A O 1
ATOM 2238 N N . PHE A 1 291 ? 8.252 -4.172 -12.639 1.00 97.19 291 PHE A N 1
ATOM 2239 C CA . PHE A 1 291 ? 9.043 -4.417 -11.428 1.00 97.19 291 PHE A CA 1
ATOM 2240 C C . PHE A 1 291 ? 8.452 -3.701 -10.203 1.00 97.19 291 PHE A C 1
ATOM 2242 O O . PHE A 1 291 ? 8.374 -4.274 -9.117 1.00 97.19 291 PHE A O 1
ATOM 2249 N N . THR A 1 292 ? 7.987 -2.457 -10.364 1.00 96.19 292 THR A N 1
ATOM 2250 C CA . THR A 1 292 ? 7.398 -1.681 -9.257 1.00 96.19 292 THR A CA 1
ATOM 2251 C C . THR A 1 292 ? 6.066 -2.271 -8.791 1.00 96.19 292 THR A C 1
ATOM 2253 O O . THR A 1 292 ? 5.842 -2.403 -7.582 1.00 96.19 292 THR A O 1
ATOM 2256 N N . GLY A 1 293 ? 5.215 -2.688 -9.734 1.00 95.81 293 GLY A N 1
ATOM 2257 C CA . GLY A 1 293 ? 3.982 -3.424 -9.455 1.00 95.81 293 GLY A CA 1
ATOM 2258 C C . GLY A 1 293 ? 4.274 -4.702 -8.674 1.00 95.81 293 GLY A C 1
ATOM 2259 O O . GLY A 1 293 ? 3.718 -4.894 -7.596 1.00 95.81 293 GLY A O 1
ATOM 2260 N N . ALA A 1 294 ? 5.245 -5.500 -9.126 1.00 96.69 294 ALA A N 1
ATOM 2261 C CA . ALA A 1 294 ? 5.608 -6.763 -8.488 1.00 96.69 294 ALA A CA 1
ATOM 2262 C C . ALA A 1 294 ? 6.222 -6.615 -7.083 1.00 96.69 294 ALA A C 1
ATOM 2264 O O . ALA A 1 294 ? 6.007 -7.471 -6.231 1.00 96.69 294 ALA A O 1
ATOM 2265 N N . VAL A 1 295 ? 6.941 -5.526 -6.783 1.00 95.44 295 VAL A N 1
ATOM 2266 C CA . VAL A 1 295 ? 7.431 -5.256 -5.413 1.00 95.44 295 VAL A CA 1
ATOM 2267 C C . VAL A 1 295 ? 6.292 -4.836 -4.468 1.00 95.44 295 VAL A C 1
ATOM 2269 O O . VAL A 1 295 ? 6.336 -5.115 -3.266 1.00 95.44 295 VAL A O 1
ATOM 2272 N N . THR A 1 296 ? 5.267 -4.159 -4.991 1.00 93.50 296 THR A N 1
ATOM 2273 C CA . THR A 1 296 ? 4.152 -3.602 -4.201 1.00 93.50 296 THR A CA 1
ATOM 2274 C C . THR A 1 296 ? 2.880 -4.456 -4.199 1.00 93.50 296 THR A C 1
ATOM 2276 O O . THR A 1 296 ? 2.010 -4.204 -3.374 1.00 93.50 296 THR A O 1
ATOM 2279 N N . HIS A 1 297 ? 2.782 -5.447 -5.090 1.00 93.06 297 HIS A N 1
ATOM 2280 C CA . HIS A 1 297 ? 1.561 -6.176 -5.466 1.00 93.06 297 HIS A CA 1
ATOM 2281 C C . HIS A 1 297 ? 0.413 -5.272 -5.964 1.00 93.06 297 HIS A C 1
ATOM 2283 O O . HIS A 1 297 ? -0.759 -5.594 -5.782 1.00 93.06 297 HIS A O 1
ATOM 2289 N N . THR A 1 298 ? 0.731 -4.146 -6.614 1.00 93.88 298 THR A N 1
ATOM 2290 C CA . THR A 1 298 ? -0.279 -3.189 -7.108 1.00 93.88 298 THR A CA 1
ATOM 2291 C C . THR A 1 298 ? -0.441 -3.222 -8.626 1.00 93.88 298 THR A C 1
ATOM 2293 O O . THR A 1 298 ? 0.527 -3.363 -9.375 1.00 93.88 298 THR A O 1
ATOM 2296 N N . VAL A 1 299 ? -1.683 -3.076 -9.090 1.00 95.00 299 VAL A N 1
ATOM 2297 C CA . VAL A 1 299 ? -2.059 -2.986 -10.514 1.00 95.00 299 VAL A CA 1
ATOM 2298 C C . VAL A 1 299 ? -2.169 -1.511 -10.924 1.00 95.00 299 VAL A C 1
ATOM 2300 O O . VAL A 1 299 ? -1.784 -1.141 -12.032 1.00 95.00 299 VAL A O 1
ATOM 2303 N N . SER A 1 300 ? -2.557 -0.640 -9.987 1.00 95.00 300 SER A N 1
ATOM 2304 C CA . SER A 1 300 ? -2.554 0.828 -10.085 1.00 95.00 300 SER A CA 1
ATOM 2305 C C . SER A 1 300 ? -1.251 1.437 -10.615 1.00 95.00 300 SER A C 1
ATOM 2307 O O . SER A 1 300 ? -1.286 2.505 -11.231 1.00 95.00 300 SER A O 1
ATOM 2309 N N . THR A 1 301 ? -0.118 0.743 -10.461 1.00 94.88 301 THR A N 1
ATOM 2310 C CA . THR A 1 301 ? 1.174 1.109 -11.062 1.00 94.88 301 THR A CA 1
ATOM 2311 C C . THR A 1 301 ? 1.086 1.328 -12.582 1.00 94.88 301 THR A C 1
ATOM 2313 O O . THR A 1 301 ? 1.722 2.249 -13.085 1.00 94.88 301 THR A O 1
ATOM 2316 N N . ILE A 1 302 ? 0.246 0.579 -13.313 1.00 95.62 302 ILE A N 1
ATOM 2317 C CA . ILE A 1 302 ? -0.013 0.787 -14.755 1.00 95.62 302 ILE A CA 1
ATOM 2318 C C . ILE A 1 302 ? -0.459 2.234 -15.025 1.00 95.62 302 ILE A C 1
ATOM 2320 O O . ILE A 1 302 ? 0.088 2.923 -15.887 1.00 95.62 302 ILE A O 1
ATOM 2324 N N . VAL A 1 303 ? -1.448 2.702 -14.257 1.00 95.00 303 VAL A N 1
ATOM 2325 C CA . VAL A 1 303 ? -2.060 4.026 -14.425 1.00 95.00 303 VAL A CA 1
ATOM 2326 C C . VAL A 1 303 ? -1.118 5.119 -13.930 1.00 95.00 303 VAL A C 1
ATOM 2328 O O . VAL A 1 303 ? -0.941 6.113 -14.627 1.00 95.00 303 VAL A O 1
ATOM 2331 N N . ILE A 1 304 ? -0.453 4.906 -12.787 1.00 94.38 304 ILE A N 1
ATOM 2332 C CA . ILE A 1 304 ? 0.575 5.822 -12.270 1.00 94.38 304 ILE A CA 1
ATOM 2333 C C . ILE A 1 304 ? 1.649 6.071 -13.336 1.00 94.38 304 ILE A C 1
ATOM 2335 O O . ILE A 1 304 ? 1.952 7.222 -13.638 1.00 94.38 304 ILE A O 1
ATOM 2339 N N . VAL A 1 305 ? 2.194 5.016 -13.948 1.00 93.88 305 VAL A N 1
ATOM 2340 C CA . VAL A 1 305 ? 3.283 5.147 -14.927 1.00 93.88 305 VAL A CA 1
ATOM 2341 C C . VAL A 1 305 ? 2.806 5.781 -16.237 1.00 93.88 305 VAL A C 1
ATOM 2343 O O . VAL A 1 305 ? 3.527 6.607 -16.797 1.00 93.88 305 VAL A O 1
ATOM 2346 N N . SER A 1 306 ? 1.585 5.499 -16.702 1.00 91.94 306 SER A N 1
ATOM 2347 C CA . SER A 1 306 ? 1.031 6.169 -17.891 1.00 91.94 306 SER A CA 1
ATOM 2348 C C . SER A 1 306 ? 0.714 7.659 -17.640 1.00 91.94 306 SER A C 1
ATOM 2350 O O . SER A 1 306 ? 1.053 8.504 -18.468 1.00 91.94 306 SER A O 1
ATOM 2352 N N . GLU A 1 307 ? 0.185 8.032 -16.466 1.00 92.06 307 GLU A N 1
ATOM 2353 C CA . GLU A 1 307 ? 0.005 9.445 -16.075 1.00 92.06 307 GLU A CA 1
ATOM 2354 C C . GLU A 1 307 ? 1.346 10.183 -15.868 1.00 92.06 307 GLU A C 1
ATOM 2356 O O . GLU A 1 307 ? 1.450 11.378 -16.168 1.00 92.06 307 GLU A O 1
ATOM 2361 N N . MET A 1 308 ? 2.378 9.483 -15.376 1.00 90.00 308 MET A N 1
ATOM 2362 C CA . MET A 1 308 ? 3.736 10.012 -15.179 1.00 90.00 308 MET A CA 1
ATOM 2363 C C . MET A 1 308 ? 4.525 10.178 -16.480 1.00 90.00 308 MET A C 1
ATOM 2365 O O . MET A 1 308 ? 5.349 11.088 -16.553 1.00 90.00 308 MET A O 1
ATOM 2369 N N . THR A 1 309 ? 4.298 9.324 -17.482 1.00 90.56 309 THR A N 1
ATOM 2370 C CA . THR A 1 309 ? 4.955 9.410 -18.801 1.00 90.56 309 THR A CA 1
ATOM 2371 C C . THR A 1 309 ? 4.222 10.323 -19.781 1.00 90.56 309 THR A C 1
ATOM 2373 O O . THR A 1 309 ? 4.841 10.890 -20.683 1.00 90.56 309 THR A O 1
ATOM 2376 N N . GLY A 1 310 ? 2.910 10.500 -19.586 1.00 87.19 310 GLY A N 1
ATOM 2377 C CA . GLY A 1 310 ? 2.040 11.328 -20.421 1.00 87.19 310 GLY A CA 1
ATOM 2378 C C . GLY A 1 310 ? 1.633 10.692 -21.751 1.00 87.19 310 GLY A C 1
ATOM 2379 O O . GLY A 1 310 ? 0.988 11.362 -22.554 1.00 87.19 310 GLY A O 1
ATOM 2380 N N . GLN A 1 311 ? 1.980 9.424 -21.986 1.00 85.19 311 GLN A N 1
ATOM 2381 C CA . GLN A 1 311 ? 1.574 8.669 -23.169 1.00 85.19 311 GLN A CA 1
ATOM 2382 C C . GLN A 1 311 ? 0.817 7.392 -22.769 1.00 85.19 311 GLN A C 1
ATOM 2384 O O . GLN A 1 311 ? 1.174 6.691 -21.821 1.00 85.19 311 GLN A O 1
ATOM 2389 N N . VAL A 1 312 ? -0.241 7.083 -23.524 1.00 84.94 312 VAL A N 1
ATOM 2390 C CA . VAL A 1 312 ? -1.093 5.889 -23.343 1.00 84.94 312 VAL A CA 1
ATOM 2391 C C . VAL A 1 312 ? -0.854 4.814 -24.412 1.00 84.94 312 VAL A C 1
ATOM 2393 O O . VAL A 1 312 ? -1.477 3.758 -24.375 1.00 84.94 312 VAL A O 1
ATOM 2396 N N . THR A 1 313 ? 0.057 5.051 -25.362 1.00 85.50 313 THR A N 1
ATOM 2397 C CA . THR A 1 313 ? 0.303 4.176 -26.527 1.00 85.50 313 THR A CA 1
ATOM 2398 C C . THR A 1 313 ? 0.724 2.756 -26.136 1.00 85.50 313 THR A C 1
ATOM 2400 O O . THR A 1 313 ? 0.306 1.789 -26.763 1.00 85.50 313 THR A O 1
ATOM 2403 N N . HIS A 1 314 ? 1.505 2.623 -25.062 1.00 87.50 314 HIS A N 1
ATOM 2404 C CA . HIS A 1 314 ? 2.030 1.350 -24.558 1.00 87.50 314 HIS A CA 1
ATOM 2405 C C . HIS A 1 314 ? 1.171 0.730 -23.436 1.00 87.50 314 HIS A C 1
ATOM 2407 O O . HIS A 1 314 ? 1.598 -0.221 -22.781 1.00 87.50 314 HIS A O 1
ATOM 2413 N N . LEU A 1 315 ? -0.046 1.237 -23.189 1.00 90.88 315 LEU A N 1
ATOM 2414 C CA . LEU A 1 315 ? -0.879 0.828 -22.049 1.00 90.88 315 LEU A CA 1
ATOM 2415 C C . LEU A 1 315 ? -1.183 -0.684 -22.018 1.00 90.88 315 LEU A C 1
ATOM 2417 O O . LEU A 1 315 ? -1.179 -1.283 -20.943 1.00 90.88 315 LEU A O 1
ATOM 2421 N N . LEU A 1 316 ? -1.409 -1.311 -23.179 1.00 92.12 316 LEU A N 1
ATOM 2422 C CA . LEU A 1 316 ? -1.712 -2.744 -23.271 1.00 92.12 316 LEU A CA 1
ATOM 2423 C C . LEU A 1 316 ? -0.490 -3.635 -22.930 1.00 92.12 316 LEU A C 1
ATOM 2425 O O . LEU A 1 316 ? -0.637 -4.484 -22.047 1.00 92.12 316 LEU A O 1
ATOM 2429 N N . PRO A 1 317 ? 0.714 -3.429 -23.512 1.00 92.50 317 PRO A N 1
ATOM 2430 C CA . PRO A 1 317 ? 1.950 -4.063 -23.041 1.00 92.50 317 PRO A CA 1
ATOM 2431 C C . PRO A 1 317 ? 2.245 -3.846 -21.552 1.00 92.50 317 PRO A C 1
ATOM 2433 O O . PRO A 1 317 ? 2.561 -4.809 -20.854 1.00 92.50 317 PRO A O 1
ATOM 2436 N N . ILE A 1 318 ? 2.094 -2.614 -21.043 1.00 94.81 318 ILE A N 1
ATOM 2437 C CA . ILE A 1 318 ? 2.309 -2.301 -19.619 1.00 94.81 318 ILE A CA 1
ATOM 2438 C C . ILE A 1 318 ? 1.361 -3.137 -18.746 1.00 94.81 318 ILE A C 1
ATOM 2440 O O . ILE A 1 318 ? 1.803 -3.751 -17.776 1.00 94.81 318 ILE A O 1
ATOM 2444 N N . MET A 1 319 ? 0.073 -3.209 -19.098 1.00 95.56 319 MET A N 1
ATOM 2445 C CA . MET A 1 319 ? -0.909 -4.003 -18.357 1.00 95.56 319 MET A CA 1
ATOM 2446 C C . MET A 1 319 ? -0.582 -5.499 -18.372 1.00 95.56 319 MET A C 1
ATOM 2448 O O . MET A 1 319 ? -0.601 -6.133 -17.318 1.00 95.56 319 MET A O 1
ATOM 2452 N N . ALA A 1 320 ? -0.243 -6.063 -19.533 1.00 95.94 320 ALA A N 1
ATOM 2453 C CA . ALA A 1 320 ? 0.100 -7.478 -19.652 1.00 95.94 320 ALA A CA 1
ATOM 2454 C C . ALA A 1 320 ? 1.357 -7.841 -18.838 1.00 95.94 320 ALA A C 1
ATOM 2456 O O . ALA A 1 320 ? 1.352 -8.822 -18.092 1.00 95.94 320 ALA A O 1
ATOM 2457 N N . ALA A 1 321 ? 2.404 -7.012 -18.914 1.00 97.19 321 ALA A N 1
ATOM 2458 C CA . ALA A 1 321 ? 3.645 -7.211 -18.173 1.00 97.19 321 ALA A CA 1
ATOM 2459 C C . ALA A 1 321 ? 3.460 -7.059 -16.653 1.00 97.19 321 ALA A C 1
ATOM 2461 O O . ALA A 1 321 ? 3.962 -7.891 -15.899 1.00 97.19 321 ALA A O 1
ATOM 2462 N N . VAL A 1 322 ? 2.715 -6.046 -16.186 1.00 97.62 322 VAL A N 1
ATOM 2463 C CA . VAL A 1 322 ? 2.428 -5.848 -14.751 1.00 97.62 322 VAL A CA 1
ATOM 2464 C C . VAL A 1 322 ? 1.586 -6.995 -14.192 1.00 97.62 322 VAL A C 1
ATOM 2466 O O . VAL A 1 322 ? 1.892 -7.494 -13.113 1.00 97.62 322 VAL A O 1
ATOM 2469 N N . LEU A 1 323 ? 0.562 -7.465 -14.911 1.00 97.12 323 LEU A N 1
ATOM 2470 C CA . LEU A 1 323 ? -0.251 -8.595 -14.450 1.00 97.12 323 LEU A CA 1
ATOM 2471 C C . LEU A 1 323 ? 0.567 -9.894 -14.372 1.00 97.12 323 LEU A C 1
ATOM 2473 O O . LEU A 1 323 ? 0.453 -10.617 -13.382 1.00 97.12 323 LEU A O 1
ATOM 2477 N N . ALA A 1 324 ? 1.442 -10.158 -15.349 1.00 97.50 324 ALA A N 1
ATOM 2478 C CA . ALA A 1 324 ? 2.364 -11.294 -15.306 1.00 97.50 324 ALA A CA 1
ATOM 2479 C C . ALA A 1 324 ? 3.371 -11.187 -14.143 1.00 97.50 324 ALA A C 1
ATOM 2481 O O . ALA A 1 324 ? 3.588 -12.167 -13.431 1.00 97.50 324 ALA A O 1
ATOM 2482 N N . ALA A 1 325 ? 3.937 -9.997 -13.911 1.00 97.81 325 ALA A N 1
ATOM 2483 C CA . ALA A 1 325 ? 4.892 -9.740 -12.834 1.00 97.81 325 ALA A CA 1
ATOM 2484 C C . ALA A 1 325 ? 4.253 -9.858 -11.438 1.00 97.81 325 ALA A C 1
ATOM 2486 O O . ALA A 1 325 ? 4.838 -10.448 -10.530 1.00 97.81 325 ALA A O 1
ATOM 2487 N N . ASN A 1 326 ? 3.029 -9.349 -11.272 1.00 96.00 326 ASN A N 1
ATOM 2488 C CA . ASN A 1 326 ? 2.273 -9.457 -10.026 1.00 96.00 326 ASN A CA 1
ATOM 2489 C C . ASN A 1 326 ? 1.871 -10.912 -9.745 1.00 96.00 326 ASN A C 1
ATOM 2491 O O . ASN A 1 326 ? 1.972 -11.357 -8.603 1.00 96.00 326 ASN A O 1
ATOM 2495 N N . ALA A 1 327 ? 1.461 -11.670 -10.769 1.00 95.38 327 ALA A N 1
ATOM 2496 C CA . ALA A 1 327 ? 1.117 -13.082 -10.623 1.00 95.38 327 ALA A CA 1
ATOM 2497 C C . ALA A 1 327 ? 2.328 -13.932 -10.199 1.00 95.38 327 ALA A C 1
ATOM 2499 O O . ALA A 1 327 ? 2.216 -14.737 -9.273 1.00 95.38 327 ALA A O 1
ATOM 2500 N N . THR A 1 328 ? 3.498 -13.740 -10.819 1.00 96.31 328 THR A N 1
ATOM 2501 C CA . THR A 1 328 ? 4.710 -14.492 -10.448 1.00 96.31 328 THR A CA 1
ATOM 2502 C C . THR A 1 328 ? 5.271 -14.071 -9.091 1.00 96.31 328 THR A C 1
ATOM 2504 O O . THR A 1 328 ? 5.722 -14.935 -8.340 1.00 96.31 328 THR A O 1
ATOM 2507 N N . ALA A 1 329 ? 5.187 -12.789 -8.721 1.00 95.31 329 ALA A N 1
ATOM 2508 C CA . ALA A 1 329 ? 5.593 -12.324 -7.396 1.00 95.31 329 ALA A CA 1
ATOM 2509 C C . ALA A 1 329 ? 4.687 -12.871 -6.278 1.00 95.31 329 ALA A C 1
ATOM 2511 O O . ALA A 1 329 ? 5.193 -13.460 -5.319 1.00 95.31 329 ALA A O 1
ATOM 2512 N N . ALA A 1 330 ? 3.362 -12.768 -6.434 1.00 90.94 330 ALA A N 1
ATOM 2513 C CA . ALA A 1 330 ? 2.389 -13.183 -5.421 1.00 90.94 330 ALA A CA 1
ATOM 2514 C C . ALA A 1 330 ? 2.345 -14.702 -5.176 1.00 90.94 330 ALA A C 1
ATOM 2516 O O . ALA A 1 330 ? 1.998 -15.135 -4.078 1.00 90.94 330 ALA A O 1
ATOM 2517 N N . LEU A 1 331 ? 2.736 -15.516 -6.164 1.00 90.81 331 LEU A N 1
ATOM 2518 C CA . LEU A 1 331 ? 2.933 -16.961 -5.989 1.00 90.81 331 LEU A CA 1
ATOM 2519 C C . LEU A 1 331 ? 4.189 -17.308 -5.171 1.00 90.81 331 LEU A C 1
ATOM 2521 O O . LEU A 1 331 ? 4.280 -18.414 -4.639 1.00 90.81 331 LEU A O 1
ATOM 2525 N N . LEU A 1 332 ? 5.164 -16.397 -5.079 1.00 91.69 332 LEU A N 1
ATOM 2526 C CA . LEU A 1 332 ? 6.474 -16.665 -4.484 1.00 91.69 332 LEU A CA 1
ATOM 2527 C C . LEU A 1 332 ? 6.686 -16.003 -3.123 1.00 91.69 332 LEU A C 1
ATOM 2529 O O . LEU A 1 332 ? 7.289 -16.631 -2.255 1.00 91.69 332 LEU A O 1
ATOM 2533 N N . GLN A 1 333 ? 6.258 -14.755 -2.917 1.00 91.75 333 GLN A N 1
ATOM 2534 C CA . GLN A 1 333 ? 6.468 -13.990 -1.679 1.00 91.75 333 GLN A CA 1
ATOM 2535 C C . GLN A 1 333 ? 5.260 -13.084 -1.360 1.00 91.75 333 GLN A C 1
ATOM 2537 O O . GLN A 1 333 ? 4.501 -12.746 -2.261 1.00 91.75 333 GLN A O 1
ATOM 2542 N N . PRO A 1 334 ? 5.066 -12.655 -0.095 1.00 89.56 334 PRO A N 1
ATOM 2543 C CA . PRO A 1 334 ? 4.138 -11.568 0.237 1.00 89.56 334 PRO A CA 1
ATOM 2544 C C . PRO A 1 334 ? 4.664 -10.216 -0.275 1.00 89.56 334 PRO A C 1
ATOM 2546 O O . PRO A 1 334 ? 5.867 -10.085 -0.517 1.00 89.56 334 PRO A O 1
ATOM 2549 N N . SER A 1 335 ? 3.804 -9.192 -0.358 1.00 91.31 335 SER A N 1
ATOM 2550 C CA . SER A 1 335 ? 4.225 -7.860 -0.821 1.00 91.31 335 SER A CA 1
ATOM 2551 C C . SER A 1 335 ? 5.305 -7.250 0.083 1.00 91.31 335 SER A C 1
ATOM 2553 O O . SER A 1 335 ? 5.469 -7.624 1.255 1.00 91.31 335 SER A O 1
ATOM 2555 N N . CYS A 1 336 ? 6.031 -6.247 -0.422 1.00 90.81 336 CYS A N 1
ATOM 2556 C CA . CYS A 1 336 ? 7.001 -5.522 0.398 1.00 90.81 336 CYS A CA 1
ATOM 2557 C C . CYS A 1 336 ? 6.352 -4.882 1.645 1.00 90.81 336 CYS A C 1
ATOM 2559 O O . CYS A 1 336 ? 6.940 -4.909 2.732 1.00 90.81 336 CYS A O 1
ATOM 2561 N N . PHE A 1 337 ? 5.125 -4.362 1.521 1.00 90.19 337 PHE A N 1
ATOM 2562 C CA . PHE A 1 337 ? 4.399 -3.744 2.632 1.00 90.19 337 PHE A CA 1
ATOM 2563 C C . PHE A 1 337 ? 4.010 -4.773 3.702 1.00 90.19 337 PHE A C 1
ATOM 2565 O O . PHE A 1 337 ? 4.309 -4.561 4.881 1.00 90.19 337 PHE A O 1
ATOM 2572 N N . ASP A 1 338 ? 3.456 -5.920 3.303 1.00 88.56 338 ASP A N 1
ATOM 2573 C CA . ASP A 1 338 ? 3.058 -6.997 4.222 1.00 88.56 338 ASP A CA 1
ATOM 2574 C C . ASP A 1 338 ? 4.269 -7.596 4.934 1.00 88.56 338 ASP A C 1
ATOM 2576 O O . ASP A 1 338 ? 4.262 -7.787 6.151 1.00 88.56 338 ASP A O 1
ATOM 2580 N N . SER A 1 339 ? 5.361 -7.812 4.195 1.00 89.19 339 SER A N 1
ATOM 2581 C CA . SER A 1 339 ? 6.645 -8.253 4.743 1.00 89.19 339 SER A CA 1
ATOM 2582 C C . SER A 1 339 ? 7.122 -7.311 5.862 1.00 89.19 339 SER A C 1
ATOM 2584 O O . SER A 1 339 ? 7.470 -7.759 6.959 1.00 89.19 339 SER A O 1
ATOM 2586 N N . ILE A 1 340 ? 7.041 -5.990 5.652 1.00 88.75 340 ILE A N 1
ATOM 2587 C CA . ILE A 1 340 ? 7.389 -4.972 6.657 1.00 88.75 340 ILE A CA 1
ATOM 2588 C C . ILE A 1 340 ? 6.411 -4.973 7.850 1.00 88.75 340 ILE A C 1
ATOM 2590 O O . ILE A 1 340 ? 6.855 -4.823 8.995 1.00 88.75 340 ILE A O 1
ATOM 2594 N N . ILE A 1 341 ? 5.106 -5.153 7.621 1.00 88.25 341 ILE A N 1
ATOM 2595 C CA . ILE A 1 341 ? 4.068 -5.244 8.666 1.00 88.25 341 ILE A CA 1
ATOM 2596 C C . ILE A 1 341 ? 4.317 -6.461 9.573 1.00 88.25 341 ILE A C 1
ATOM 2598 O O . ILE A 1 341 ? 4.357 -6.316 10.802 1.00 88.25 341 ILE A O 1
ATOM 2602 N N . LEU A 1 342 ? 4.574 -7.629 8.974 1.00 84.12 342 LEU A N 1
ATOM 2603 C CA . LEU A 1 342 ? 4.885 -8.890 9.653 1.00 84.12 342 LEU A CA 1
ATOM 2604 C C . LEU A 1 342 ? 6.184 -8.791 10.466 1.00 84.12 342 LEU A C 1
ATOM 2606 O O . LEU A 1 342 ? 6.192 -9.121 11.655 1.00 84.12 342 LEU A O 1
ATOM 2610 N N . ILE A 1 343 ? 7.267 -8.252 9.885 1.00 85.56 343 ILE A N 1
ATOM 2611 C CA . ILE A 1 343 ? 8.530 -7.999 10.605 1.00 85.56 343 ILE A CA 1
ATOM 2612 C C . ILE A 1 343 ? 8.281 -7.115 11.837 1.00 85.56 343 ILE A C 1
ATOM 2614 O O . ILE A 1 343 ? 8.752 -7.429 12.939 1.00 85.56 343 ILE A O 1
ATOM 2618 N N . LYS A 1 344 ? 7.537 -6.012 11.673 1.00 85.31 344 LYS A N 1
ATOM 2619 C CA . LYS A 1 344 ? 7.195 -5.069 12.754 1.00 85.31 344 LYS A CA 1
ATOM 2620 C C . LYS A 1 344 ? 6.171 -5.633 13.753 1.00 85.31 344 LYS A C 1
ATOM 2622 O O . LYS A 1 344 ? 5.957 -5.007 14.788 1.00 85.31 344 LYS A O 1
ATOM 2627 N N . LYS A 1 345 ? 5.584 -6.810 13.487 1.00 82.38 345 LYS A N 1
ATOM 2628 C CA . LYS A 1 345 ? 4.547 -7.486 14.292 1.00 82.38 345 LYS A CA 1
ATOM 2629 C C . LYS A 1 345 ? 3.309 -6.620 14.585 1.00 82.38 345 LYS A C 1
ATOM 2631 O O . LYS A 1 345 ? 2.620 -6.862 15.580 1.00 82.38 345 LYS A O 1
ATOM 2636 N N . LEU A 1 346 ? 3.013 -5.632 13.735 1.00 82.50 346 LEU A N 1
ATOM 2637 C CA . LEU A 1 346 ? 1.890 -4.703 13.929 1.00 82.50 346 LEU A CA 1
ATOM 2638 C C . LEU A 1 346 ? 0.544 -5.453 14.006 1.00 82.50 346 LEU A C 1
ATOM 2640 O O . LEU A 1 346 ? 0.430 -6.532 13.426 1.00 82.50 346 LEU A O 1
ATOM 2644 N N . PRO A 1 347 ? -0.472 -4.931 14.723 1.00 72.50 347 PRO A N 1
ATOM 2645 C CA . PRO A 1 347 ? -1.790 -5.561 14.854 1.00 72.50 347 PRO A CA 1
ATOM 2646 C C . PRO A 1 347 ? -2.618 -5.422 13.564 1.00 72.50 347 PRO A C 1
ATOM 2648 O O . PRO A 1 347 ? -3.618 -4.714 13.522 1.00 72.50 347 PRO A O 1
ATOM 2651 N N . TYR A 1 348 ? -2.165 -6.105 12.518 1.00 73.81 348 TYR A N 1
ATOM 2652 C CA . TYR A 1 348 ? -2.868 -6.344 11.265 1.00 73.81 348 TYR A CA 1
ATOM 2653 C C . TYR A 1 348 ? -3.424 -7.776 11.263 1.00 73.81 348 TYR A C 1
ATOM 2655 O O . TYR A 1 348 ? -2.897 -8.650 11.959 1.00 73.81 348 TYR A O 1
ATOM 2663 N N . LEU A 1 349 ? -4.501 -7.997 10.514 1.00 70.62 349 LEU A N 1
ATOM 2664 C CA . LEU A 1 349 ? -5.139 -9.296 10.341 1.00 70.62 349 LEU A CA 1
ATOM 2665 C C . LEU A 1 349 ? -4.674 -9.844 8.978 1.00 70.62 349 LEU A C 1
ATOM 2667 O O . LEU A 1 349 ? -5.009 -9.225 7.973 1.00 70.62 349 LEU A O 1
ATOM 2671 N N . PRO A 1 350 ? -3.836 -10.897 8.926 1.00 66.50 350 PRO A N 1
ATOM 2672 C CA . PRO A 1 350 ? -3.229 -11.339 7.673 1.00 66.50 350 PRO A CA 1
ATOM 2673 C C . PRO A 1 350 ? -4.258 -12.048 6.791 1.00 66.50 350 PRO A C 1
ATOM 2675 O O . PRO A 1 350 ? -4.962 -12.933 7.278 1.00 66.50 350 PRO A O 1
ATOM 2678 N N . ASP A 1 351 ? -4.296 -11.709 5.500 1.00 64.62 351 ASP A N 1
ATOM 2679 C CA . ASP A 1 351 ? -5.214 -12.349 4.559 1.00 64.62 351 ASP A CA 1
ATOM 2680 C C . ASP A 1 351 ? -5.004 -13.868 4.498 1.00 64.62 351 ASP A C 1
ATOM 2682 O O . ASP A 1 351 ? -3.899 -14.388 4.304 1.00 64.62 351 ASP A O 1
ATOM 2686 N N . LEU A 1 352 ? -6.104 -14.593 4.698 1.00 62.88 352 LEU A N 1
ATOM 2687 C CA . LEU A 1 352 ? -6.106 -16.044 4.809 1.00 62.88 352 LEU A CA 1
ATOM 2688 C C . LEU A 1 352 ? -6.068 -16.693 3.422 1.00 62.88 352 LEU A C 1
ATOM 2690 O O . LEU A 1 352 ? -7.086 -16.779 2.734 1.00 62.88 352 LEU A O 1
ATOM 2694 N N . LEU A 1 353 ? -4.903 -17.223 3.041 1.00 56.09 353 LEU A N 1
ATOM 2695 C CA . LEU A 1 353 ? -4.774 -18.095 1.872 1.00 56.09 353 LEU A CA 1
ATOM 2696 C C . LEU A 1 353 ? -5.722 -19.297 2.007 1.00 56.09 353 LEU A C 1
ATOM 2698 O O . LEU A 1 353 ? -5.578 -20.132 2.902 1.00 56.09 353 LEU A O 1
ATOM 2702 N N . SER A 1 354 ? -6.666 -19.407 1.070 1.00 49.50 354 SER A N 1
ATOM 2703 C CA . SER A 1 354 ? -7.777 -20.370 1.111 1.00 49.50 354 SER A CA 1
ATOM 2704 C C . SER A 1 354 ? -7.363 -21.853 1.160 1.00 49.50 354 SER A C 1
ATOM 2706 O O . SER A 1 354 ? -8.206 -22.709 1.413 1.00 49.50 354 SER A O 1
ATOM 2708 N N . SER A 1 355 ? -6.086 -22.176 0.917 1.00 49.69 355 SER A N 1
ATOM 2709 C CA . SER A 1 355 ? -5.545 -23.546 0.920 1.00 49.69 355 SER A CA 1
ATOM 2710 C C . SER A 1 355 ? -5.418 -24.191 2.309 1.00 49.69 355 SER A C 1
ATOM 2712 O O . SER A 1 355 ? -5.264 -25.408 2.394 1.00 49.69 355 SER A O 1
ATOM 2714 N N . ALA A 1 356 ? -5.467 -23.429 3.407 1.00 58.38 356 ALA A N 1
ATOM 2715 C CA . ALA A 1 356 ? -5.348 -23.994 4.754 1.00 58.38 356 ALA A CA 1
ATOM 2716 C C . ALA A 1 356 ? -6.699 -24.528 5.277 1.00 58.38 356 ALA A C 1
ATOM 2718 O O . ALA A 1 356 ? -7.371 -23.891 6.088 1.00 58.38 356 ALA A O 1
ATOM 2719 N N . SER A 1 357 ? -7.068 -25.739 4.839 1.00 62.72 357 SER A N 1
ATOM 2720 C CA . SER A 1 357 ? -8.300 -26.460 5.225 1.00 62.72 357 SER A CA 1
ATOM 2721 C C . SER A 1 357 ? -8.597 -26.451 6.734 1.00 62.72 357 SER A C 1
ATOM 2723 O O . SER A 1 357 ? -9.739 -26.243 7.135 1.00 62.72 357 SER A O 1
ATOM 2725 N N . ARG A 1 358 ? -7.555 -26.549 7.570 1.00 67.44 358 ARG A N 1
ATOM 2726 C CA . ARG A 1 358 ? -7.617 -26.511 9.047 1.00 67.44 358 ARG A CA 1
ATOM 2727 C C . ARG A 1 358 ? -8.345 -25.283 9.627 1.00 67.44 358 ARG A C 1
ATOM 2729 O O . ARG A 1 358 ? -8.782 -25.314 10.772 1.00 67.44 358 ARG A O 1
ATOM 2736 N N . MET A 1 359 ? -8.467 -24.188 8.868 1.00 69.94 359 MET A N 1
ATOM 2737 C CA . MET A 1 359 ? -9.163 -22.961 9.297 1.00 69.94 359 MET A CA 1
ATOM 2738 C C . MET A 1 359 ? -10.697 -23.052 9.205 1.00 69.94 359 MET A C 1
ATOM 2740 O O . MET A 1 359 ? -11.390 -22.155 9.694 1.00 69.94 359 MET A O 1
ATOM 2744 N N . TYR A 1 360 ? -11.232 -24.107 8.580 1.00 75.50 360 TYR A N 1
ATOM 2745 C CA . TYR A 1 360 ? -12.666 -24.409 8.580 1.00 75.50 360 TYR A CA 1
ATOM 2746 C C . TYR A 1 360 ? -13.081 -25.245 9.800 1.00 75.50 360 TYR A C 1
ATOM 2748 O O . TYR A 1 360 ? -14.189 -25.054 10.298 1.00 75.50 360 TYR A O 1
ATOM 2756 N N . ASP A 1 361 ? -12.192 -26.109 10.303 1.00 80.19 361 ASP A N 1
ATOM 2757 C CA . ASP A 1 361 ? -12.467 -27.040 11.412 1.00 80.19 361 ASP A CA 1
ATOM 2758 C C . ASP A 1 361 ? -12.534 -26.350 12.787 1.00 80.19 361 ASP A C 1
ATOM 2760 O O . ASP A 1 361 ? -13.220 -26.820 13.694 1.00 80.19 361 ASP A O 1
ATOM 2764 N N . ILE A 1 362 ? -11.809 -25.239 12.948 1.00 83.62 362 ILE A N 1
ATOM 2765 C CA . ILE A 1 362 ? -11.642 -24.527 14.223 1.00 83.62 362 ILE A CA 1
ATOM 2766 C C . ILE A 1 362 ? -12.725 -23.461 14.385 1.00 83.62 362 ILE A C 1
ATOM 2768 O O . ILE A 1 362 ? -12.945 -22.641 13.490 1.00 83.62 362 ILE A O 1
ATOM 2772 N N . CYS A 1 363 ? -13.387 -23.457 15.539 1.00 88.69 363 CYS A N 1
ATOM 2773 C CA . CYS A 1 363 ? -14.564 -22.649 15.842 1.00 88.69 363 CYS A CA 1
ATOM 2774 C C . CYS A 1 363 ? -14.271 -21.543 16.870 1.00 88.69 363 CYS A C 1
ATOM 2776 O O . CYS A 1 363 ? -13.265 -21.565 17.577 1.00 88.69 363 CYS A O 1
ATOM 2778 N N . VAL A 1 364 ? -15.177 -20.564 16.986 1.00 89.81 364 VAL A N 1
ATOM 2779 C CA . VAL A 1 364 ? -15.112 -19.505 18.017 1.00 89.81 364 VAL A CA 1
ATOM 2780 C C . VAL A 1 364 ? -14.978 -20.089 19.428 1.00 89.81 364 VAL A C 1
ATOM 2782 O O . VAL A 1 364 ? -14.239 -19.541 20.247 1.00 89.81 364 VAL A O 1
ATOM 2785 N N . GLU A 1 365 ? -15.650 -21.208 19.705 1.00 88.00 365 GLU A N 1
ATOM 2786 C CA . GLU A 1 365 ? -15.623 -21.891 21.004 1.00 88.00 365 GLU A CA 1
ATOM 2787 C C . GLU A 1 365 ? -14.213 -22.272 21.504 1.00 88.00 365 GLU A C 1
ATOM 2789 O O . GLU A 1 365 ? -14.000 -22.322 22.723 1.00 88.00 365 GLU A O 1
ATOM 2794 N N . ASP A 1 366 ? -13.266 -22.479 20.578 1.00 85.38 366 ASP A N 1
ATOM 2795 C CA . ASP A 1 366 ? -11.890 -22.918 20.839 1.00 85.38 366 ASP A CA 1
ATOM 2796 C C . ASP A 1 366 ? -10.952 -21.757 21.242 1.00 85.38 366 ASP A C 1
ATOM 2798 O O . ASP A 1 366 ? -9.935 -21.990 21.895 1.00 85.38 366 ASP A O 1
ATOM 2802 N N . PHE A 1 367 ? -11.271 -20.503 20.871 1.00 87.38 367 PHE A N 1
ATOM 2803 C CA . PHE A 1 367 ? -10.388 -19.338 21.087 1.00 87.38 367 PHE A CA 1
ATOM 2804 C C . PHE A 1 367 ? -11.045 -18.098 21.727 1.00 87.38 367 PHE A C 1
ATOM 2806 O O . PHE A 1 367 ? -10.351 -17.116 22.007 1.00 87.38 367 PHE A O 1
ATOM 2813 N N . MET A 1 368 ? -12.356 -18.115 21.987 1.00 89.75 368 MET A N 1
ATOM 2814 C CA . MET A 1 368 ? -13.059 -17.027 22.681 1.00 89.75 368 MET A CA 1
ATOM 2815 C C . MET A 1 368 ? -12.627 -16.861 24.149 1.00 89.75 368 MET A C 1
ATOM 2817 O O . MET A 1 368 ? -12.429 -17.834 24.880 1.00 89.75 368 MET A O 1
ATOM 2821 N N . VAL A 1 369 ? -12.576 -15.616 24.630 1.00 89.62 369 VAL A N 1
ATOM 2822 C CA . VAL A 1 369 ? -12.366 -15.320 26.054 1.00 89.62 369 VAL A CA 1
ATOM 2823 C C . VAL A 1 369 ? -13.681 -15.513 26.803 1.00 89.62 369 VAL A C 1
ATOM 2825 O O . VAL A 1 369 ? -14.611 -14.728 26.627 1.00 89.62 369 VAL A O 1
ATOM 2828 N N . ARG A 1 370 ? -13.744 -16.549 27.650 1.00 87.62 370 ARG A N 1
ATOM 2829 C CA . ARG A 1 370 ? -14.927 -16.890 28.466 1.00 87.62 370 ARG A CA 1
ATOM 2830 C C . ARG A 1 370 ? -15.051 -16.049 29.753 1.00 87.62 370 ARG A C 1
ATOM 2832 O O . ARG A 1 370 ? -16.156 -15.862 30.246 1.00 87.62 370 ARG A O 1
ATOM 2839 N N . ASP A 1 371 ? -13.956 -15.481 30.276 1.00 86.25 371 ASP A N 1
ATOM 2840 C CA . ASP A 1 371 ? -14.003 -14.541 31.416 1.00 86.25 371 ASP A CA 1
ATOM 2841 C C . ASP A 1 371 ? -14.377 -13.116 30.962 1.00 86.25 371 ASP A C 1
ATOM 2843 O O . ASP A 1 371 ? -13.535 -12.219 30.850 1.00 86.25 371 ASP A O 1
ATOM 2847 N N . VAL A 1 372 ? -15.657 -12.913 30.652 1.00 84.44 372 VAL A N 1
ATOM 2848 C CA . VAL A 1 372 ? -16.188 -11.611 30.230 1.00 84.44 372 VAL A CA 1
ATOM 2849 C C . VAL A 1 372 ? -16.673 -10.819 31.441 1.00 84.44 372 VAL A C 1
ATOM 2851 O O . VAL A 1 372 ? -17.58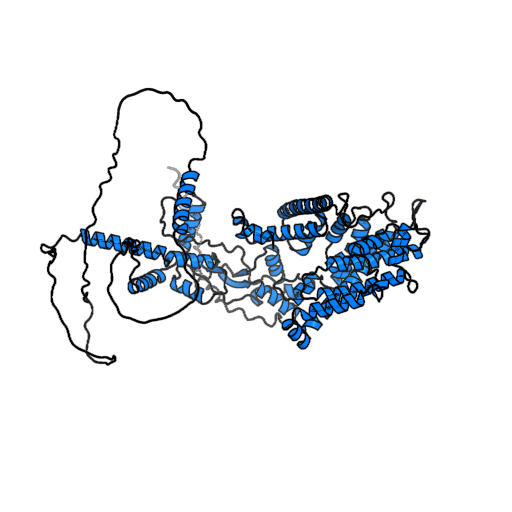3 -11.243 32.147 1.00 84.44 372 VAL A O 1
ATOM 2854 N N . LYS A 1 373 ? -16.127 -9.617 31.657 1.00 89.38 373 LYS A N 1
ATOM 2855 C CA . LYS A 1 373 ? -16.665 -8.678 32.656 1.00 89.38 373 LYS A CA 1
ATOM 2856 C C . LYS A 1 373 ? -17.859 -7.930 32.063 1.00 89.38 373 LYS A C 1
ATOM 2858 O O . LYS A 1 373 ? -17.692 -7.184 31.097 1.00 89.38 373 LYS A O 1
ATOM 2863 N N . TYR A 1 374 ? -19.038 -8.136 32.639 1.00 89.75 374 TYR A N 1
ATOM 2864 C CA . TYR A 1 374 ? -20.316 -7.577 32.193 1.00 89.75 374 TYR A CA 1
ATOM 2865 C C . TYR A 1 374 ? -20.888 -6.561 33.192 1.00 89.75 374 TYR A C 1
ATOM 2867 O O . TYR A 1 374 ? -20.466 -6.476 34.345 1.00 89.75 374 TYR A O 1
ATOM 2875 N N . ILE A 1 375 ? -21.861 -5.786 32.721 1.00 90.69 375 ILE A N 1
ATOM 2876 C CA . ILE A 1 375 ? -22.689 -4.847 33.484 1.00 90.69 375 ILE A CA 1
ATOM 2877 C C . ILE A 1 375 ? -24.125 -5.362 33.408 1.00 90.69 375 ILE A C 1
ATOM 2879 O O . ILE A 1 375 ? -24.542 -5.784 32.336 1.00 90.69 375 ILE A O 1
ATOM 2883 N N . TRP A 1 376 ? -24.869 -5.352 34.513 1.00 90.12 376 TRP A N 1
ATOM 2884 C CA . TRP A 1 376 ? -26.257 -5.832 34.563 1.00 90.12 376 TRP A CA 1
ATOM 2885 C C . TRP A 1 376 ? -27.222 -4.728 35.008 1.00 90.12 376 TRP A C 1
ATOM 2887 O O . TRP A 1 376 ? -26.800 -3.743 35.627 1.00 90.12 376 TRP A O 1
ATOM 2897 N N . ASN A 1 377 ? -28.514 -4.878 34.702 1.00 85.31 377 ASN A N 1
ATOM 2898 C CA . ASN A 1 377 ? -29.512 -3.899 35.120 1.00 85.31 377 ASN A CA 1
ATOM 2899 C C . ASN A 1 377 ? -29.671 -3.883 36.653 1.00 85.31 377 ASN A C 1
ATOM 2901 O O . ASN A 1 377 ? -29.588 -4.920 37.310 1.00 85.31 377 ASN A O 1
ATOM 2905 N N . ARG A 1 378 ? -29.889 -2.696 37.232 1.00 85.69 378 ARG A N 1
ATOM 2906 C CA . ARG A 1 378 ? -29.995 -2.445 38.683 1.00 85.69 378 ARG A CA 1
ATOM 2907 C C . ARG A 1 378 ? -28.744 -2.769 39.507 1.00 85.69 378 ARG A C 1
ATOM 2909 O O . ARG A 1 378 ? -28.819 -2.894 40.726 1.00 85.69 378 ARG A O 1
ATOM 2916 N N . MET A 1 379 ? -27.564 -2.850 38.890 1.00 88.06 379 MET A N 1
ATOM 2917 C CA . MET A 1 379 ? -26.312 -2.881 39.657 1.00 88.06 379 MET A CA 1
ATOM 2918 C C . MET A 1 379 ? -26.119 -1.583 40.464 1.00 88.06 379 MET A C 1
ATOM 2920 O O . MET A 1 379 ? -26.571 -0.519 40.041 1.00 88.06 379 MET A O 1
ATOM 2924 N N . THR A 1 380 ? -25.405 -1.625 41.591 1.00 90.25 380 THR A N 1
ATOM 2925 C CA . THR A 1 380 ? -25.107 -0.396 42.352 1.00 90.25 380 THR A CA 1
ATOM 2926 C C . THR A 1 380 ? -24.018 0.447 41.683 1.00 90.25 380 THR A C 1
ATOM 2928 O O . THR A 1 380 ? -23.083 -0.083 41.068 1.00 90.25 380 THR A O 1
ATOM 2931 N N . PHE A 1 381 ? -24.066 1.771 41.869 1.00 88.56 381 PHE A N 1
ATOM 2932 C CA . PHE A 1 381 ? -22.976 2.660 41.442 1.00 88.56 381 PHE A CA 1
ATOM 2933 C C . PHE A 1 381 ? -21.621 2.251 42.048 1.00 88.56 381 PHE A C 1
ATOM 2935 O O . PHE A 1 381 ? -20.588 2.426 41.396 1.00 88.56 381 PHE A O 1
ATOM 2942 N N . GLN A 1 382 ? -21.594 1.690 43.265 1.00 88.44 382 GLN A N 1
ATOM 2943 C CA . GLN A 1 382 ? -20.370 1.192 43.899 1.00 88.44 382 GLN A CA 1
ATOM 2944 C C . GLN A 1 382 ? -19.766 0.016 43.131 1.00 88.44 382 GLN A C 1
ATOM 2946 O O . GLN A 1 382 ? -18.609 0.106 42.720 1.00 88.44 382 GLN A O 1
ATOM 2951 N N . GLN A 1 383 ? -20.557 -1.021 42.840 1.00 90.44 383 GLN A N 1
ATOM 2952 C CA . GLN A 1 383 ? -20.113 -2.149 42.012 1.00 90.44 383 GLN A CA 1
ATOM 2953 C C . GLN A 1 383 ? -19.610 -1.675 40.639 1.00 90.44 383 GLN A C 1
ATOM 2955 O O . GLN A 1 383 ? -18.556 -2.120 40.189 1.00 90.44 383 GLN A O 1
ATOM 2960 N N . LEU A 1 384 ? -20.294 -0.714 40.000 1.00 90.44 384 LEU A N 1
ATOM 2961 C CA . LEU A 1 384 ? -19.851 -0.164 38.713 1.00 90.44 384 LEU A CA 1
ATOM 2962 C C . LEU A 1 384 ? -18.494 0.547 38.833 1.00 90.44 384 LEU A C 1
ATOM 2964 O O . LEU A 1 384 ? -17.595 0.323 38.022 1.00 90.44 384 LEU A O 1
ATOM 2968 N N . LYS A 1 385 ? -18.321 1.389 39.857 1.00 89.94 385 LYS A N 1
ATOM 2969 C CA . LYS A 1 385 ? -17.067 2.108 40.128 1.00 89.94 385 LYS A CA 1
ATOM 2970 C C . LYS A 1 385 ? -15.911 1.147 40.402 1.00 89.94 385 LYS A C 1
ATOM 2972 O O . LYS A 1 385 ? -14.793 1.436 39.978 1.00 89.94 385 LYS A O 1
ATOM 2977 N N . ASP A 1 386 ? -16.166 0.019 41.056 1.00 91.44 386 ASP A N 1
ATOM 2978 C CA . ASP A 1 386 ? -15.139 -0.967 41.393 1.00 91.44 386 ASP A CA 1
ATOM 2979 C C . ASP A 1 386 ? -14.761 -1.846 40.183 1.00 91.44 386 ASP A C 1
ATOM 2981 O O . ASP A 1 386 ? -13.578 -1.886 39.831 1.00 91.44 386 ASP A O 1
ATOM 2985 N N . ILE A 1 387 ? -15.733 -2.351 39.405 1.00 90.75 387 ILE A N 1
ATOM 2986 C CA . ILE A 1 387 ? -15.478 -2.995 38.096 1.00 90.75 387 ILE A CA 1
ATOM 2987 C C . ILE A 1 387 ? -14.667 -2.065 37.176 1.00 90.75 387 ILE A C 1
ATOM 2989 O O . ILE A 1 387 ? -13.721 -2.501 36.509 1.00 90.75 387 ILE A O 1
ATOM 2993 N N . LEU A 1 388 ? -14.980 -0.763 37.159 1.00 90.56 388 LEU A N 1
ATOM 2994 C CA . LEU A 1 388 ? -14.237 0.236 36.388 1.00 90.56 388 LEU A CA 1
ATOM 2995 C C . LEU A 1 388 ? -12.821 0.503 36.930 1.00 90.56 388 LEU A C 1
ATOM 2997 O O . LEU A 1 388 ? -11.930 0.788 36.120 1.00 90.56 388 LEU A O 1
ATOM 3001 N N . LYS A 1 389 ? -12.578 0.441 38.248 1.00 89.81 389 LYS A N 1
ATOM 3002 C CA . LYS A 1 389 ? -11.232 0.592 38.846 1.00 89.81 389 LYS A CA 1
ATOM 3003 C C . LYS A 1 389 ? -10.323 -0.579 38.494 1.00 89.81 389 LYS A C 1
ATOM 3005 O O . LYS A 1 389 ? -9.157 -0.344 38.183 1.00 89.81 389 LYS A O 1
ATOM 3010 N N . GLU A 1 390 ? -10.847 -1.798 38.561 1.00 90.50 390 GLU A N 1
ATOM 3011 C CA . GLU A 1 390 ? -10.133 -3.030 38.221 1.00 90.50 390 GLU A CA 1
ATOM 3012 C C . GLU A 1 390 ? -9.797 -3.048 36.724 1.00 90.50 390 GLU A C 1
ATOM 3014 O O . GLU A 1 390 ? -8.636 -3.109 36.314 1.00 90.50 390 GLU A O 1
ATOM 3019 N N . ASN A 1 391 ? -10.817 -2.885 35.879 1.00 86.62 391 ASN A N 1
ATOM 3020 C CA . ASN A 1 391 ? -10.736 -3.163 34.448 1.00 86.62 391 ASN A CA 1
ATOM 3021 C C . ASN A 1 391 ? -10.343 -1.928 33.618 1.00 86.62 391 ASN A C 1
ATOM 3023 O O . ASN A 1 391 ? -11.018 -1.548 32.657 1.00 86.62 391 ASN A O 1
ATOM 3027 N N . LYS A 1 392 ? -9.225 -1.281 33.979 1.00 84.31 392 LYS A N 1
ATOM 3028 C CA . LYS A 1 392 ? -8.736 -0.035 33.341 1.00 84.31 392 LYS A CA 1
ATOM 3029 C C . LYS A 1 392 ? -8.492 -0.153 31.829 1.00 84.31 392 LYS A C 1
ATOM 3031 O O . LYS A 1 392 ? -8.612 0.843 31.124 1.00 84.31 392 LYS A O 1
ATOM 3036 N N . ALA A 1 393 ? -8.166 -1.348 31.333 1.00 81.62 393 ALA A N 1
ATOM 3037 C CA . ALA A 1 393 ? -7.862 -1.601 29.921 1.00 81.62 393 ALA A CA 1
ATOM 3038 C C . ALA A 1 393 ? -9.104 -1.785 29.019 1.00 81.62 393 ALA A C 1
ATOM 3040 O O . ALA A 1 393 ? -8.981 -1.808 27.793 1.00 81.62 393 ALA A O 1
ATOM 3041 N N . ILE A 1 394 ? -10.304 -1.936 29.591 1.00 83.50 394 ILE A N 1
ATOM 3042 C CA . ILE A 1 394 ? -11.526 -2.236 28.833 1.00 83.50 394 ILE A CA 1
ATOM 3043 C C . ILE A 1 394 ? -12.199 -0.930 28.368 1.00 83.50 394 ILE A C 1
ATOM 3045 O O . ILE A 1 394 ? -12.637 -0.124 29.183 1.00 83.50 394 ILE A O 1
ATOM 3049 N N . LYS A 1 395 ? -12.285 -0.718 27.042 1.00 81.50 395 LYS A N 1
ATOM 3050 C CA . LYS A 1 395 ? -12.908 0.474 26.418 1.00 81.50 395 LYS A CA 1
ATOM 3051 C C . LYS A 1 395 ? -14.445 0.441 26.374 1.00 81.50 395 LYS A C 1
ATOM 3053 O O . LYS A 1 395 ? -15.072 1.500 26.349 1.00 81.50 395 LYS A O 1
ATOM 3058 N N . SER A 1 396 ? -15.025 -0.752 26.307 1.00 85.50 396 SER A N 1
ATOM 3059 C CA . SER A 1 396 ? -16.462 -1.019 26.177 1.00 85.50 396 SER A CA 1
ATOM 3060 C C . SER A 1 396 ? -16.820 -2.288 26.949 1.00 85.50 396 SER A C 1
ATOM 3062 O O . SER A 1 396 ? -16.049 -3.253 26.922 1.00 85.50 396 SER A O 1
ATOM 3064 N N . PHE A 1 397 ? -17.961 -2.269 27.633 1.00 89.19 397 PHE A N 1
ATOM 3065 C CA . PHE A 1 397 ? -18.478 -3.367 28.452 1.00 89.19 397 PHE A CA 1
ATOM 3066 C C . PHE A 1 397 ? -19.824 -3.842 27.880 1.00 89.19 397 PHE A C 1
ATOM 3068 O O . PHE A 1 397 ? -20.615 -2.991 27.471 1.00 89.19 397 PHE A O 1
ATOM 3075 N N . PRO A 1 398 ? -20.107 -5.157 27.834 1.00 90.06 398 PRO A N 1
ATOM 3076 C CA . PRO A 1 398 ? -21.442 -5.643 27.509 1.00 90.06 398 PRO A CA 1
ATOM 3077 C C . PRO A 1 398 ? -22.428 -5.298 28.630 1.00 90.06 398 PRO A C 1
ATOM 3079 O O . PRO A 1 398 ? -22.119 -5.481 29.810 1.00 90.06 398 PRO A O 1
ATOM 3082 N N . LEU A 1 399 ? -23.616 -4.844 28.237 1.00 89.75 399 LEU A N 1
ATOM 3083 C CA . LEU A 1 399 ? -24.795 -4.769 29.091 1.00 89.75 399 LEU A CA 1
ATOM 3084 C C . LEU A 1 399 ? -25.577 -6.077 28.930 1.00 89.75 399 LEU A C 1
ATOM 3086 O O . LEU A 1 399 ? -26.003 -6.407 27.821 1.00 89.75 399 LEU A O 1
ATOM 3090 N N . VAL A 1 400 ? -25.776 -6.797 30.028 1.00 89.88 400 VAL A N 1
ATOM 3091 C CA . VAL A 1 400 ? -26.722 -7.912 30.129 1.00 89.88 400 VAL A CA 1
ATOM 3092 C C . VAL A 1 400 ? -27.950 -7.489 30.934 1.00 89.88 400 VAL A C 1
ATOM 3094 O O . VAL A 1 400 ? -27.897 -6.520 31.687 1.00 89.88 400 VAL A O 1
ATOM 3097 N N . ASP A 1 401 ? -29.047 -8.225 30.795 1.00 87.88 401 ASP A N 1
ATOM 3098 C CA . ASP A 1 401 ? -30.237 -8.063 31.639 1.00 87.88 401 ASP A CA 1
ATOM 3099 C C . ASP A 1 401 ? -29.901 -8.347 33.118 1.00 87.88 401 ASP A C 1
ATOM 3101 O O . ASP A 1 401 ? -29.839 -7.436 33.946 1.00 87.88 401 ASP A O 1
ATOM 3105 N N . SER A 1 402 ? -29.595 -9.606 33.442 1.00 87.75 402 SER A N 1
ATOM 3106 C 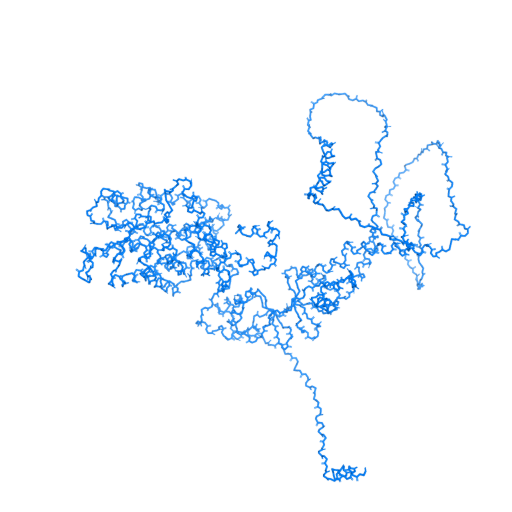CA . SER A 1 402 ? -29.373 -10.066 34.812 1.00 87.75 402 SER A CA 1
ATOM 3107 C C . SER A 1 402 ? -28.281 -11.145 34.869 1.00 87.75 402 SER A C 1
ATOM 3109 O O . SER A 1 402 ? -28.077 -11.875 33.895 1.00 87.75 402 SER A O 1
ATOM 3111 N N . PRO A 1 403 ? -27.558 -11.290 35.999 1.00 86.75 403 PRO A N 1
ATOM 3112 C CA . PRO A 1 403 ? -26.452 -12.248 36.120 1.00 86.75 403 PRO A CA 1
ATOM 3113 C C . PRO A 1 403 ? -26.896 -13.722 36.086 1.00 86.75 403 PRO A C 1
ATOM 3115 O O . PRO A 1 403 ? -26.054 -14.607 35.969 1.00 86.75 403 PRO A O 1
ATOM 3118 N N . SER A 1 404 ? -28.198 -14.004 36.192 1.00 87.00 404 SER A N 1
ATOM 3119 C CA . SER A 1 404 ? -28.782 -15.342 36.036 1.00 87.00 404 SER A CA 1
ATOM 3120 C C . SER A 1 404 ? -29.253 -15.628 34.604 1.00 87.00 404 SER A C 1
ATOM 3122 O O . SER A 1 404 ? -29.178 -16.776 34.162 1.00 87.00 404 SER A O 1
ATOM 3124 N N . SER A 1 405 ? -29.722 -14.614 33.863 1.00 87.25 405 SER A N 1
ATOM 3125 C CA . SER A 1 405 ? -30.125 -14.773 32.459 1.00 87.25 405 SER A CA 1
ATOM 3126 C C . SER A 1 405 ? -28.927 -14.734 31.505 1.00 87.25 405 SER A C 1
ATOM 3128 O O . SER A 1 405 ? -28.901 -15.484 30.528 1.00 87.25 405 SER A O 1
ATOM 3130 N N . MET A 1 406 ? -27.934 -13.883 31.799 1.00 86.62 406 MET A N 1
ATOM 3131 C CA . MET A 1 406 ? -26.801 -13.525 30.932 1.00 86.62 406 MET A CA 1
ATOM 3132 C C . MET A 1 406 ? -27.206 -13.023 29.533 1.00 86.62 406 MET A C 1
ATOM 3134 O O . MET A 1 406 ? -26.375 -13.000 28.626 1.00 86.62 406 MET A O 1
ATOM 3138 N N . VAL A 1 407 ? -28.465 -12.623 29.323 1.00 89.94 407 VAL A N 1
ATOM 3139 C CA . VAL A 1 407 ? -28.955 -12.180 28.006 1.00 89.94 407 VAL A CA 1
ATOM 3140 C C . VAL A 1 407 ? -28.314 -10.845 27.636 1.00 89.94 407 VAL A C 1
ATOM 3142 O O . VAL A 1 407 ? -28.434 -9.877 28.383 1.00 89.94 407 VAL A O 1
ATOM 3145 N N . LEU A 1 408 ? -27.635 -10.795 26.487 1.00 88.62 408 LEU A N 1
ATOM 3146 C CA . LEU A 1 408 ? -26.933 -9.607 25.997 1.00 88.62 408 LEU A CA 1
ATOM 3147 C C . LEU A 1 408 ? -27.926 -8.578 25.433 1.00 88.62 408 LEU A C 1
ATOM 3149 O O . LEU A 1 408 ? -28.548 -8.819 24.400 1.00 88.62 408 LEU A O 1
ATOM 3153 N N . LEU A 1 409 ? -28.022 -7.414 26.078 1.00 86.31 409 LEU A N 1
ATOM 3154 C CA . LEU A 1 409 ? -28.866 -6.294 25.644 1.00 86.31 409 LEU A CA 1
ATOM 3155 C C . LEU A 1 409 ? -28.116 -5.323 24.720 1.00 86.31 409 LEU A C 1
ATOM 3157 O O . LEU A 1 409 ? -28.696 -4.765 23.791 1.00 86.31 409 LEU A O 1
ATOM 3161 N N . GLY A 1 410 ? -26.820 -5.111 24.959 1.00 87.00 410 GLY A N 1
ATOM 3162 C CA . GLY A 1 410 ? -26.027 -4.151 24.195 1.00 87.00 410 GLY A CA 1
ATOM 3163 C C . GLY A 1 410 ? -24.598 -4.009 24.698 1.00 87.00 410 GLY A C 1
ATOM 3164 O O . GLY A 1 410 ? -24.083 -4.867 25.416 1.00 87.00 410 GLY A O 1
ATOM 3165 N N . SER A 1 411 ? -23.951 -2.902 24.349 1.00 87.19 411 SER A N 1
ATOM 3166 C CA . SER A 1 411 ? -22.656 -2.518 24.907 1.00 87.19 411 SER A CA 1
ATOM 3167 C C . SER A 1 411 ? -22.613 -1.034 25.254 1.00 87.19 411 SER A C 1
ATOM 3169 O O . SER A 1 411 ? -23.241 -0.216 24.590 1.00 87.19 411 SER A O 1
ATOM 3171 N N . ILE A 1 412 ? -21.868 -0.692 26.305 1.00 87.38 412 ILE A N 1
ATOM 3172 C CA . ILE A 1 412 ? -21.714 0.683 26.783 1.00 87.38 412 ILE A CA 1
ATOM 3173 C C . ILE A 1 412 ? -20.230 1.044 26.810 1.00 87.38 412 ILE A C 1
ATOM 3175 O O . ILE A 1 412 ? -19.381 0.299 27.321 1.00 87.38 412 ILE A O 1
ATOM 3179 N N . HIS A 1 413 ? -19.898 2.216 26.278 1.00 86.06 413 HIS A N 1
ATOM 3180 C CA . HIS A 1 413 ? -18.543 2.744 26.322 1.00 86.06 413 HIS A CA 1
ATOM 3181 C C . HIS A 1 413 ? -18.127 3.194 27.732 1.00 86.06 413 HIS A C 1
ATOM 3183 O O . HIS A 1 413 ? -18.868 3.854 28.459 1.00 86.06 413 HIS A O 1
ATOM 3189 N N . ARG A 1 414 ? -16.868 2.917 28.101 1.00 88.50 414 ARG A N 1
ATOM 3190 C CA . ARG A 1 414 ? -16.296 3.254 29.418 1.00 88.50 414 ARG A CA 1
ATOM 3191 C C . ARG A 1 414 ? -16.447 4.735 29.784 1.00 88.50 414 ARG A C 1
ATOM 3193 O O . ARG A 1 414 ? -16.666 5.050 30.950 1.00 88.50 414 ARG A O 1
ATOM 3200 N N . TRP A 1 415 ? -16.300 5.636 28.815 1.00 85.56 415 TRP A N 1
ATOM 3201 C CA . TRP A 1 415 ? -16.384 7.078 29.058 1.00 85.56 415 TRP A CA 1
ATOM 3202 C C . TRP A 1 415 ? -17.815 7.526 29.404 1.00 85.56 415 TRP A C 1
ATOM 3204 O O . TRP A 1 415 ? -17.975 8.449 30.198 1.00 85.56 415 TRP A O 1
ATOM 3214 N N . GLU A 1 416 ? -18.844 6.834 28.905 1.00 85.94 416 GLU A N 1
ATOM 3215 C CA . GLU A 1 416 ? -20.245 7.094 29.257 1.00 85.94 416 GLU A CA 1
ATOM 3216 C C . GLU A 1 416 ? -20.546 6.659 30.690 1.00 85.94 416 GLU A C 1
ATOM 3218 O O . GLU A 1 416 ? -21.122 7.426 31.454 1.00 85.94 416 GLU A O 1
ATOM 3223 N N . LEU A 1 417 ? -20.078 5.474 31.090 1.00 87.81 417 LEU A N 1
ATOM 3224 C CA . LEU A 1 417 ? -20.212 4.969 32.462 1.00 87.81 417 LEU A CA 1
ATOM 3225 C C . LEU A 1 417 ? -19.519 5.899 33.474 1.00 87.81 417 LEU A C 1
ATOM 3227 O O . LEU A 1 417 ? -20.066 6.196 34.535 1.00 87.81 417 LEU A O 1
ATOM 3231 N N . VAL A 1 418 ? -18.341 6.424 33.117 1.00 89.06 418 VAL A N 1
ATOM 3232 C CA . VAL A 1 418 ? -17.639 7.451 33.905 1.00 89.06 418 VAL A CA 1
ATOM 3233 C C . VAL A 1 418 ? -18.446 8.755 33.952 1.00 89.06 418 VAL A C 1
ATOM 3235 O O . VAL A 1 418 ? -18.636 9.285 35.042 1.00 89.06 418 VAL A O 1
ATOM 3238 N N . ARG A 1 419 ? -18.994 9.232 32.823 1.00 85.31 419 ARG A N 1
ATOM 3239 C CA . ARG A 1 419 ? -19.869 10.422 32.754 1.00 85.31 419 ARG A CA 1
ATOM 3240 C C . ARG A 1 419 ? -21.144 10.262 33.594 1.00 85.31 419 ARG A C 1
ATOM 3242 O O . ARG A 1 419 ? -21.611 11.231 34.183 1.00 85.31 419 ARG A O 1
ATOM 3249 N N . VAL A 1 420 ? -21.708 9.057 33.666 1.00 84.19 420 VAL A N 1
ATOM 3250 C CA . VAL A 1 420 ? -22.892 8.733 34.481 1.00 84.19 420 VAL A CA 1
ATOM 3251 C C . VAL A 1 420 ? -22.556 8.783 35.977 1.00 84.19 420 VAL A C 1
ATOM 3253 O O . VAL A 1 420 ? -23.260 9.456 36.729 1.00 84.19 420 VAL A O 1
ATOM 3256 N N . ILE A 1 421 ? -21.432 8.194 36.403 1.00 86.25 421 ILE A N 1
ATOM 3257 C CA . ILE A 1 421 ? -20.927 8.320 37.785 1.00 86.25 421 ILE A CA 1
ATOM 3258 C C . ILE A 1 421 ? -20.587 9.783 38.121 1.00 86.25 421 ILE A C 1
ATOM 3260 O O . ILE A 1 421 ? -20.901 10.256 39.211 1.00 86.25 421 ILE A O 1
ATOM 3264 N N . GLU A 1 422 ? -19.987 10.528 37.192 1.00 85.44 422 GLU A N 1
ATOM 3265 C CA . GLU A 1 422 ? -19.650 11.941 37.386 1.00 85.44 422 GLU A CA 1
ATOM 3266 C C . GLU A 1 422 ? -20.898 12.831 37.475 1.00 85.44 422 GLU A C 1
ATOM 3268 O O . GLU A 1 422 ? -20.944 13.719 38.320 1.00 85.44 422 GLU A O 1
ATOM 3273 N N . LYS A 1 423 ? -21.968 12.559 36.719 1.00 81.25 423 LYS A N 1
ATOM 3274 C CA . LYS A 1 423 ? -23.256 13.251 36.911 1.00 81.25 423 LYS A CA 1
ATOM 3275 C C . LYS A 1 423 ? -23.939 12.906 38.241 1.00 81.25 423 LYS A C 1
ATOM 3277 O O . LYS A 1 423 ? -24.674 13.733 38.772 1.00 81.25 423 LYS A O 1
ATOM 3282 N N . GLN A 1 424 ? -23.710 11.709 38.782 1.00 81.12 424 GLN A N 1
ATOM 3283 C CA . GLN A 1 424 ? -24.292 11.257 40.052 1.00 81.12 424 GLN A CA 1
ATOM 3284 C C . GLN A 1 424 ? -23.534 11.786 41.286 1.00 81.12 424 GLN A C 1
ATOM 3286 O O . GLN A 1 424 ? -24.153 12.181 42.269 1.00 81.12 424 GLN A O 1
ATOM 3291 N N . VAL A 1 425 ? -22.199 11.843 41.239 1.00 83.44 425 VAL A N 1
ATOM 3292 C CA . VAL A 1 425 ? -21.335 12.119 42.415 1.00 83.44 425 VAL A CA 1
ATOM 3293 C C . VAL A 1 425 ? -20.491 13.401 42.251 1.00 83.44 425 VAL A C 1
ATOM 3295 O O . VAL A 1 425 ? -19.831 13.878 43.178 1.00 83.44 425 VAL A O 1
ATOM 3298 N N . GLY A 1 426 ? -20.492 13.989 41.054 1.00 81.75 426 GLY A N 1
ATOM 3299 C CA . GLY A 1 426 ? -19.650 15.123 40.682 1.00 81.75 426 GLY A CA 1
ATOM 3300 C C . GLY A 1 426 ? -19.978 16.430 41.397 1.00 81.75 426 GLY A C 1
ATOM 3301 O O . GLY A 1 426 ? -20.893 16.543 42.217 1.00 81.75 426 GLY A O 1
ATOM 3302 N N . ARG A 1 427 ? -19.172 17.452 41.096 1.00 78.81 427 ARG A N 1
ATOM 3303 C CA . ARG A 1 427 ? -19.221 18.738 41.802 1.00 78.81 427 ARG A CA 1
ATOM 3304 C C . ARG A 1 427 ? -20.569 19.439 41.645 1.00 78.81 427 ARG A C 1
ATOM 3306 O O . ARG A 1 427 ? -21.132 19.872 42.640 1.00 78.81 427 ARG A O 1
ATOM 3313 N N . GLU A 1 428 ? -21.098 19.515 40.428 1.00 77.06 428 GLU A N 1
ATOM 3314 C CA . GLU A 1 428 ? -22.387 20.167 40.157 1.00 77.06 428 GLU A CA 1
ATOM 3315 C C . GLU A 1 428 ? -23.514 19.532 40.979 1.00 77.06 428 GLU A C 1
ATOM 3317 O O . GLU A 1 428 ? -24.293 20.242 41.616 1.00 77.06 428 GLU A O 1
ATOM 3322 N N . ARG A 1 429 ? -23.532 18.193 41.059 1.00 78.00 429 ARG A N 1
ATOM 3323 C CA . ARG A 1 429 ? -24.546 17.443 41.803 1.00 78.00 429 ARG A CA 1
ATOM 3324 C C . ARG A 1 429 ? -24.477 17.695 43.307 1.00 78.00 429 ARG A C 1
ATOM 3326 O O . ARG A 1 429 ? -25.513 17.971 43.915 1.00 78.00 429 ARG A O 1
ATOM 3333 N N . ARG A 1 430 ? -23.266 17.701 43.879 1.00 80.62 430 ARG A N 1
ATOM 3334 C CA . ARG A 1 430 ? -23.020 18.105 45.277 1.00 80.62 430 ARG A CA 1
ATOM 3335 C C . ARG A 1 430 ? -23.527 19.518 45.554 1.00 80.62 430 ARG A C 1
ATOM 3337 O O . ARG A 1 430 ? -24.242 19.720 46.530 1.00 80.62 430 ARG A O 1
ATOM 3344 N N . LEU A 1 431 ? -23.254 20.472 44.662 1.00 79.06 431 LEU A N 1
ATOM 3345 C CA . LEU A 1 431 ? -23.732 21.850 44.806 1.00 79.06 431 LEU A CA 1
ATOM 3346 C C . LEU A 1 431 ? -25.262 21.964 44.708 1.00 79.06 431 LEU A C 1
ATOM 3348 O O . LEU A 1 431 ? -25.858 22.715 45.478 1.00 79.06 431 LEU A O 1
ATOM 3352 N N . THR A 1 432 ? -25.924 21.192 43.835 1.00 80.38 432 THR A N 1
ATOM 3353 C CA . THR A 1 432 ? -27.400 21.158 43.775 1.00 80.38 432 THR A CA 1
ATOM 3354 C C . THR A 1 432 ? -28.010 20.630 45.078 1.00 80.38 432 THR A C 1
ATOM 3356 O O . THR A 1 432 ? -28.990 21.189 45.574 1.00 80.38 432 THR A O 1
ATOM 3359 N N . VAL A 1 433 ? -27.434 19.565 45.651 1.00 81.38 433 VAL A N 1
ATOM 3360 C CA . VAL A 1 433 ? -27.909 18.965 46.910 1.00 81.38 433 VAL A CA 1
ATOM 3361 C C . VAL A 1 433 ? -27.645 19.891 48.096 1.00 81.38 433 VAL A C 1
ATOM 3363 O O . VAL A 1 433 ? -28.566 20.158 48.865 1.00 81.38 433 VAL A O 1
ATOM 3366 N N . ALA A 1 434 ? -26.446 20.464 48.203 1.00 79.69 434 ALA A N 1
ATOM 3367 C CA . ALA A 1 434 ? -26.113 21.415 49.257 1.00 79.69 434 ALA A CA 1
ATOM 3368 C C . ALA A 1 434 ? -27.021 22.660 49.214 1.00 79.69 434 ALA A C 1
ATOM 3370 O O . ALA A 1 434 ? -27.564 23.072 50.240 1.00 79.69 434 ALA A O 1
ATOM 3371 N N . ALA A 1 435 ? -27.282 23.209 48.021 1.00 81.62 435 ALA A N 1
ATOM 3372 C CA . ALA A 1 435 ? -28.228 24.309 47.840 1.00 81.62 435 ALA A CA 1
ATOM 3373 C C . ALA A 1 435 ? -29.665 23.926 48.245 1.00 81.62 435 ALA A C 1
ATOM 3375 O O . ALA A 1 435 ? -30.380 24.751 48.818 1.00 81.62 435 ALA A O 1
ATOM 3376 N N . ARG A 1 436 ? -30.094 22.679 47.997 1.00 82.00 436 ARG A N 1
ATOM 3377 C CA . ARG A 1 436 ? -31.395 22.165 48.457 1.00 82.00 436 ARG A CA 1
ATOM 3378 C C . ARG A 1 436 ? -31.454 22.080 49.984 1.00 82.00 436 ARG A C 1
ATOM 3380 O O . ARG A 1 436 ? -32.372 22.645 50.574 1.00 82.00 436 ARG A O 1
ATOM 3387 N N . TRP A 1 437 ? -30.455 21.473 50.625 1.00 80.31 437 TRP A N 1
ATOM 3388 C CA . TRP A 1 437 ? -30.360 21.393 52.088 1.00 80.31 437 TRP A CA 1
ATOM 3389 C C . TRP A 1 437 ? -30.323 22.775 52.750 1.00 80.31 437 TRP A C 1
ATOM 3391 O O . TRP A 1 437 ? -30.942 22.967 53.795 1.00 80.31 437 TRP A O 1
ATOM 3401 N N . HIS A 1 438 ? -29.673 23.763 52.128 1.00 78.19 438 HIS A N 1
ATOM 3402 C CA . HIS A 1 438 ? -29.718 25.152 52.586 1.00 78.19 438 HIS A CA 1
ATOM 3403 C C . HIS A 1 438 ? -31.136 25.744 52.532 1.00 78.19 438 HIS A C 1
ATOM 3405 O O . HIS A 1 438 ? -31.595 26.287 53.537 1.00 78.19 438 HIS A O 1
ATOM 3411 N N . ARG A 1 439 ? -31.870 25.580 51.419 1.00 80.00 439 ARG A N 1
ATOM 3412 C CA . ARG A 1 439 ? -33.278 26.023 51.313 1.00 80.00 439 ARG A CA 1
ATOM 3413 C C . ARG A 1 439 ? -34.177 25.331 52.343 1.00 80.00 439 ARG A C 1
ATOM 3415 O O . ARG A 1 439 ? -34.980 25.995 52.991 1.00 80.00 439 ARG A O 1
ATOM 3422 N N . GLU A 1 440 ? -34.022 24.022 52.539 1.00 81.06 440 GLU A N 1
ATOM 3423 C CA . GLU A 1 440 ? -34.776 23.254 53.542 1.00 81.06 440 GLU A CA 1
ATOM 3424 C C . GLU A 1 440 ? -34.447 23.692 54.980 1.00 81.06 440 GLU A C 1
ATOM 3426 O O . GLU A 1 440 ? -35.343 23.811 55.818 1.00 81.06 440 GLU A O 1
ATOM 3431 N N . ALA A 1 441 ? -33.176 23.981 55.277 1.00 77.69 441 ALA A N 1
ATOM 3432 C CA . ALA A 1 441 ? -32.751 24.499 56.575 1.00 77.69 441 ALA A CA 1
ATOM 3433 C C . ALA A 1 441 ? -33.256 25.930 56.834 1.00 77.69 441 ALA A C 1
ATOM 3435 O O . ALA A 1 441 ? -33.521 26.282 57.984 1.00 77.69 441 ALA A O 1
ATOM 3436 N N . GLU A 1 442 ? -33.416 26.750 55.794 1.00 76.75 442 GLU A N 1
ATOM 3437 C CA . GLU A 1 442 ? -34.039 28.073 55.889 1.00 76.75 442 GLU A CA 1
ATOM 3438 C C . GLU A 1 442 ? -35.561 27.995 56.052 1.00 76.75 442 GLU A C 1
ATOM 3440 O O . GLU A 1 442 ? -36.099 28.695 56.908 1.00 76.75 442 GLU A O 1
ATOM 3445 N N . ALA A 1 443 ? -36.250 27.108 55.327 1.00 77.94 443 ALA A N 1
ATOM 3446 C CA . ALA A 1 443 ? -37.680 26.849 55.516 1.00 77.94 443 ALA A CA 1
ATOM 3447 C C . ALA A 1 443 ? -37.970 26.386 56.956 1.00 77.94 443 ALA A C 1
ATOM 3449 O O . ALA A 1 443 ? -38.675 27.069 57.696 1.00 77.94 443 ALA A O 1
ATOM 3450 N N . ARG A 1 444 ? -37.262 25.350 57.434 1.00 73.31 444 ARG A N 1
ATOM 3451 C CA . ARG A 1 444 ? -37.352 24.853 58.823 1.00 73.31 444 ARG A CA 1
ATOM 3452 C C . ARG A 1 444 ? -36.948 25.878 59.896 1.00 73.31 444 ARG A C 1
ATOM 3454 O O . ARG A 1 444 ? -37.200 25.649 61.079 1.00 73.31 444 ARG A O 1
ATOM 3461 N N . ARG A 1 445 ? -36.295 26.989 59.525 1.00 66.94 445 ARG A N 1
ATOM 3462 C CA . ARG A 1 445 ? -36.054 28.145 60.410 1.00 66.94 445 ARG A CA 1
ATOM 3463 C C . ARG A 1 445 ? -37.206 29.151 60.393 1.00 66.94 445 ARG A C 1
ATOM 3465 O O . ARG A 1 445 ? -37.442 29.755 61.430 1.00 66.94 445 ARG A O 1
ATOM 3472 N N . ARG A 1 446 ? -37.914 29.317 59.270 1.00 65.38 446 ARG A N 1
ATOM 3473 C CA . ARG A 1 446 ? -39.119 30.163 59.159 1.00 65.38 446 ARG A CA 1
ATOM 3474 C C . ARG A 1 446 ? -40.326 29.533 59.860 1.00 65.38 446 ARG A C 1
ATOM 3476 O O . ARG A 1 446 ? -41.062 30.245 60.532 1.00 65.38 446 ARG A O 1
ATOM 3483 N N . ASP A 1 447 ? -40.472 28.210 59.786 1.00 64.00 447 ASP A N 1
ATOM 3484 C CA . ASP A 1 447 ? -41.584 27.477 60.419 1.00 64.00 447 ASP A CA 1
ATOM 3485 C C . ASP A 1 447 ? -41.481 27.420 61.957 1.00 64.00 447 ASP A C 1
ATOM 3487 O O . ASP A 1 447 ? -42.454 27.146 62.664 1.00 64.00 447 ASP A O 1
ATOM 3491 N N . ARG A 1 448 ? -40.295 27.703 62.512 1.00 55.94 448 ARG A N 1
ATOM 3492 C CA . ARG A 1 448 ? -40.097 27.844 63.957 1.00 55.94 448 ARG A CA 1
ATOM 3493 C C . ARG A 1 448 ? -40.584 29.217 64.413 1.00 55.94 448 ARG A C 1
ATOM 3495 O O . ARG A 1 448 ? -39.870 30.206 64.267 1.00 55.94 448 ARG A O 1
ATOM 3502 N N . ARG A 1 449 ? -41.767 29.257 65.043 1.00 51.66 449 ARG A N 1
ATOM 3503 C CA . ARG A 1 449 ? -42.241 30.433 65.798 1.00 51.66 449 ARG A CA 1
ATOM 3504 C C . ARG A 1 449 ? -41.117 30.950 66.719 1.00 51.66 449 ARG A C 1
ATOM 3506 O O . ARG A 1 449 ? -40.543 30.135 67.448 1.00 51.66 449 ARG A O 1
ATOM 3513 N N . PRO A 1 450 ? -40.809 32.259 66.728 1.00 46.12 450 PRO A N 1
ATOM 3514 C CA . PRO A 1 450 ? -39.759 32.800 67.582 1.00 46.12 450 PRO A CA 1
ATOM 3515 C C . PRO A 1 450 ? -40.134 32.631 69.059 1.00 46.12 450 PRO A C 1
ATOM 3517 O O . PRO A 1 450 ? -41.210 33.041 69.499 1.00 46.12 450 PRO A O 1
ATOM 3520 N N . SER A 1 451 ? -39.244 32.017 69.838 1.00 48.56 451 SER A N 1
ATOM 3521 C CA . SER A 1 451 ? -39.375 31.950 71.294 1.00 48.56 451 SER A CA 1
ATOM 3522 C C . SER A 1 451 ? -39.192 33.339 71.905 1.00 48.56 451 SER A C 1
ATOM 3524 O O . SER A 1 451 ? -38.309 34.079 71.483 1.00 48.56 451 SER A O 1
ATOM 3526 N N . ARG A 1 452 ? -39.970 33.664 72.947 1.00 47.56 452 ARG A N 1
ATOM 3527 C CA . ARG A 1 452 ? -40.103 34.999 73.581 1.00 47.56 452 ARG A CA 1
ATOM 3528 C C . ARG A 1 452 ? -38.808 35.626 74.154 1.00 47.56 452 ARG A C 1
ATOM 3530 O O . ARG A 1 452 ? -38.861 36.721 74.697 1.00 47.56 452 ARG A O 1
ATOM 3537 N N . PHE A 1 453 ? -37.665 34.955 74.031 1.00 41.53 453 PHE A N 1
ATOM 3538 C CA . PHE A 1 453 ? -36.337 35.445 74.398 1.00 41.53 453 PHE A CA 1
ATOM 3539 C C . PHE A 1 453 ? -35.352 35.213 73.238 1.00 41.53 453 PHE A C 1
ATOM 3541 O O . PHE A 1 453 ? -34.773 34.135 73.117 1.00 41.53 453 PHE A O 1
ATOM 3548 N N . GLU A 1 454 ? -35.128 36.238 72.414 1.00 40.62 454 GLU A N 1
ATOM 3549 C CA . GLU A 1 454 ? -33.938 36.357 71.562 1.00 40.62 454 GLU A CA 1
ATOM 3550 C C . GLU A 1 454 ? -33.269 37.696 71.902 1.00 40.62 454 GLU A C 1
ATOM 3552 O O . GLU A 1 454 ? -33.827 38.763 71.658 1.00 40.62 454 GLU A O 1
ATOM 3557 N N . VAL A 1 455 ? -32.107 37.639 72.558 1.00 38.06 455 VAL A N 1
ATOM 3558 C CA . VAL A 1 455 ? -31.413 38.829 73.073 1.00 38.06 455 VAL A CA 1
ATOM 3559 C C . VAL A 1 455 ? -30.468 39.369 72.004 1.00 38.06 455 VAL A C 1
ATOM 3561 O O . VAL A 1 455 ? -29.452 38.745 71.695 1.00 38.06 455 VAL A O 1
ATOM 3564 N N . THR A 1 456 ? -30.769 40.548 71.461 1.00 33.56 456 THR A N 1
ATOM 3565 C CA . THR A 1 456 ? -29.813 41.316 70.654 1.00 33.56 456 THR A CA 1
ATOM 3566 C C . THR A 1 456 ? -28.662 41.814 71.535 1.00 33.56 456 THR A C 1
ATOM 3568 O O . THR A 1 456 ? -28.929 42.544 72.490 1.00 33.56 456 THR A O 1
ATOM 3571 N N . PRO A 1 457 ? -27.394 41.474 71.237 1.00 35.91 457 PRO A N 1
ATOM 3572 C CA . PRO A 1 457 ? -26.256 42.004 71.979 1.00 35.91 457 PRO A CA 1
ATOM 3573 C C . PRO A 1 457 ? -26.047 43.490 71.658 1.00 35.91 457 PRO A C 1
ATOM 3575 O O . PRO A 1 457 ? -26.061 43.887 70.490 1.00 35.91 457 PRO A O 1
ATOM 3578 N N . ALA A 1 458 ? -25.827 44.297 72.694 1.00 34.41 458 ALA A N 1
ATOM 3579 C CA . ALA A 1 458 ? -25.427 45.694 72.553 1.00 34.41 458 ALA A CA 1
ATOM 3580 C C . ALA A 1 458 ? -23.972 45.812 72.035 1.00 34.41 458 ALA A C 1
ATOM 3582 O O . ALA A 1 458 ? -23.182 44.877 72.201 1.00 34.41 458 ALA A O 1
ATOM 3583 N N . PRO A 1 459 ? -23.596 46.933 71.393 1.00 36.06 459 PRO A N 1
ATOM 3584 C CA . PRO A 1 459 ? -22.220 47.178 70.978 1.00 36.06 459 PRO A CA 1
ATOM 3585 C C . PRO A 1 459 ? -21.389 47.740 72.142 1.00 36.06 459 PRO A C 1
ATOM 3587 O O . PRO A 1 459 ? -21.495 48.921 72.466 1.00 36.06 459 PRO A O 1
ATOM 3590 N N . ASP A 1 460 ? -20.533 46.912 72.745 1.00 31.70 460 ASP A N 1
ATOM 3591 C CA . ASP A 1 460 ? -19.606 47.375 73.785 1.00 31.70 460 ASP A CA 1
ATOM 3592 C C . ASP A 1 460 ? -18.582 48.375 73.229 1.00 31.70 460 ASP A C 1
ATOM 3594 O O . ASP A 1 460 ? -17.757 48.052 72.368 1.00 31.70 460 ASP A O 1
ATOM 3598 N N . MET A 1 461 ? -18.595 49.584 73.791 1.00 35.09 461 MET A N 1
ATOM 3599 C CA . MET A 1 461 ? -17.448 50.484 73.787 1.00 35.09 461 MET A CA 1
ATOM 3600 C C . MET A 1 461 ? -16.704 50.308 75.110 1.00 35.09 461 MET A C 1
ATOM 3602 O O . MET A 1 461 ? -17.284 50.606 76.148 1.00 35.09 461 MET A O 1
ATOM 3606 N N . LEU A 1 462 ? -15.436 49.886 75.069 1.00 34.75 462 LEU A N 1
ATOM 3607 C CA . LEU A 1 462 ? -14.338 50.396 75.909 1.00 34.75 462 LEU A CA 1
ATOM 3608 C C . LEU A 1 462 ? -13.053 49.593 75.661 1.00 34.75 462 LEU A C 1
ATOM 3610 O O . LEU A 1 462 ? -13.035 48.366 75.672 1.00 34.75 462 LEU A O 1
ATOM 3614 N N . SER A 1 463 ? -11.957 50.315 75.467 1.00 33.03 463 SER A N 1
ATOM 3615 C CA . SER A 1 463 ? -10.585 49.803 75.477 1.00 33.03 463 SER A CA 1
ATOM 3616 C C . SER A 1 463 ? -9.866 50.307 76.726 1.00 33.03 463 SER A C 1
ATOM 3618 O O . SER A 1 463 ? -10.110 51.463 77.067 1.00 33.03 463 SER A O 1
ATOM 3620 N N . LEU A 1 464 ? -8.939 49.527 77.310 1.00 33.03 464 LEU A N 1
ATOM 3621 C CA . LEU A 1 464 ? -7.582 49.936 77.761 1.00 33.03 464 LEU A CA 1
ATOM 3622 C C . LEU A 1 464 ? -6.897 48.857 78.649 1.00 33.03 464 LEU A C 1
ATOM 3624 O O . LEU A 1 464 ? -7.546 47.938 79.129 1.00 33.03 464 LEU A O 1
ATOM 3628 N N . GLN A 1 465 ? -5.580 49.018 78.853 1.00 31.62 465 GLN A N 1
ATOM 3629 C CA . GLN A 1 465 ? -4.722 48.480 79.936 1.00 31.62 465 GLN A CA 1
ATOM 3630 C C . GLN A 1 465 ? -4.473 46.945 80.114 1.00 31.62 465 GLN A C 1
ATOM 3632 O O . GLN A 1 465 ? -5.176 46.265 80.848 1.00 31.62 465 GLN A O 1
ATOM 3637 N N . VAL A 1 466 ? -3.384 46.432 79.491 1.00 29.83 466 VAL A N 1
ATOM 3638 C CA . VAL A 1 466 ? -2.054 46.113 80.124 1.00 29.83 466 VAL A CA 1
ATOM 3639 C C . VAL A 1 466 ? -2.007 45.251 81.424 1.00 29.83 466 VAL A C 1
ATOM 3641 O O . VAL A 1 466 ? -2.722 45.606 82.355 1.00 29.83 466 VAL A O 1
ATOM 3644 N N . PRO A 1 467 ? -1.038 44.306 81.642 1.00 40.34 467 PRO A N 1
ATOM 3645 C CA . PRO A 1 467 ? -0.189 43.462 80.759 1.00 40.34 467 PRO A CA 1
ATOM 3646 C C . PRO A 1 467 ? -0.181 41.942 81.171 1.00 40.34 467 PRO A C 1
ATOM 3648 O O . PRO A 1 467 ? -1.021 41.517 81.954 1.00 40.34 467 PRO A O 1
ATOM 3651 N N . GLY A 1 468 ? 0.746 41.097 80.667 1.00 26.72 468 GLY A N 1
ATOM 3652 C CA . GLY A 1 468 ? 0.780 39.626 80.919 1.00 26.72 468 GLY A CA 1
ATOM 3653 C C . GLY A 1 468 ? 2.070 39.035 81.541 1.00 26.72 468 GLY A C 1
ATOM 3654 O O . GLY A 1 468 ? 2.975 39.782 81.900 1.00 26.72 468 GLY A O 1
ATOM 3655 N N . SER A 1 469 ? 2.158 37.690 81.650 1.00 27.59 469 SER A N 1
ATOM 3656 C CA . SER A 1 469 ? 3.365 36.882 81.991 1.00 27.59 469 SER A CA 1
ATOM 3657 C C . SER A 1 469 ? 3.143 35.356 81.759 1.00 27.59 469 SER A C 1
ATOM 3659 O O . SER A 1 469 ? 1.991 34.938 81.691 1.00 27.59 469 SER A O 1
ATOM 3661 N N . GLY A 1 470 ? 4.209 34.529 81.683 1.00 27.94 470 GLY A N 1
ATOM 3662 C CA . GLY A 1 470 ? 4.182 33.035 81.582 1.00 27.94 470 GLY A CA 1
ATOM 3663 C C . GLY A 1 470 ? 4.029 32.470 80.143 1.00 27.94 470 GLY A C 1
ATOM 3664 O O . GLY A 1 470 ? 3.142 32.929 79.438 1.00 27.94 470 GLY A O 1
ATOM 3665 N N . MET A 1 471 ? 4.816 31.556 79.528 1.00 30.61 471 MET A N 1
ATOM 3666 C CA . MET A 1 471 ? 5.627 30.364 79.918 1.00 30.61 471 MET A CA 1
ATOM 3667 C C . MET A 1 471 ? 4.805 29.164 80.458 1.00 30.61 471 MET A C 1
ATOM 3669 O O . MET A 1 471 ? 3.989 29.379 81.343 1.00 30.61 471 MET A O 1
ATOM 3673 N N . THR A 1 472 ? 4.957 27.888 80.026 1.00 29.50 472 THR A N 1
ATOM 3674 C CA . THR A 1 472 ? 5.692 27.234 78.894 1.00 29.50 472 THR A CA 1
ATOM 3675 C C . THR A 1 472 ? 5.278 25.741 78.745 1.00 29.50 472 THR A C 1
ATOM 3677 O O . THR A 1 472 ? 4.923 25.138 79.750 1.00 29.50 472 THR A O 1
ATOM 3680 N N . ARG A 1 473 ? 5.497 25.103 77.565 1.00 28.88 473 ARG A N 1
ATOM 3681 C CA . ARG A 1 473 ? 5.364 23.630 77.275 1.00 28.88 473 ARG A CA 1
ATOM 3682 C C . ARG A 1 473 ? 3.934 23.040 77.437 1.00 28.88 473 ARG A C 1
ATOM 3684 O O . ARG A 1 473 ? 3.074 23.679 78.016 1.00 28.88 473 ARG A O 1
ATOM 3691 N N . GLY A 1 474 ? 3.586 21.850 76.918 1.00 26.14 474 GLY A N 1
ATOM 3692 C CA . GLY A 1 474 ? 4.254 20.906 75.993 1.00 26.14 474 GLY A CA 1
ATOM 3693 C C . GLY A 1 474 ? 3.555 19.520 75.977 1.00 26.14 474 GLY A C 1
ATOM 3694 O O . GLY A 1 474 ? 2.828 19.237 76.916 1.00 26.14 474 GLY A O 1
ATOM 3695 N N . SER A 1 475 ? 3.776 18.691 74.935 1.00 27.56 475 SER A N 1
ATOM 3696 C CA . SER A 1 475 ? 3.490 17.222 74.820 1.00 27.56 475 SER A CA 1
ATOM 3697 C C . SER A 1 475 ? 2.184 16.656 75.440 1.00 27.56 475 SER A C 1
ATOM 3699 O O . SER A 1 475 ? 2.064 16.577 76.653 1.00 27.56 475 SER A O 1
ATOM 3701 N N . SER A 1 476 ? 1.159 16.243 74.683 1.00 28.52 476 SER A N 1
ATOM 3702 C CA . SER A 1 476 ? 1.064 15.030 73.825 1.00 28.52 476 SER A CA 1
ATOM 3703 C C . SER A 1 476 ? 1.043 13.667 74.553 1.00 28.52 476 SER A C 1
ATOM 3705 O O . SER A 1 476 ? 1.952 13.381 75.319 1.00 28.52 476 SER A O 1
ATOM 3707 N N . LEU A 1 477 ? 0.102 12.802 74.115 1.00 29.69 477 LEU A N 1
ATOM 3708 C CA . LEU A 1 477 ? -0.010 11.325 74.259 1.00 29.69 477 LEU A CA 1
ATOM 3709 C C . LEU A 1 477 ? -0.695 10.698 75.506 1.00 29.69 477 LEU A C 1
ATOM 3711 O O . LEU A 1 477 ? -0.165 10.734 76.607 1.00 29.69 477 LEU A O 1
ATOM 3715 N N . THR A 1 478 ? -1.746 9.902 75.212 1.00 29.17 478 THR A N 1
ATOM 3716 C CA . THR A 1 478 ? -2.171 8.638 75.888 1.00 29.17 478 THR A CA 1
ATOM 3717 C C . THR A 1 478 ? -2.691 8.696 77.348 1.00 29.17 478 THR A C 1
ATOM 3719 O O . THR A 1 478 ? -2.435 9.656 78.054 1.00 29.17 478 THR A O 1
ATOM 3722 N N . THR A 1 479 ? -3.496 7.750 77.868 1.00 27.59 479 THR A N 1
ATOM 3723 C CA . THR A 1 479 ? -3.985 6.444 77.351 1.00 27.59 479 THR A CA 1
ATOM 3724 C C . THR A 1 479 ? -5.411 6.128 77.861 1.00 27.59 479 THR A C 1
ATOM 3726 O O . THR A 1 479 ? -5.847 6.683 78.862 1.00 27.59 479 THR A O 1
ATOM 3729 N N . LYS A 1 480 ? -6.093 5.210 77.158 1.00 28.03 480 LYS A N 1
ATOM 3730 C CA . LYS A 1 480 ? -6.793 3.988 77.638 1.00 28.03 480 LYS A CA 1
ATOM 3731 C C . LYS A 1 480 ? -6.885 3.709 79.151 1.00 28.03 480 LYS A C 1
ATOM 3733 O O . LYS A 1 480 ? -5.921 3.947 79.868 1.00 28.03 480 LYS A O 1
ATOM 3738 N N . ASP A 1 481 ? -7.906 3.012 79.664 1.00 27.94 481 ASP A N 1
ATOM 3739 C CA . ASP A 1 481 ? -9.225 2.573 79.126 1.00 27.94 481 ASP A CA 1
ATOM 3740 C C . ASP A 1 481 ? -10.277 2.926 80.243 1.00 27.94 481 ASP A C 1
ATOM 3742 O O . ASP A 1 481 ? -10.158 4.024 80.773 1.00 27.94 481 ASP A O 1
ATOM 3746 N N . GLN A 1 482 ? -11.301 2.195 80.729 1.00 30.14 482 GLN A N 1
ATOM 3747 C CA . GLN A 1 482 ? -11.923 0.890 80.444 1.00 30.14 482 GLN A CA 1
ATOM 3748 C C . GLN A 1 482 ? -13.318 0.790 81.122 1.00 30.14 482 GLN A C 1
ATOM 3750 O O . GLN A 1 482 ? -13.478 1.270 82.239 1.00 30.14 482 GLN A O 1
ATOM 3755 N N . GLY A 1 483 ? -14.267 0.057 80.518 1.00 26.34 483 GLY A N 1
ATOM 3756 C CA . GLY A 1 483 ? -15.307 -0.696 81.251 1.00 26.34 483 GLY A CA 1
ATOM 3757 C C . GLY A 1 483 ? -16.750 -0.149 81.301 1.00 26.34 483 GLY A C 1
ATOM 3758 O O . GLY A 1 483 ? -16.995 0.945 81.790 1.00 26.34 483 GLY A O 1
ATOM 3759 N N . GLY A 1 484 ? -17.717 -1.009 80.935 1.00 25.73 484 GLY A N 1
ATOM 3760 C CA . GLY A 1 484 ? -19.000 -1.102 81.660 1.00 25.73 484 GLY A CA 1
ATOM 3761 C C . GLY A 1 484 ? -20.309 -0.662 80.975 1.00 25.73 484 GLY A C 1
ATOM 3762 O O . GLY A 1 484 ? -20.759 0.453 81.189 1.00 25.73 484 GLY A O 1
ATOM 3763 N N . LEU A 1 485 ? -20.999 -1.630 80.349 1.00 28.91 485 LEU A N 1
ATOM 3764 C CA . LEU A 1 485 ? -22.461 -1.695 80.102 1.00 28.91 485 LEU A CA 1
ATOM 3765 C C . LEU A 1 485 ? -23.149 -0.682 79.147 1.00 28.91 485 LEU A C 1
ATOM 3767 O O . LEU A 1 485 ? -22.701 0.427 78.888 1.00 28.91 485 LEU A O 1
ATOM 3771 N N . LEU A 1 486 ? -24.276 -1.147 78.589 1.00 33.81 486 LEU A N 1
ATOM 3772 C CA . LEU A 1 486 ? -25.159 -0.458 77.636 1.00 33.81 486 LEU A CA 1
ATOM 3773 C C . LEU A 1 486 ? -26.250 0.345 78.375 1.00 33.81 486 LEU A C 1
ATOM 3775 O O . LEU A 1 486 ? -26.637 -0.028 79.484 1.00 33.81 486 LEU A O 1
ATOM 3779 N N . PRO A 1 487 ? -26.823 1.381 77.736 1.00 30.11 487 PRO A N 1
ATOM 3780 C CA . PRO A 1 487 ? -28.118 1.139 77.081 1.00 30.11 487 PRO A CA 1
ATOM 3781 C C . PRO A 1 487 ? -28.206 1.664 75.632 1.00 30.11 487 PRO A C 1
ATOM 3783 O O . PRO A 1 487 ? -27.314 2.343 75.130 1.00 30.11 487 PRO A O 1
ATOM 3786 N N . ALA A 1 488 ? -29.302 1.312 74.952 1.00 28.45 488 ALA A N 1
ATOM 3787 C CA . ALA A 1 488 ? -29.602 1.684 73.565 1.00 28.45 488 ALA A CA 1
ATOM 3788 C C . ALA A 1 488 ? -30.474 2.978 73.483 1.00 28.45 488 ALA A C 1
ATOM 3790 O O . ALA A 1 488 ? -30.550 3.713 74.466 1.00 28.45 488 ALA A O 1
ATOM 3791 N N . PRO A 1 489 ? -31.014 3.397 72.320 1.00 35.19 489 PRO A N 1
ATOM 3792 C CA . PRO A 1 489 ? -30.343 4.446 71.562 1.00 35.19 489 PRO A CA 1
ATOM 3793 C C . PRO A 1 489 ? -31.204 5.705 71.361 1.00 35.19 489 PRO A C 1
ATOM 3795 O O . PRO A 1 489 ? -32.310 5.646 70.828 1.00 35.19 489 PRO A O 1
ATOM 3798 N N . GLY A 1 490 ? -30.655 6.879 71.681 1.00 38.12 490 GLY A N 1
ATOM 3799 C CA . GLY A 1 490 ? -31.287 8.152 71.339 1.00 38.12 490 GLY A CA 1
ATOM 3800 C C . GLY A 1 490 ? -30.577 9.368 71.928 1.00 38.12 490 GLY A C 1
ATOM 3801 O O . GLY A 1 490 ? -30.200 9.358 73.090 1.00 38.12 490 GLY A O 1
ATOM 3802 N N . GLN A 1 491 ? -30.479 10.430 71.121 1.00 38.00 491 GLN A N 1
ATOM 3803 C CA . GLN A 1 491 ? -29.876 11.737 71.431 1.00 38.00 491 GLN A CA 1
ATOM 3804 C C . GLN A 1 491 ? -28.360 11.737 71.704 1.00 38.00 491 GLN A C 1
ATOM 3806 O O . GLN A 1 491 ? -27.872 11.168 72.673 1.00 38.00 491 GLN A O 1
ATOM 3811 N N . LEU A 1 492 ? -27.616 12.510 70.904 1.00 32.19 492 LEU A N 1
ATOM 3812 C CA . LEU A 1 492 ? -26.279 12.967 71.275 1.00 32.19 492 LEU A CA 1
ATOM 3813 C C . LEU A 1 492 ? -26.075 14.443 70.902 1.00 32.19 492 LEU A C 1
ATOM 3815 O O . LEU A 1 492 ? -26.294 14.887 69.778 1.00 32.19 492 LEU A O 1
ATOM 3819 N N . PHE A 1 493 ? -25.717 15.179 71.946 1.00 29.19 493 PHE A N 1
ATOM 3820 C CA . PHE A 1 493 ? -25.338 16.579 72.088 1.00 29.19 493 PHE A CA 1
ATOM 3821 C C . PHE A 1 493 ? -24.758 17.315 70.866 1.00 29.19 493 PHE A C 1
ATOM 3823 O O . PHE A 1 493 ? -23.835 16.855 70.200 1.00 29.19 493 PHE A O 1
ATOM 3830 N N . ARG A 1 494 ? -25.188 18.576 70.702 1.00 32.25 494 ARG A N 1
ATOM 3831 C CA . ARG A 1 494 ? -24.446 19.612 69.964 1.00 32.25 494 ARG A CA 1
ATOM 3832 C C . ARG A 1 494 ? -23.571 20.450 70.908 1.00 32.25 494 ARG A C 1
ATOM 3834 O O . ARG A 1 494 ? -24.123 21.084 71.810 1.00 32.25 494 ARG A O 1
ATOM 3841 N N . PRO A 1 495 ? -22.270 20.612 70.627 1.00 33.22 495 PRO A N 1
ATOM 3842 C CA . PRO A 1 495 ? -21.511 21.790 71.041 1.00 33.22 495 PRO A CA 1
ATOM 3843 C C . PRO A 1 495 ? -21.990 23.057 70.301 1.00 33.22 495 PRO A C 1
ATOM 3845 O O . PRO A 1 495 ? -22.601 22.986 69.232 1.00 33.22 495 PRO A O 1
ATOM 3848 N N . LYS A 1 496 ? -21.725 24.239 70.869 1.00 33.84 496 LYS A N 1
ATOM 3849 C CA . LYS A 1 496 ? -22.156 25.540 70.322 1.00 33.84 496 LYS A CA 1
ATOM 3850 C C . LYS A 1 496 ? -21.068 26.152 69.430 1.00 33.84 496 LYS A C 1
ATOM 3852 O O . LYS A 1 496 ? -19.920 26.232 69.851 1.00 33.84 496 LYS A O 1
ATOM 3857 N N . SER A 1 497 ? -21.441 26.695 68.270 1.00 32.53 497 SER A N 1
ATOM 3858 C CA . SER A 1 497 ? -20.592 27.590 67.463 1.00 32.53 497 SER A CA 1
ATOM 3859 C C . SER A 1 497 ? -21.213 28.989 67.401 1.00 32.53 497 SER A C 1
ATOM 3861 O O . SER A 1 497 ? -22.365 29.133 66.985 1.00 32.53 497 SER A O 1
ATOM 3863 N N . ILE A 1 498 ? -20.469 30.017 67.812 1.00 31.11 498 ILE A N 1
ATOM 3864 C CA . ILE A 1 498 ? -20.967 31.398 67.919 1.00 31.11 498 ILE A CA 1
ATOM 3865 C C . ILE A 1 498 ? -20.979 32.070 66.539 1.00 31.11 498 ILE A C 1
ATOM 3867 O O . ILE A 1 498 ? -19.959 32.122 65.856 1.00 31.11 498 ILE A O 1
ATOM 3871 N N . LEU A 1 499 ? -22.131 32.620 66.143 1.00 33.81 499 LEU A N 1
ATOM 3872 C CA . LEU A 1 499 ? -22.316 33.327 64.875 1.00 33.81 499 LEU A CA 1
ATOM 3873 C C . LEU A 1 499 ? -22.425 34.841 65.123 1.00 33.81 499 LEU A C 1
ATOM 3875 O O . LEU A 1 499 ? -23.436 35.300 65.651 1.00 33.81 499 LEU A O 1
ATOM 3879 N N . LYS A 1 500 ? -21.433 35.635 64.695 1.00 30.55 500 LYS A N 1
ATOM 3880 C CA . LYS A 1 500 ? -21.636 37.087 64.525 1.00 30.55 500 LYS A CA 1
ATOM 3881 C C . LYS A 1 500 ? -22.406 37.334 63.225 1.00 30.55 500 LYS A C 1
ATOM 3883 O O . LYS A 1 500 ? -22.053 36.799 62.177 1.00 30.55 500 LYS A O 1
ATOM 3888 N N . LYS A 1 501 ? -23.468 38.135 63.318 1.00 31.45 501 LYS A N 1
ATOM 3889 C CA . LYS A 1 501 ? -24.441 38.423 62.256 1.00 31.45 501 LYS A CA 1
ATOM 3890 C C . LYS A 1 501 ? -24.452 39.934 62.012 1.00 31.45 501 LYS A C 1
ATOM 3892 O O . LYS A 1 501 ? -24.529 40.695 62.971 1.00 31.45 501 LYS A O 1
ATOM 3897 N N . THR A 1 502 ? -24.392 40.361 60.757 1.00 32.25 502 THR A N 1
ATOM 3898 C CA . THR A 1 502 ? -24.638 41.750 60.338 1.00 32.25 502 THR A CA 1
ATOM 3899 C C . THR A 1 502 ? -25.677 41.752 59.220 1.00 32.25 502 THR A C 1
ATOM 3901 O O . THR A 1 502 ? -25.788 40.785 58.466 1.00 32.25 502 THR A O 1
ATOM 3904 N N . ASN A 1 503 ? -26.502 42.798 59.167 1.00 27.22 503 ASN A N 1
ATOM 3905 C CA . ASN A 1 503 ? -27.698 42.821 58.326 1.00 27.22 503 ASN A CA 1
ATOM 3906 C C . ASN A 1 503 ? -27.393 43.240 56.881 1.00 27.22 503 ASN A C 1
ATOM 3908 O O . ASN A 1 503 ? -26.560 44.111 56.636 1.00 27.22 503 ASN A O 1
ATOM 3912 N N . SER A 1 504 ? -28.132 42.663 55.934 1.00 29.48 504 SER A N 1
ATOM 3913 C CA . SER A 1 504 ? -28.201 43.100 54.538 1.00 29.48 504 SER A CA 1
ATOM 3914 C C . SER A 1 504 ? -29.428 43.987 54.314 1.00 29.48 504 SER A C 1
ATOM 3916 O O . SER A 1 504 ? -30.529 43.618 54.724 1.00 29.48 504 SER A O 1
ATOM 3918 N N . PHE A 1 505 ? -29.262 45.112 53.618 1.00 27.95 505 PHE A N 1
ATOM 3919 C CA . PHE A 1 505 ? -30.382 45.944 53.169 1.00 27.95 505 PHE A CA 1
ATOM 3920 C C . PHE A 1 505 ? -31.193 45.245 52.068 1.00 27.95 505 PHE A C 1
ATOM 3922 O O . PHE A 1 505 ? -30.630 44.622 51.169 1.00 27.95 505 PHE A O 1
ATOM 3929 N N . THR A 1 506 ? -32.515 45.404 52.102 1.00 28.66 506 THR A N 1
ATOM 3930 C CA . THR A 1 506 ? -33.422 45.050 51.002 1.00 28.66 506 THR A CA 1
ATOM 3931 C C . THR A 1 506 ? -33.600 46.235 50.058 1.00 28.66 506 THR A C 1
ATOM 3933 O O . THR A 1 506 ? -33.944 47.324 50.514 1.00 28.66 506 THR A O 1
ATOM 3936 N N . LEU A 1 507 ? -33.445 46.020 48.749 1.00 28.83 507 LEU A N 1
ATOM 3937 C CA . LEU A 1 507 ? -33.827 46.989 47.717 1.00 28.83 507 LEU A CA 1
ATOM 3938 C C . LEU A 1 507 ? -35.023 46.467 46.918 1.00 28.83 507 LEU A C 1
ATOM 3940 O O . LEU A 1 507 ? -34.948 45.424 46.268 1.00 28.83 507 LEU A O 1
ATOM 3944 N N . THR A 1 508 ? -36.126 47.207 46.975 1.00 27.36 508 THR A N 1
ATOM 3945 C CA . THR A 1 508 ? -37.368 46.906 46.259 1.00 27.36 508 THR A CA 1
ATOM 3946 C C . THR A 1 508 ? -37.182 47.118 44.758 1.00 27.36 508 THR A C 1
ATOM 3948 O O . THR A 1 508 ? -36.716 48.176 44.337 1.00 27.36 508 THR A O 1
ATOM 3951 N N . ARG A 1 509 ? -37.593 46.149 43.932 1.00 30.00 509 ARG A N 1
ATOM 3952 C CA . ARG A 1 509 ? -37.617 46.292 42.469 1.00 30.00 509 ARG A CA 1
ATOM 3953 C C . ARG A 1 509 ? -39.038 46.078 41.960 1.00 30.00 509 ARG A C 1
ATOM 3955 O O . ARG A 1 509 ? -39.501 44.946 41.874 1.00 30.00 509 ARG A O 1
ATOM 3962 N N . GLY A 1 510 ? -39.733 47.178 41.677 1.00 28.59 510 GLY A N 1
ATOM 3963 C CA . GLY A 1 510 ? -41.103 47.144 41.173 1.00 28.59 510 GLY A CA 1
ATOM 3964 C C . GLY A 1 510 ? -41.180 46.561 39.761 1.00 28.59 510 GLY A C 1
ATOM 3965 O O . GLY A 1 510 ? -40.425 46.963 38.878 1.00 28.59 510 GLY A O 1
ATOM 3966 N N . LEU A 1 511 ? -42.118 45.638 39.563 1.00 30.02 511 LEU A N 1
ATOM 3967 C CA . LEU A 1 511 ? -42.586 45.151 38.269 1.00 30.02 511 LEU A CA 1
ATOM 3968 C C . LEU A 1 511 ? -44.096 45.391 38.239 1.00 30.02 511 LEU A C 1
ATOM 3970 O O . LEU A 1 511 ? -44.823 44.825 39.053 1.00 30.02 511 LEU A O 1
ATOM 3974 N N . ALA A 1 512 ? -44.555 46.267 37.346 1.00 29.70 512 ALA A N 1
ATOM 3975 C CA . ALA A 1 512 ? -45.975 46.528 37.146 1.00 29.70 512 ALA A CA 1
ATOM 3976 C C . ALA A 1 512 ? -46.532 45.576 36.078 1.00 29.70 512 ALA A C 1
ATOM 3978 O O . ALA A 1 512 ? -45.925 45.412 35.020 1.00 29.70 512 ALA A O 1
ATOM 3979 N N . SER A 1 513 ? -47.685 44.969 36.357 1.00 29.08 513 SER A N 1
ATOM 3980 C CA . SER A 1 513 ? -48.442 44.172 35.385 1.00 29.08 513 SER A CA 1
ATOM 3981 C C . SER A 1 513 ? -49.510 45.048 34.714 1.00 29.08 513 SER A C 1
ATOM 3983 O O . SER A 1 513 ? -50.153 45.826 35.424 1.00 29.08 513 SER A O 1
ATOM 3985 N N . PRO A 1 514 ? -49.731 44.959 33.390 1.00 32.72 514 PRO A N 1
ATOM 3986 C CA . PRO A 1 514 ? -50.791 45.698 32.708 1.00 32.72 514 PRO A CA 1
ATOM 3987 C C . PRO A 1 514 ? -52.154 44.991 32.816 1.00 32.72 514 PRO A C 1
ATOM 3989 O O . PRO A 1 514 ? -52.229 43.763 32.793 1.00 32.72 514 PRO A O 1
ATOM 3992 N N . GLY A 1 515 ? -53.240 45.769 32.859 1.00 28.31 515 GLY A N 1
ATOM 3993 C CA . GLY A 1 515 ? -54.617 45.265 32.847 1.00 28.31 515 GLY A CA 1
ATOM 3994 C C . GLY A 1 515 ? -55.565 46.133 32.010 1.00 28.31 515 GLY A C 1
ATOM 3995 O O . GLY A 1 515 ? -55.768 47.299 32.319 1.00 28.31 515 GLY A O 1
ATOM 3996 N N . THR A 1 516 ? -56.137 45.531 30.962 1.00 30.38 516 THR A N 1
ATOM 3997 C CA . THR A 1 516 ? -57.471 45.814 30.376 1.00 30.38 516 THR A CA 1
ATOM 3998 C C . THR A 1 516 ? -57.944 47.272 30.167 1.00 30.38 516 THR A C 1
ATOM 4000 O O . THR A 1 516 ? -58.795 47.730 30.917 1.00 30.38 516 THR A O 1
ATOM 4003 N N . GLY A 1 517 ? -57.506 47.894 29.056 1.00 27.08 517 GLY A N 1
ATOM 4004 C CA . GLY A 1 517 ? -58.287 48.691 28.064 1.00 27.08 517 GLY A CA 1
ATOM 4005 C C . GLY A 1 517 ? -59.345 49.749 28.479 1.00 27.08 517 GLY A C 1
ATOM 4006 O O . GLY A 1 517 ? -59.468 50.091 29.648 1.00 27.08 517 GLY A O 1
ATOM 4007 N N . PRO A 1 518 ? -60.150 50.272 27.519 1.00 38.94 518 PRO A N 1
ATOM 4008 C CA . PRO A 1 518 ? -60.099 50.105 26.056 1.00 38.94 518 PRO A CA 1
ATOM 4009 C C . PRO A 1 518 ? -59.832 51.427 25.279 1.00 38.94 518 PRO A C 1
ATOM 4011 O O . PRO A 1 518 ? -59.629 52.474 25.883 1.00 38.94 518 PRO A O 1
ATOM 4014 N N . HIS A 1 519 ? -59.898 51.340 23.937 1.00 29.08 519 HIS A N 1
ATOM 4015 C CA . HIS A 1 519 ? -60.087 52.377 22.890 1.00 29.08 519 HIS A CA 1
ATOM 4016 C C . HIS A 1 519 ? -59.023 52.396 21.769 1.00 29.08 519 HIS A C 1
ATOM 4018 O O . HIS A 1 519 ? -57.844 52.117 21.961 1.00 29.08 519 HIS A O 1
ATOM 4024 N N . THR A 1 520 ? -59.506 52.695 20.561 1.00 27.58 520 THR A N 1
ATOM 4025 C CA . THR A 1 520 ? -58.866 52.611 19.230 1.00 27.58 520 THR A CA 1
ATOM 4026 C C . THR A 1 520 ? -59.095 53.923 18.459 1.00 27.58 520 THR A C 1
ATOM 4028 O O . THR A 1 520 ? -59.991 54.662 18.873 1.00 27.58 520 THR A O 1
ATOM 4031 N N . PRO A 1 521 ? -58.494 54.175 17.271 1.00 40.09 521 PRO A N 1
ATOM 4032 C CA . PRO A 1 521 ? -57.313 53.572 16.619 1.00 40.09 521 PRO A CA 1
ATOM 4033 C C . PRO A 1 521 ? -56.257 54.627 16.173 1.00 40.09 521 PRO A C 1
ATOM 4035 O O . PRO A 1 521 ? -56.545 55.818 16.178 1.00 40.09 521 PRO A O 1
ATOM 4038 N N . THR A 1 522 ? -55.079 54.210 15.674 1.00 26.97 522 THR A N 1
ATOM 4039 C CA . THR A 1 522 ? -54.525 54.640 14.351 1.00 26.97 522 THR A CA 1
ATOM 4040 C C . THR A 1 522 ? -53.155 54.017 14.021 1.00 26.97 522 THR A C 1
ATOM 4042 O O . THR A 1 522 ? -52.231 54.011 14.825 1.00 26.97 522 THR A O 1
ATOM 4045 N N . THR A 1 523 ? -53.028 53.527 12.787 1.00 27.95 523 THR A N 1
ATOM 4046 C CA . THR A 1 523 ? -51.783 53.271 12.025 1.00 27.95 523 THR A CA 1
ATOM 4047 C C . THR A 1 523 ? -51.327 54.566 11.313 1.00 27.95 523 THR A C 1
ATOM 4049 O O . THR A 1 523 ? -52.196 55.417 11.111 1.00 27.95 523 THR A O 1
ATOM 4052 N N . PRO A 1 524 ? -50.043 54.759 10.900 1.00 32.34 524 PRO A N 1
ATOM 4053 C CA . PRO A 1 524 ? -49.263 53.792 10.104 1.00 32.34 524 PRO A CA 1
ATOM 4054 C C . PRO A 1 524 ? -47.757 53.641 10.423 1.00 32.34 524 PRO A C 1
ATOM 4056 O O . PRO A 1 524 ? -47.189 54.331 11.263 1.00 32.34 524 PRO A O 1
ATOM 4059 N N . GLN A 1 525 ? -47.111 52.708 9.708 1.00 28.88 525 GLN A N 1
ATOM 4060 C CA . GLN A 1 525 ? -45.646 52.610 9.605 1.00 28.88 525 GLN A CA 1
ATOM 4061 C C . GLN A 1 525 ? -45.057 53.741 8.729 1.00 28.88 525 GLN A C 1
ATOM 4063 O O . GLN A 1 525 ? -45.803 54.403 8.004 1.00 28.88 525 GLN A O 1
ATOM 4068 N N . PRO A 1 526 ? -43.722 53.936 8.746 1.00 34.84 526 PRO A N 1
ATOM 4069 C CA . PRO A 1 526 ? -42.917 53.224 7.743 1.00 34.84 526 PRO A CA 1
ATOM 4070 C C . PRO A 1 526 ? -41.651 52.524 8.281 1.00 34.84 526 PRO A C 1
ATOM 4072 O O . PRO A 1 526 ? -41.097 52.852 9.327 1.00 34.84 526 PRO A O 1
ATOM 4075 N N . SER A 1 527 ? -41.190 51.546 7.503 1.00 25.14 527 SER A N 1
ATOM 4076 C CA . SER A 1 527 ? -39.951 50.770 7.654 1.00 25.14 527 SER A CA 1
ATOM 4077 C C . SER A 1 527 ? -38.682 51.514 7.206 1.00 25.14 527 SER A C 1
ATOM 4079 O O . SER A 1 527 ? -38.785 52.346 6.310 1.00 25.14 527 SER A O 1
ATOM 4081 N N . VAL A 1 528 ? -37.492 51.091 7.678 1.00 26.86 528 VAL A N 1
ATOM 4082 C CA . VAL A 1 528 ? -36.339 50.606 6.856 1.00 26.86 528 VAL A CA 1
ATOM 4083 C C . VAL A 1 528 ? -35.062 50.422 7.711 1.00 26.86 528 VAL A C 1
ATOM 4085 O O . VAL A 1 528 ? -34.722 51.270 8.522 1.00 26.86 528 VAL A O 1
ATOM 4088 N N . TYR A 1 529 ? -34.379 49.287 7.499 1.00 27.72 529 TYR A N 1
ATOM 4089 C CA . TYR A 1 529 ? -32.981 48.913 7.816 1.00 27.72 529 TYR A CA 1
ATOM 4090 C C . TYR A 1 529 ? -32.110 49.776 8.761 1.00 27.72 529 TYR A C 1
ATOM 4092 O O . TYR A 1 529 ? -31.813 50.940 8.500 1.00 27.72 529 TYR A O 1
ATOM 4100 N N . THR A 1 530 ? -31.430 49.108 9.704 1.00 34.03 530 THR A N 1
ATOM 4101 C CA . THR A 1 530 ? -30.039 49.466 10.067 1.00 34.03 530 THR A CA 1
ATOM 4102 C C . THR A 1 530 ? -29.223 48.220 10.448 1.00 34.03 530 THR A C 1
ATOM 4104 O O . THR A 1 530 ? -29.776 47.207 10.869 1.00 34.03 530 THR A O 1
ATOM 4107 N N . THR A 1 531 ? -27.912 48.258 10.204 1.00 31.06 531 THR A N 1
ATOM 4108 C CA . THR A 1 531 ? -27.029 47.086 10.060 1.00 31.06 531 THR A CA 1
ATOM 4109 C C . THR A 1 531 ? -26.556 46.424 11.362 1.00 31.06 531 THR A C 1
ATOM 4111 O O . THR A 1 531 ? -26.463 47.036 12.427 1.00 31.06 531 THR A O 1
ATOM 4114 N N . VAL A 1 532 ? -26.168 45.147 11.250 1.00 41.69 532 VAL A N 1
ATOM 4115 C CA . VAL A 1 532 ? -25.539 44.356 12.321 1.00 41.69 532 VAL A CA 1
ATOM 4116 C C . VAL A 1 532 ? -24.103 44.835 12.576 1.00 41.69 532 VAL A C 1
ATOM 4118 O O . VAL A 1 532 ? -23.152 44.312 12.005 1.00 41.69 532 VAL A O 1
ATOM 4121 N N . THR A 1 533 ? -23.939 45.833 13.447 1.00 37.97 533 THR A N 1
ATOM 4122 C CA . THR A 1 533 ? -22.620 46.272 13.966 1.00 37.97 533 THR A CA 1
ATOM 4123 C C . THR A 1 533 ? -22.620 46.592 15.470 1.00 37.97 533 THR A C 1
ATOM 4125 O O . THR A 1 533 ? -21.580 46.523 16.123 1.00 37.97 533 THR A O 1
ATOM 4128 N N . GLY A 1 534 ? -23.783 46.883 16.068 1.00 40.16 534 GLY A N 1
ATOM 4129 C CA . GLY A 1 534 ? -23.896 47.342 17.463 1.00 40.16 534 GLY A CA 1
ATOM 4130 C C . GLY A 1 534 ? -23.677 46.292 18.566 1.00 40.16 534 GLY A C 1
ATOM 4131 O O . GLY A 1 534 ? -23.604 46.658 19.739 1.00 40.16 534 GLY A O 1
ATOM 4132 N N . ALA A 1 535 ? -23.584 45.001 18.228 1.00 41.72 535 ALA A N 1
ATOM 4133 C CA . ALA A 1 535 ? -23.365 43.931 19.209 1.00 41.72 535 ALA A CA 1
ATOM 4134 C C . ALA A 1 535 ? -21.879 43.771 19.582 1.00 41.72 535 ALA A C 1
ATOM 4136 O O . ALA A 1 535 ? -21.541 43.636 20.760 1.00 41.72 535 ALA A O 1
ATOM 4137 N N . GLU A 1 536 ? -20.980 43.837 18.594 1.00 43.00 536 GLU A N 1
ATOM 4138 C CA . GLU A 1 536 ? -19.547 43.611 18.811 1.00 43.00 536 GLU A CA 1
ATOM 4139 C C . GLU A 1 536 ? -18.884 44.727 19.619 1.00 43.00 536 GLU A C 1
ATOM 4141 O O . GLU A 1 536 ? -17.982 44.459 20.409 1.00 43.00 536 GLU A O 1
ATOM 4146 N N . THR A 1 537 ? -19.338 45.976 19.477 1.00 48.47 537 THR A N 1
ATOM 4147 C CA . THR A 1 537 ? -18.742 47.136 20.164 1.00 48.47 537 THR A CA 1
ATOM 4148 C C . THR A 1 537 ? -18.803 47.011 21.688 1.00 48.47 537 THR A C 1
ATOM 4150 O O . THR A 1 537 ? -17.837 47.356 22.367 1.00 48.47 537 THR A O 1
ATOM 4153 N N . ARG A 1 538 ? -19.882 46.434 22.239 1.00 45.75 538 ARG A N 1
ATOM 4154 C CA . ARG A 1 538 ? -20.006 46.158 23.684 1.00 45.75 538 ARG A CA 1
ATOM 4155 C C . ARG A 1 538 ? -19.032 45.077 24.155 1.00 45.75 538 ARG A C 1
ATOM 4157 O O . ARG A 1 538 ? -18.453 45.208 25.231 1.00 45.75 538 ARG A O 1
ATOM 4164 N N . ILE A 1 539 ? -18.819 44.040 23.344 1.00 49.84 539 ILE A N 1
ATOM 4165 C CA . ILE A 1 539 ? -17.863 42.961 23.636 1.00 49.84 539 ILE A CA 1
ATOM 4166 C C . ILE A 1 539 ? -16.428 43.501 23.551 1.00 49.84 539 ILE A C 1
ATOM 4168 O O . ILE A 1 539 ? -15.622 43.253 24.447 1.00 49.84 539 ILE A O 1
ATOM 4172 N N . ARG A 1 540 ? -16.120 44.314 22.533 1.00 47.78 540 ARG A N 1
ATOM 4173 C CA . ARG A 1 540 ? -14.807 44.947 22.350 1.00 47.78 540 ARG A CA 1
ATOM 4174 C C . ARG A 1 540 ? -14.467 45.893 23.505 1.00 47.78 540 ARG A C 1
ATOM 4176 O O . ARG A 1 540 ? -13.378 45.787 24.057 1.00 47.78 540 ARG A O 1
ATOM 4183 N N . ALA A 1 541 ? -15.418 46.723 23.943 1.00 49.34 541 ALA A N 1
ATOM 4184 C CA . ALA A 1 541 ? -15.254 47.594 25.110 1.00 49.34 541 ALA A CA 1
ATOM 4185 C C . ALA A 1 541 ? -15.038 46.805 26.418 1.00 49.34 541 ALA A C 1
ATOM 4187 O O . ALA A 1 541 ? -14.217 47.199 27.246 1.00 49.34 541 ALA A O 1
ATOM 4188 N N . ALA A 1 542 ? -15.720 45.666 26.597 1.00 42.91 542 ALA A N 1
ATOM 4189 C CA . ALA A 1 542 ? -15.487 44.780 27.738 1.00 42.91 542 ALA A CA 1
ATOM 4190 C C . ALA A 1 542 ? -14.076 44.157 27.716 1.00 42.91 542 ALA A C 1
ATOM 4192 O O . ALA A 1 542 ? -13.398 44.155 28.743 1.00 42.91 542 ALA A O 1
ATOM 4193 N N . PHE A 1 543 ? -13.600 43.690 26.556 1.00 46.81 543 PHE A N 1
ATOM 4194 C CA . PHE A 1 543 ? -12.231 43.182 26.404 1.00 46.81 543 PHE A CA 1
ATOM 4195 C C . PHE A 1 543 ? -11.170 44.271 26.613 1.00 46.81 543 PHE A C 1
ATOM 4197 O O . PHE A 1 543 ? -10.177 44.025 27.295 1.00 46.81 543 PHE A O 1
ATOM 4204 N N . GLU A 1 544 ? -11.382 45.484 26.101 1.00 48.56 544 GLU A N 1
ATOM 4205 C CA . GLU A 1 544 ? -10.452 46.603 26.294 1.00 48.56 544 GLU A CA 1
ATOM 4206 C C . GLU A 1 544 ? -10.365 47.025 27.772 1.00 48.56 544 GLU A C 1
ATOM 4208 O O . GLU A 1 544 ? -9.273 47.267 28.285 1.00 48.56 544 GLU A O 1
ATOM 4213 N N . ALA A 1 545 ? -11.491 47.027 28.496 1.00 47.97 545 ALA A N 1
ATOM 4214 C CA . ALA A 1 545 ? -11.527 47.285 29.938 1.00 47.97 545 ALA A CA 1
ATOM 4215 C C . ALA A 1 545 ? -10.834 46.190 30.777 1.00 47.97 545 ALA A C 1
ATOM 4217 O O . ALA A 1 545 ? -10.357 46.469 31.881 1.00 47.97 545 ALA A O 1
ATOM 4218 N N . ILE A 1 546 ? -10.756 44.956 30.265 1.00 47.44 546 ILE A N 1
ATOM 4219 C CA . ILE A 1 546 ? -9.973 43.864 30.863 1.00 47.44 546 ILE A CA 1
ATOM 4220 C C . ILE A 1 546 ? -8.479 44.066 30.566 1.00 47.44 546 ILE A C 1
ATOM 4222 O O . ILE A 1 546 ? -7.678 44.072 31.500 1.00 47.44 546 ILE A O 1
ATOM 4226 N N . PHE A 1 547 ? -8.103 44.325 29.308 1.00 43.50 547 PHE A N 1
ATOM 4227 C CA . PHE A 1 547 ? -6.704 44.542 28.915 1.00 43.50 547 PHE A CA 1
ATOM 4228 C C . PHE A 1 547 ? -6.071 45.772 29.586 1.00 43.50 547 PHE A C 1
ATOM 4230 O O . PHE A 1 547 ? -4.955 45.678 30.097 1.00 43.50 547 PHE A O 1
ATOM 4237 N N . LYS A 1 548 ? -6.802 46.892 29.698 1.00 43.12 548 LYS A N 1
ATOM 4238 C CA . LYS A 1 548 ? -6.368 48.082 30.460 1.00 43.12 548 LYS A CA 1
ATOM 4239 C C . LYS A 1 548 ? -6.240 47.838 31.970 1.00 43.12 548 LYS A C 1
ATOM 4241 O O . LYS A 1 548 ? -5.633 48.648 32.663 1.00 43.12 548 LYS A O 1
ATOM 4246 N N . ARG A 1 549 ? -6.801 46.742 32.500 1.00 38.84 549 ARG A N 1
ATOM 4247 C CA . ARG A 1 549 ? -6.604 46.313 33.896 1.00 38.84 549 ARG A CA 1
ATOM 4248 C C . ARG A 1 549 ? -5.442 45.342 34.074 1.00 38.84 549 ARG A C 1
ATOM 4250 O O . ARG A 1 549 ? -4.824 45.385 35.133 1.00 38.84 549 ARG A O 1
ATOM 4257 N N . SER A 1 550 ? -5.114 44.514 33.081 1.00 40.97 550 SER A N 1
ATOM 4258 C CA . SER A 1 550 ? -3.879 43.719 33.112 1.00 40.97 550 SER A CA 1
ATOM 4259 C C . SER A 1 550 ? -2.637 44.577 32.860 1.00 40.97 550 SER A C 1
ATOM 4261 O O . SER A 1 550 ? -1.636 44.378 33.531 1.00 40.97 550 SER A O 1
ATOM 4263 N N . SER A 1 551 ? -2.709 45.596 31.994 1.00 43.91 551 SER A N 1
ATOM 4264 C CA . SER A 1 551 ? -1.583 46.507 31.704 1.00 43.91 551 SER A CA 1
ATOM 4265 C C . SER A 1 551 ? -1.244 47.505 32.828 1.00 43.91 551 SER A C 1
ATOM 4267 O O . SER A 1 551 ? -0.470 48.432 32.607 1.00 43.91 551 SER A O 1
ATOM 4269 N N . LEU A 1 552 ? -1.863 47.367 34.005 1.00 42.16 552 LEU A N 1
ATOM 4270 C CA . LEU A 1 552 ? -1.573 48.135 35.225 1.00 42.16 552 LEU A CA 1
ATOM 4271 C C . LEU A 1 552 ? -1.037 47.243 36.362 1.00 42.16 552 LEU A C 1
ATOM 4273 O O . LEU A 1 552 ? -0.882 47.705 37.492 1.00 42.16 552 LEU A O 1
ATOM 4277 N N . LEU A 1 553 ? -0.756 45.970 36.070 1.00 36.88 553 LEU A N 1
ATOM 4278 C CA . LEU A 1 553 ? 0.066 45.100 36.901 1.00 36.88 553 LEU A CA 1
ATOM 4279 C C . LEU A 1 553 ? 1.458 45.064 36.271 1.00 36.88 553 LEU A C 1
ATOM 4281 O O . LEU A 1 553 ? 1.610 44.629 35.134 1.00 36.88 553 LEU A O 1
ATOM 4285 N N . GLN A 1 554 ? 2.446 45.581 36.996 1.00 35.09 554 GLN A N 1
ATOM 4286 C CA . GLN A 1 554 ? 3.840 45.598 36.572 1.00 35.09 554 GLN A CA 1
ATOM 4287 C C . GLN A 1 554 ? 4.599 44.536 37.365 1.00 35.09 554 GLN A C 1
ATOM 4289 O O . GLN A 1 554 ? 4.653 44.603 38.595 1.00 35.09 554 GLN A O 1
ATOM 4294 N N . ASP A 1 555 ? 5.152 43.554 36.658 1.00 33.16 555 ASP A N 1
ATOM 4295 C CA . ASP A 1 555 ? 6.005 42.525 37.246 1.00 33.16 555 ASP A CA 1
ATOM 4296 C C . ASP A 1 555 ? 7.340 43.132 37.715 1.00 33.16 555 ASP A C 1
ATOM 4298 O O . ASP A 1 555 ? 7.843 44.094 37.129 1.00 33.16 555 ASP A O 1
ATOM 4302 N N . VAL A 1 556 ? 7.917 42.574 38.784 1.00 30.16 556 VAL A N 1
ATOM 4303 C CA . VAL A 1 556 ? 9.208 43.003 39.345 1.00 30.16 556 VAL A CA 1
ATOM 4304 C C . VAL A 1 556 ? 10.070 41.775 39.615 1.00 30.16 556 VAL A C 1
ATOM 4306 O O . VAL A 1 556 ? 9.798 41.011 40.539 1.00 30.16 556 VAL A O 1
ATOM 4309 N N . GLU A 1 557 ? 11.131 41.611 38.828 1.00 29.69 557 GLU A N 1
ATOM 4310 C CA . GLU A 1 557 ? 12.101 40.524 38.952 1.00 29.69 557 GLU A CA 1
ATOM 4311 C C . GLU A 1 557 ? 13.493 41.017 38.503 1.00 29.69 557 GLU A C 1
ATOM 4313 O O . GLU A 1 557 ? 13.612 41.609 37.433 1.00 29.69 557 GLU A O 1
ATOM 4318 N N . GLY A 1 558 ? 14.542 40.789 39.314 1.00 28.11 558 GLY A N 1
ATOM 4319 C CA . GLY A 1 558 ? 15.950 40.969 38.903 1.00 28.11 558 GLY A CA 1
ATOM 4320 C C . GLY A 1 558 ? 16.848 41.931 39.715 1.00 28.11 558 GLY A C 1
ATOM 4321 O O . GLY A 1 558 ? 16.943 43.108 39.403 1.00 28.11 558 GLY A O 1
ATOM 4322 N N . GLY A 1 559 ? 17.626 41.376 40.657 1.00 26.91 559 GLY A N 1
ATOM 4323 C CA . GLY A 1 559 ? 19.105 41.445 40.607 1.00 26.91 559 GLY A CA 1
ATOM 4324 C C . GLY A 1 559 ? 19.923 42.662 41.105 1.00 26.91 559 GLY A C 1
ATOM 4325 O O . GLY A 1 559 ? 20.328 43.484 40.295 1.00 26.91 559 GLY A O 1
ATOM 4326 N N . LEU A 1 560 ? 20.431 42.552 42.349 1.00 27.75 560 LEU A N 1
ATOM 4327 C CA . LEU A 1 560 ? 21.830 42.871 42.761 1.00 27.75 560 LEU A CA 1
ATOM 4328 C C . LEU A 1 560 ? 22.273 44.381 42.697 1.00 27.75 560 LEU A C 1
ATOM 4330 O O . LEU A 1 560 ? 21.419 45.237 42.498 1.00 27.75 560 LEU A O 1
ATOM 4334 N N . PRO A 1 561 ? 23.492 44.777 43.148 1.00 45.12 561 PRO A N 1
ATOM 4335 C CA . PRO A 1 561 ? 23.677 45.214 44.546 1.00 45.12 561 PRO A CA 1
ATOM 4336 C C . PRO A 1 561 ? 24.410 46.575 44.717 1.00 45.12 561 PRO A C 1
ATOM 4338 O O . PRO A 1 561 ? 25.061 47.029 43.784 1.00 45.12 561 PRO A O 1
ATOM 4341 N N . ASP A 1 562 ? 24.379 47.197 45.913 1.00 26.12 562 ASP A N 1
ATOM 4342 C CA . ASP A 1 562 ? 25.557 47.294 46.818 1.00 26.12 562 ASP A CA 1
ATOM 4343 C C . ASP A 1 562 ? 25.292 48.041 48.165 1.00 26.12 562 ASP A C 1
ATOM 4345 O O . ASP A 1 562 ? 24.302 48.750 48.318 1.00 26.12 562 ASP A O 1
ATOM 4349 N N . GLN A 1 563 ? 26.227 47.875 49.114 1.00 27.03 563 GLN A N 1
ATOM 4350 C CA . GLN A 1 563 ? 26.649 48.769 50.220 1.00 27.03 563 GLN A CA 1
ATOM 4351 C C . GLN A 1 563 ? 25.695 49.268 51.354 1.00 27.03 563 GLN A C 1
ATOM 4353 O O . GLN A 1 563 ? 24.951 50.234 51.227 1.00 27.03 563 GLN A O 1
ATOM 4358 N N . LEU A 1 564 ? 26.002 48.741 52.559 1.00 28.72 564 LEU A N 1
ATOM 4359 C CA . LEU A 1 564 ? 26.202 49.429 53.865 1.00 28.72 564 LEU A CA 1
ATOM 4360 C C . LEU A 1 564 ? 25.055 49.761 54.867 1.00 28.72 564 LEU A C 1
ATOM 4362 O O . LEU A 1 564 ? 24.000 50.300 54.562 1.00 28.72 564 LEU A O 1
ATOM 4366 N N . SER A 1 565 ? 25.404 49.530 56.148 1.00 25.64 565 SER A N 1
ATOM 4367 C CA . SER A 1 565 ? 24.855 50.076 57.416 1.00 25.64 565 SER A CA 1
ATOM 4368 C C . SER A 1 565 ? 23.391 49.813 57.843 1.00 25.64 565 SER A C 1
ATOM 4370 O O . SER A 1 565 ? 22.481 50.603 57.630 1.00 25.64 565 SER A O 1
ATOM 4372 N N . SER A 1 566 ? 23.232 48.738 58.621 1.00 27.03 566 SER A N 1
ATOM 4373 C CA . SER A 1 566 ? 22.511 48.648 59.915 1.00 27.03 566 SER A CA 1
ATOM 4374 C C . SER A 1 566 ? 21.687 49.842 60.468 1.00 27.03 566 SER A C 1
ATOM 4376 O O . SER A 1 566 ? 22.260 50.893 60.749 1.00 27.03 566 SER A O 1
ATOM 4378 N N . GLY A 1 567 ? 20.446 49.574 60.928 1.00 26.38 567 GLY A N 1
ATOM 4379 C CA . GLY A 1 567 ? 19.942 50.169 62.189 1.00 26.38 567 GLY A CA 1
ATOM 4380 C C . GLY A 1 567 ? 18.440 50.498 62.356 1.00 26.38 567 GLY A C 1
ATOM 4381 O O . GLY A 1 567 ? 18.012 51.576 61.975 1.00 26.38 567 GLY A O 1
ATOM 4382 N N . LEU A 1 568 ? 17.727 49.674 63.150 1.00 26.11 568 LEU A N 1
ATOM 4383 C CA . LEU A 1 568 ? 16.647 50.084 64.095 1.00 26.11 568 LEU A CA 1
ATOM 4384 C C . LEU A 1 568 ? 15.297 50.642 63.505 1.00 26.11 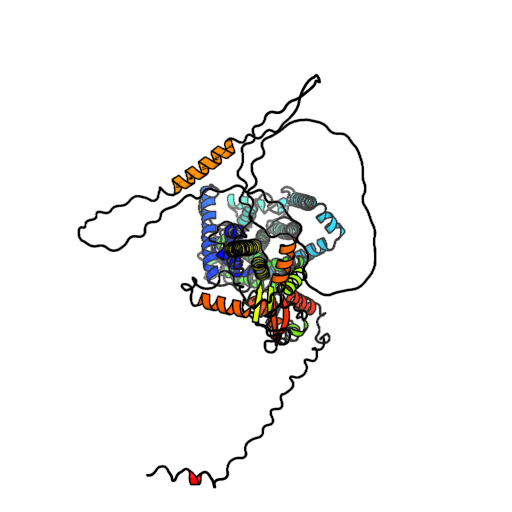568 LEU A C 1
ATOM 4386 O O . LEU A 1 568 ? 15.181 50.763 62.290 1.00 26.11 568 LEU A O 1
ATOM 4390 N N . PRO A 1 569 ? 14.174 50.731 64.284 1.00 37.78 569 PRO A N 1
ATOM 4391 C CA . PRO A 1 569 ? 12.929 50.083 63.811 1.00 37.78 569 PRO A CA 1
ATOM 4392 C C . PRO A 1 569 ? 11.567 50.812 64.021 1.00 37.78 569 PRO A C 1
ATOM 4394 O O . PRO A 1 569 ? 11.453 51.767 64.784 1.00 37.78 569 PRO A O 1
ATOM 4397 N N . ARG A 1 570 ? 10.491 50.168 63.511 1.00 27.38 570 ARG A N 1
ATOM 4398 C CA . ARG A 1 570 ? 9.035 50.435 63.732 1.00 27.38 570 ARG A CA 1
ATOM 4399 C C . ARG A 1 570 ? 8.522 51.732 63.056 1.00 27.38 570 ARG A C 1
ATOM 4401 O O . ARG A 1 570 ? 9.304 52.605 62.731 1.00 27.38 570 ARG A O 1
ATOM 4408 N N . SER A 1 571 ? 7.229 51.917 62.752 1.00 25.80 571 SER A N 1
ATOM 4409 C CA . SER A 1 571 ? 5.989 51.181 63.091 1.00 25.80 571 SER A CA 1
ATOM 4410 C C . SER A 1 571 ? 4.998 51.152 61.887 1.00 25.80 571 SER A C 1
ATOM 4412 O O . SER A 1 571 ? 5.294 51.781 60.873 1.00 25.80 571 SER A O 1
ATOM 4414 N N . PRO A 1 572 ? 3.870 50.402 61.916 1.00 38.59 572 PRO A N 1
ATOM 4415 C CA . PRO A 1 572 ? 3.064 50.131 60.716 1.00 38.59 572 PRO A CA 1
ATOM 4416 C C . PRO A 1 572 ? 1.918 51.130 60.468 1.00 38.59 572 PRO A C 1
ATOM 4418 O O . PRO A 1 572 ? 1.273 51.595 61.405 1.00 38.59 572 PRO A O 1
ATOM 4421 N N . SER A 1 573 ? 1.568 51.349 59.195 1.00 27.98 573 SER A N 1
ATOM 4422 C CA . SER A 1 573 ? 0.346 52.052 58.770 1.00 27.98 573 SER A CA 1
ATOM 4423 C C . SER A 1 573 ? -0.535 51.171 57.867 1.00 27.98 573 SER A C 1
ATOM 4425 O O . SER A 1 573 ? -0.063 50.253 57.193 1.00 27.98 573 SER A O 1
ATOM 4427 N N . ILE A 1 574 ? -1.853 51.389 57.918 1.00 37.22 574 ILE A N 1
ATOM 4428 C CA . ILE A 1 574 ? -2.871 50.479 57.368 1.00 37.22 574 ILE A CA 1
ATOM 4429 C C . ILE A 1 574 ? -3.485 51.064 56.096 1.00 37.22 574 ILE A C 1
ATOM 4431 O O . ILE A 1 574 ? -4.004 52.173 56.131 1.00 37.22 574 ILE A O 1
ATOM 4435 N N . ASN A 1 575 ? -3.526 50.281 55.010 1.00 28.31 575 ASN A N 1
ATOM 4436 C CA . ASN A 1 575 ? -4.470 50.480 53.901 1.00 28.31 575 ASN A CA 1
ATOM 4437 C C . ASN A 1 575 ? -4.634 49.200 53.051 1.00 28.31 575 ASN A C 1
ATOM 4439 O O . ASN A 1 575 ? -4.006 49.036 52.006 1.00 28.31 575 ASN A O 1
ATOM 4443 N N . LYS A 1 576 ? -5.497 48.268 53.483 1.00 32.50 576 LYS A N 1
ATOM 4444 C CA . LYS A 1 576 ? -5.929 47.125 52.653 1.00 32.50 576 LYS A CA 1
ATOM 4445 C C . LYS A 1 576 ? -7.302 47.403 52.043 1.00 32.50 576 LYS A C 1
ATOM 4447 O O . LYS A 1 576 ? -8.288 47.507 52.766 1.00 32.50 576 LYS A O 1
ATOM 4452 N N . LYS A 1 577 ? -7.370 47.464 50.706 1.00 30.23 577 LYS A N 1
ATOM 4453 C CA . LYS A 1 577 ? -8.640 47.481 49.960 1.00 30.23 577 LYS A CA 1
ATOM 4454 C C . LYS A 1 577 ? -9.464 46.244 50.326 1.00 30.23 577 LYS A C 1
ATOM 4456 O O . LYS A 1 577 ? -8.963 45.122 50.249 1.00 30.23 577 LYS A O 1
ATOM 4461 N N . VAL A 1 578 ? -10.728 46.445 50.695 1.00 28.41 578 VAL A N 1
ATOM 4462 C CA . VAL A 1 578 ? -11.656 45.348 50.992 1.00 28.41 578 VAL A CA 1
ATOM 4463 C C . VAL A 1 578 ? -12.127 44.731 49.678 1.00 28.41 578 VAL A C 1
ATOM 4465 O O . VAL A 1 578 ? -13.051 45.222 49.033 1.00 28.41 578 VAL A O 1
ATOM 4468 N N . GLN A 1 579 ? -11.480 43.640 49.274 1.00 27.56 579 GLN A N 1
ATOM 4469 C CA . GLN A 1 579 ? -12.020 42.748 48.254 1.00 27.56 579 GLN A CA 1
ATOM 4470 C C . GLN A 1 579 ? -13.278 42.086 48.837 1.00 27.56 579 GLN A C 1
ATOM 4472 O O . GLN A 1 579 ? -13.193 41.446 49.889 1.00 27.56 579 GLN A O 1
ATOM 4477 N N . LEU A 1 580 ? -14.437 42.213 48.180 1.00 26.89 580 LEU A N 1
ATOM 4478 C CA . LEU A 1 580 ? -15.594 41.396 48.556 1.00 26.89 580 LEU A CA 1
ATOM 4479 C C . LEU A 1 580 ? -15.201 39.913 48.442 1.00 26.89 580 LEU A C 1
ATOM 4481 O O . LEU A 1 580 ? -14.616 39.528 47.422 1.00 26.89 580 LEU A O 1
ATOM 4485 N N . PRO A 1 581 ? -15.498 39.070 49.450 1.00 31.92 581 PRO A N 1
ATOM 4486 C CA . PRO A 1 581 ? -15.309 37.637 49.315 1.00 31.92 581 PRO A CA 1
ATOM 4487 C C . PRO A 1 581 ? -16.055 37.136 48.080 1.00 31.92 581 PRO A C 1
ATOM 4489 O O . PRO A 1 581 ? -17.214 37.500 47.870 1.00 31.92 581 PRO A O 1
ATOM 4492 N N . ARG A 1 582 ? -15.413 36.262 47.293 1.00 40.56 582 ARG A N 1
ATOM 4493 C CA . ARG A 1 582 ? -16.155 35.386 46.377 1.00 40.56 582 ARG A CA 1
ATOM 4494 C C . ARG A 1 582 ? -17.287 34.745 47.174 1.00 40.56 582 ARG A C 1
ATOM 4496 O O . ARG A 1 582 ? -17.059 34.312 48.306 1.00 40.56 582 ARG A O 1
ATOM 4503 N N . GLU A 1 583 ? -18.474 34.716 46.575 1.00 38.88 583 GLU A N 1
ATOM 4504 C CA . GLU A 1 583 ? -19.656 34.071 47.137 1.00 38.88 583 GLU A CA 1
ATOM 4505 C C . GLU A 1 583 ? -19.254 32.718 47.731 1.00 38.88 583 GLU A C 1
ATOM 4507 O O . GLU A 1 583 ? -18.654 31.885 47.044 1.00 38.88 583 GLU A O 1
ATOM 4512 N N . ARG A 1 584 ? -19.488 32.533 49.038 1.00 44.16 584 ARG A N 1
ATOM 4513 C CA . ARG A 1 584 ? -19.151 31.275 49.706 1.00 44.16 584 ARG A CA 1
ATOM 4514 C C . ARG A 1 584 ? -20.181 30.238 49.300 1.00 44.16 584 ARG A C 1
ATOM 4516 O O . ARG A 1 584 ? -21.149 30.006 50.012 1.00 44.16 584 ARG A O 1
ATOM 4523 N N . VAL A 1 585 ? -19.923 29.643 48.139 1.00 51.25 585 VAL A N 1
ATOM 4524 C CA . VAL A 1 585 ? -20.504 28.386 47.684 1.00 51.25 585 VAL A CA 1
ATOM 4525 C C . VAL A 1 585 ? -20.428 27.408 48.853 1.00 51.25 585 VAL A C 1
ATOM 4527 O O . VAL A 1 585 ? -19.337 26.999 49.254 1.00 51.25 585 VAL A O 1
ATOM 4530 N N . CYS A 1 586 ? -21.579 27.103 49.446 1.00 53.88 586 CYS A N 1
ATOM 4531 C CA . CYS A 1 586 ? -21.672 26.180 50.567 1.00 53.88 586 CYS A CA 1
ATOM 4532 C C . CYS A 1 586 ? -21.535 24.746 50.052 1.00 53.88 586 CYS A C 1
ATOM 4534 O O . CYS A 1 586 ? -22.529 24.046 49.883 1.00 53.88 586 CYS A O 1
ATOM 4536 N N . ASP A 1 587 ? -20.300 24.319 49.788 1.00 57.69 587 ASP A N 1
ATOM 4537 C CA . ASP A 1 587 ? -19.967 22.897 49.763 1.00 57.69 587 ASP A CA 1
ATOM 4538 C C . ASP A 1 587 ? -20.288 22.274 51.140 1.00 57.69 587 ASP A C 1
ATOM 4540 O O . ASP A 1 587 ? -20.202 22.929 52.186 1.00 57.69 587 ASP A O 1
ATOM 4544 N N . MET A 1 588 ? -20.692 21.003 51.134 1.00 70.38 588 MET A N 1
ATOM 4545 C CA . MET A 1 588 ? -20.996 20.231 52.346 1.00 70.38 588 MET A CA 1
ATOM 4546 C C . MET A 1 588 ? -19.742 20.030 53.214 1.00 70.38 588 MET A C 1
ATOM 4548 O O . MET A 1 588 ? -18.615 20.132 52.725 1.00 70.38 588 MET A O 1
ATOM 4552 N N . SER A 1 589 ? -19.915 19.709 54.503 1.00 77.75 589 SER A N 1
ATOM 4553 C CA . SER A 1 589 ? -18.764 19.344 55.341 1.00 77.75 589 SER A CA 1
ATOM 4554 C C . SER A 1 589 ? -18.081 18.078 54.790 1.00 77.75 589 SER A C 1
ATOM 4556 O O . SER A 1 589 ? -18.742 17.262 54.145 1.00 77.75 589 SER A O 1
ATOM 4558 N N . PRO A 1 590 ? -16.776 17.854 55.033 1.00 79.00 590 PRO A N 1
ATOM 4559 C CA . PRO A 1 590 ? -16.070 16.681 54.506 1.00 79.00 590 PRO A CA 1
ATOM 4560 C C . PRO A 1 590 ? -16.548 15.344 55.105 1.00 79.00 590 PRO A C 1
ATOM 4562 O O . PRO A 1 590 ? -16.156 14.282 54.620 1.00 79.00 590 PRO A O 1
ATOM 4565 N N . GLU A 1 591 ? -17.377 15.381 56.151 1.00 79.56 591 GLU A N 1
ATOM 4566 C CA . GLU A 1 591 ? -18.033 14.215 56.750 1.00 79.56 591 GLU A CA 1
ATOM 4567 C C . GLU A 1 591 ? -19.407 13.986 56.106 1.00 79.56 591 GLU A C 1
ATOM 4569 O O . GLU A 1 591 ? -19.653 12.898 55.581 1.00 79.56 591 GLU A O 1
ATOM 4574 N N . ASP A 1 592 ? -20.237 15.035 56.006 1.00 81.31 592 ASP A N 1
ATOM 4575 C CA . ASP A 1 592 ? -21.511 15.004 55.267 1.00 81.31 592 ASP A CA 1
ATOM 4576 C C . ASP A 1 592 ? -21.300 14.614 53.796 1.00 81.31 592 ASP A C 1
ATOM 4578 O O . ASP A 1 592 ? -22.093 13.868 53.226 1.00 81.31 592 ASP A O 1
ATOM 4582 N N . GLN A 1 593 ? -20.209 15.085 53.179 1.00 79.56 593 GLN A N 1
ATOM 4583 C CA . GLN A 1 593 ? -19.815 14.721 51.821 1.00 79.56 593 GLN A CA 1
ATOM 4584 C C . GLN A 1 593 ? -19.555 13.217 51.713 1.00 79.56 593 GLN A C 1
ATOM 4586 O O . GLN A 1 593 ? -20.079 12.593 50.801 1.00 79.56 593 GLN A O 1
ATOM 4591 N N . LYS A 1 594 ? -18.784 12.613 52.628 1.00 83.12 594 LYS A N 1
ATOM 4592 C CA . LYS A 1 594 ? -18.505 11.165 52.587 1.00 83.12 594 LYS A CA 1
ATOM 4593 C C . LYS A 1 594 ? -19.773 10.341 52.794 1.00 83.12 594 LYS A C 1
ATOM 4595 O O . LYS A 1 594 ? -19.972 9.370 52.071 1.00 83.12 594 LYS A O 1
ATOM 4600 N N . ALA A 1 595 ? -20.627 10.742 53.736 1.00 84.00 595 ALA A N 1
ATOM 4601 C CA . ALA A 1 595 ? -21.899 10.073 53.993 1.00 84.00 595 ALA A CA 1
ATOM 4602 C C . ALA A 1 595 ? -22.849 10.175 52.785 1.00 84.00 595 ALA A C 1
ATOM 4604 O O . ALA A 1 595 ? -23.424 9.175 52.361 1.00 84.00 595 ALA A O 1
ATOM 4605 N N . TRP A 1 596 ? -22.968 11.358 52.176 1.00 84.75 596 TRP A N 1
ATOM 4606 C CA . TRP A 1 596 ? -23.757 11.555 50.959 1.00 84.75 596 TRP A CA 1
ATOM 4607 C C . TRP A 1 596 ? -23.179 10.798 49.761 1.00 84.75 596 TRP A C 1
ATOM 4609 O O . TRP A 1 596 ? -23.927 10.120 49.065 1.00 84.75 596 TRP A O 1
ATOM 4619 N N . GLU A 1 597 ? -21.861 10.842 49.542 1.00 84.38 597 GLU A N 1
ATOM 4620 C CA . GLU A 1 597 ? -21.217 10.067 48.479 1.00 84.38 597 GLU A CA 1
ATOM 4621 C C . GLU A 1 597 ? -21.486 8.571 48.672 1.00 84.38 597 GLU A C 1
ATOM 4623 O O . GLU A 1 597 ? -21.853 7.909 47.711 1.00 84.38 597 GLU A O 1
ATOM 4628 N N . GLN A 1 598 ? -21.400 8.033 49.892 1.00 85.00 598 GLN A N 1
ATOM 4629 C CA . GLN A 1 598 ? -21.767 6.640 50.175 1.00 85.00 598 GLN A CA 1
ATOM 4630 C C . GLN A 1 598 ? -23.243 6.347 49.854 1.00 85.00 598 GLN A C 1
ATOM 4632 O O . GLN A 1 598 ? -23.527 5.349 49.195 1.00 85.00 598 GLN A O 1
ATOM 4637 N N . LEU A 1 599 ? -24.173 7.226 50.241 1.00 85.81 599 LEU A N 1
ATOM 4638 C CA . LEU A 1 599 ? -25.606 7.066 49.960 1.00 85.81 599 LEU A CA 1
ATOM 4639 C C . LEU A 1 599 ? -25.948 7.154 48.463 1.00 85.81 599 LEU A C 1
ATOM 4641 O O . LEU A 1 599 ? -26.798 6.405 47.992 1.00 85.81 599 LEU A O 1
ATOM 4645 N N . GLU A 1 600 ? -25.296 8.028 47.694 1.00 84.12 600 GLU A N 1
ATOM 4646 C CA . GLU A 1 600 ? -25.478 8.118 46.237 1.00 84.12 600 GLU A CA 1
ATOM 4647 C C . GLU A 1 600 ? -24.787 6.972 45.481 1.00 84.12 600 GLU A C 1
ATOM 4649 O O . GLU A 1 600 ? -25.286 6.530 44.445 1.00 84.12 600 GLU A O 1
ATOM 4654 N N . MET A 1 601 ? -23.663 6.469 46.004 1.00 84.44 601 MET A N 1
ATOM 4655 C CA . MET A 1 601 ? -22.934 5.309 45.478 1.00 84.44 601 MET A CA 1
ATOM 4656 C C . MET A 1 601 ? -23.654 3.976 45.761 1.00 84.44 601 MET A C 1
ATOM 4658 O O . MET A 1 601 ? -23.456 3.011 45.022 1.00 84.44 601 MET A O 1
ATOM 4662 N N . ALA A 1 602 ? -24.491 3.917 46.801 1.00 87.56 602 ALA A N 1
ATOM 4663 C CA . ALA A 1 602 ? -25.295 2.746 47.155 1.00 87.56 602 ALA A CA 1
ATOM 4664 C C . ALA A 1 602 ? -26.581 2.592 46.316 1.00 87.56 602 ALA A C 1
ATOM 4666 O O . ALA A 1 602 ? -27.228 1.551 46.391 1.00 87.56 602 ALA A O 1
ATOM 4667 N N . LYS A 1 603 ? -26.967 3.601 45.521 1.00 85.94 603 LYS A N 1
ATOM 4668 C CA . LYS A 1 603 ? -28.158 3.529 44.657 1.00 85.94 603 LYS A CA 1
ATOM 4669 C C . LYS A 1 603 ? -27.950 2.569 43.483 1.00 85.94 603 LYS A C 1
ATOM 4671 O O . LYS A 1 603 ? -26.831 2.388 42.997 1.00 85.94 603 LYS A O 1
ATOM 4676 N N . GLU A 1 604 ? -29.051 1.987 43.025 1.00 86.06 604 GLU A N 1
ATOM 4677 C CA . GLU A 1 604 ? -29.114 1.123 41.844 1.00 86.06 604 GLU A CA 1
ATOM 4678 C C . GLU A 1 604 ? -29.144 1.942 40.545 1.00 86.06 604 GLU A C 1
ATOM 4680 O O . GLU A 1 604 ? -29.676 3.055 40.497 1.00 86.06 604 GLU A O 1
ATOM 4685 N N . ILE A 1 605 ? -28.585 1.371 39.478 1.00 82.25 605 ILE A N 1
ATOM 4686 C CA . ILE A 1 605 ? -28.580 1.932 38.127 1.00 82.25 605 ILE A CA 1
ATOM 4687 C C . ILE A 1 605 ? -29.649 1.225 37.289 1.00 82.25 605 ILE A C 1
ATOM 4689 O O . ILE A 1 605 ? -29.429 0.131 36.774 1.00 82.25 605 ILE A O 1
ATOM 4693 N N . ASP A 1 606 ? -30.809 1.862 37.149 1.00 80.69 606 ASP A N 1
ATOM 4694 C CA . ASP A 1 606 ? -31.883 1.420 36.254 1.00 80.69 606 ASP A CA 1
ATOM 4695 C C . ASP A 1 606 ? -31.567 1.847 34.810 1.00 80.69 606 ASP A C 1
ATOM 4697 O O . ASP A 1 606 ? -31.819 2.989 34.418 1.00 80.69 606 ASP A O 1
ATOM 4701 N N . PHE A 1 607 ? -30.962 0.943 34.034 1.00 77.88 607 PHE A N 1
ATOM 4702 C CA . PHE A 1 607 ? -30.610 1.191 32.633 1.00 77.88 607 PHE A CA 1
ATOM 4703 C C . PHE A 1 607 ? -31.840 1.175 31.711 1.00 77.88 607 PHE A C 1
ATOM 4705 O O . PHE A 1 607 ? -31.864 1.932 30.741 1.00 77.88 607 PHE A O 1
ATOM 4712 N N . ASP A 1 608 ? -32.878 0.391 32.023 1.00 73.94 608 ASP A N 1
ATOM 4713 C CA . ASP A 1 608 ? -34.107 0.325 31.215 1.00 73.94 608 ASP A CA 1
ATOM 4714 C C . ASP A 1 608 ? -34.828 1.673 31.197 1.00 73.94 608 ASP A C 1
ATOM 4716 O O . ASP A 1 608 ? -35.249 2.144 30.137 1.00 73.94 608 ASP A O 1
ATOM 4720 N N . ARG A 1 609 ? -34.911 2.349 32.349 1.00 72.75 609 ARG A N 1
ATOM 4721 C CA . ARG A 1 609 ? -35.483 3.698 32.432 1.00 72.75 609 ARG A CA 1
ATOM 4722 C C . ARG A 1 609 ? -34.693 4.721 31.611 1.00 72.75 609 ARG A C 1
ATOM 4724 O O . ARG A 1 609 ? -35.301 5.608 31.013 1.00 72.75 609 ARG A O 1
ATOM 4731 N N . MET A 1 610 ? -33.365 4.594 31.521 1.00 71.81 610 MET A N 1
ATOM 4732 C CA . MET A 1 610 ? -32.549 5.439 30.630 1.00 71.81 610 MET A CA 1
ATOM 4733 C C . MET A 1 610 ? -32.868 5.160 29.155 1.00 71.81 610 MET A C 1
ATOM 4735 O O . MET A 1 610 ? -33.008 6.092 28.364 1.00 71.81 610 MET A O 1
ATOM 4739 N N . LEU A 1 611 ? -33.028 3.882 28.800 1.00 69.44 611 LEU A N 1
ATOM 4740 C CA . LEU A 1 611 ? -33.296 3.402 27.441 1.00 69.44 611 LEU A CA 1
ATOM 4741 C C . LEU A 1 611 ? -34.685 3.844 26.938 1.00 69.44 611 LEU A C 1
ATOM 4743 O O . LEU A 1 611 ? -34.823 4.310 25.806 1.00 69.44 611 LEU A O 1
ATOM 4747 N N . GLN A 1 612 ? -35.706 3.773 27.798 1.00 68.12 612 GLN A N 1
ATOM 4748 C CA . GLN A 1 612 ? -37.057 4.268 27.506 1.00 68.12 612 GLN A CA 1
ATOM 4749 C C . GLN A 1 612 ? -37.074 5.784 27.260 1.00 68.12 612 GLN A C 1
ATOM 4751 O O . GLN A 1 612 ? -37.711 6.246 26.313 1.00 68.12 612 GLN A O 1
ATOM 4756 N N . ILE A 1 613 ? -36.348 6.558 28.074 1.00 66.19 613 ILE A N 1
ATOM 4757 C CA . ILE A 1 613 ? -36.285 8.023 27.959 1.00 66.19 613 ILE A CA 1
ATOM 4758 C C . ILE A 1 613 ? -35.479 8.457 26.730 1.00 66.19 613 ILE A C 1
ATOM 4760 O O . ILE A 1 613 ? -35.890 9.390 26.040 1.00 66.19 613 ILE A O 1
ATOM 4764 N N . ALA A 1 614 ? -34.385 7.760 26.403 1.00 63.69 614 ALA A N 1
ATOM 4765 C CA . ALA A 1 614 ? -33.654 7.975 25.156 1.00 63.69 614 ALA A CA 1
ATOM 4766 C C . ALA A 1 614 ? -34.579 7.789 23.939 1.00 63.69 614 ALA A C 1
ATOM 4768 O O . ALA A 1 614 ? -34.750 8.721 23.156 1.00 63.69 614 ALA A O 1
ATOM 4769 N N . ARG A 1 615 ? -35.281 6.649 23.859 1.00 65.62 615 ARG A N 1
ATOM 4770 C CA . ARG A 1 615 ? -36.234 6.352 22.775 1.00 65.62 615 ARG A CA 1
ATOM 4771 C C . ARG A 1 615 ? -37.378 7.371 22.697 1.00 65.62 615 ARG A C 1
ATOM 4773 O O . ARG A 1 615 ? -37.731 7.814 21.609 1.00 65.62 615 ARG A O 1
ATOM 4780 N N . LYS A 1 616 ? -37.947 7.782 23.838 1.00 64.88 616 LYS A N 1
ATOM 4781 C CA . LYS A 1 616 ? -39.004 8.810 23.887 1.00 64.88 616 LYS A CA 1
ATOM 4782 C C . LYS A 1 616 ? -38.522 10.142 23.298 1.00 64.88 616 LYS A C 1
ATOM 4784 O O . LYS A 1 616 ? -39.263 10.780 22.557 1.00 64.88 616 LYS A O 1
ATOM 4789 N N . ARG A 1 617 ? -37.273 10.528 23.580 1.00 62.84 617 ARG A N 1
ATOM 4790 C CA . ARG A 1 617 ? -36.649 11.765 23.082 1.00 62.84 617 ARG A CA 1
ATOM 4791 C C . ARG A 1 617 ? -36.281 11.716 21.595 1.00 62.84 617 ARG A C 1
ATOM 4793 O O . ARG A 1 617 ? -36.240 12.763 20.959 1.00 62.84 617 ARG A O 1
ATOM 4800 N N . GLU A 1 618 ? -36.032 10.530 21.041 1.00 61.91 618 GLU A N 1
ATOM 4801 C CA . GLU A 1 618 ? -35.824 10.338 19.598 1.00 61.91 618 GLU A CA 1
ATOM 4802 C C . GLU A 1 618 ? -37.126 10.471 18.798 1.00 61.91 618 GLU A C 1
ATOM 4804 O O . GLU A 1 618 ? -37.112 11.074 17.728 1.00 61.91 618 GLU A O 1
ATOM 4809 N N . LEU A 1 619 ? -38.255 9.962 19.316 1.00 59.78 619 LEU A N 1
ATOM 4810 C CA . LEU A 1 619 ? -39.564 10.152 18.673 1.00 59.78 619 LEU A CA 1
ATOM 4811 C C . LEU A 1 619 ? -40.119 11.577 18.842 1.00 59.78 619 LEU A C 1
ATOM 4813 O O . LEU A 1 619 ? -40.792 12.066 17.939 1.00 59.78 619 LEU A O 1
ATOM 4817 N N . HIS A 1 620 ? -39.850 12.235 19.974 1.00 61.25 620 HIS A N 1
ATOM 4818 C CA . HIS A 1 620 ? -40.414 13.546 20.319 1.00 61.25 620 HIS A CA 1
ATOM 4819 C C . HIS A 1 620 ? -39.323 14.568 20.697 1.00 61.25 620 HIS A C 1
ATOM 4821 O O . HIS A 1 620 ? -39.048 14.772 21.885 1.00 61.25 620 HIS A O 1
ATOM 4827 N N . PRO A 1 621 ? -38.695 15.245 19.713 1.00 58.00 621 PRO A N 1
ATOM 4828 C CA . PRO A 1 621 ? -37.668 16.253 19.988 1.00 58.00 621 PRO A CA 1
ATOM 4829 C C . PRO A 1 621 ? -38.208 17.508 20.697 1.00 58.00 621 PRO A C 1
ATOM 4831 O O . PRO A 1 621 ? -37.534 18.068 21.567 1.00 58.00 621 PRO A O 1
ATOM 4834 N N . GLU A 1 622 ? -39.417 17.949 20.333 1.00 52.53 622 GLU A N 1
ATOM 4835 C CA . GLU A 1 622 ? -39.960 19.256 20.743 1.00 52.53 622 GLU A CA 1
ATOM 4836 C C . GLU A 1 622 ? -40.611 19.241 22.137 1.00 52.53 622 GLU A C 1
ATOM 4838 O O . GLU A 1 622 ? -40.536 20.233 22.858 1.00 52.53 622 GLU A O 1
ATOM 4843 N N . ASP A 1 623 ? -41.127 18.092 22.591 1.00 52.66 623 ASP A N 1
ATOM 4844 C CA . ASP A 1 623 ? -41.762 17.918 23.913 1.00 52.66 623 ASP A CA 1
ATOM 4845 C C . ASP A 1 623 ? -40.766 17.947 25.100 1.00 52.66 623 ASP A C 1
ATOM 4847 O O . ASP A 1 623 ? -41.131 17.716 26.256 1.00 52.66 623 ASP A O 1
ATOM 4851 N N . SER A 1 624 ? -39.481 18.226 24.852 1.00 48.00 624 SER A N 1
ATOM 4852 C CA . SER A 1 624 ? -38.373 18.020 25.801 1.00 48.00 624 SER A CA 1
ATOM 4853 C C . SER A 1 624 ? -38.253 19.052 26.944 1.00 48.00 624 SER A C 1
ATOM 4855 O O . SER A 1 624 ? -37.188 19.190 27.548 1.00 48.00 624 SER A O 1
ATOM 4857 N N . VAL A 1 625 ? -39.349 19.744 27.276 1.00 47.38 625 VAL A N 1
ATOM 4858 C CA . VAL A 1 625 ? -39.422 20.841 28.264 1.00 47.38 625 VAL A CA 1
ATOM 4859 C C . VAL A 1 625 ? -39.794 20.367 29.684 1.00 47.38 625 VAL A C 1
ATOM 4861 O O . VAL A 1 625 ? -39.512 21.078 30.647 1.00 47.38 625 VAL A O 1
ATOM 4864 N N . TYR A 1 626 ? -40.408 19.184 29.844 1.00 47.75 626 TYR A N 1
ATOM 4865 C CA . TYR A 1 626 ? -41.158 18.832 31.069 1.00 47.75 626 TYR A CA 1
ATOM 4866 C C . TYR A 1 626 ? -40.787 17.519 31.796 1.00 47.75 626 TYR A C 1
ATOM 4868 O O . TYR A 1 626 ? -41.539 17.089 32.671 1.00 47.75 626 TYR A O 1
ATOM 4876 N N . GLU A 1 627 ? -39.629 16.902 31.531 1.00 43.44 627 GLU A N 1
ATOM 4877 C CA . GLU A 1 627 ? -39.129 15.772 32.344 1.00 43.44 627 GLU A CA 1
ATOM 4878 C C . GLU A 1 627 ? -37.757 16.054 32.982 1.00 43.44 627 GLU A C 1
ATOM 4880 O O . GLU A 1 627 ? -36.880 16.656 32.368 1.00 43.44 627 GLU A O 1
ATOM 4885 N N . ASP A 1 628 ? -37.611 15.617 34.240 1.00 45.81 628 ASP A N 1
ATOM 4886 C CA . ASP A 1 628 ? -36.490 15.826 35.170 1.00 45.81 628 ASP A CA 1
ATOM 4887 C C . ASP A 1 628 ? -35.101 16.106 34.543 1.00 45.81 628 ASP A C 1
ATOM 4889 O O . ASP A 1 628 ? -34.457 15.207 33.998 1.00 45.81 628 ASP A O 1
ATOM 4893 N N . GLU A 1 629 ? -34.523 17.286 34.831 1.00 49.22 629 GLU A N 1
ATOM 4894 C CA . GLU A 1 629 ? -33.104 17.636 34.557 1.00 49.22 629 GLU A CA 1
ATOM 4895 C C . GLU A 1 629 ? -32.078 16.685 35.224 1.00 49.22 629 GLU A C 1
ATOM 4897 O O . GLU A 1 629 ? -30.863 16.806 35.057 1.00 49.22 629 GLU A O 1
ATOM 4902 N N . ASN A 1 630 ? -32.566 15.750 36.037 1.00 50.00 630 ASN A N 1
ATOM 4903 C CA . ASN A 1 630 ? -31.813 14.903 36.948 1.00 50.00 630 ASN A CA 1
ATOM 4904 C C . ASN A 1 630 ? -31.360 13.564 36.349 1.00 50.00 630 ASN A C 1
ATOM 4906 O O . ASN A 1 630 ? -30.611 12.851 37.017 1.00 50.00 630 ASN A O 1
ATOM 4910 N N . LEU A 1 631 ? -31.855 13.178 35.167 1.00 53.84 631 LEU A N 1
ATOM 4911 C CA . LEU A 1 631 ? -31.868 11.774 34.753 1.00 53.84 631 LEU A CA 1
ATOM 4912 C C . LEU A 1 631 ? -30.810 11.433 33.688 1.00 53.84 631 LEU A C 1
ATOM 4914 O O . LEU A 1 631 ? -30.492 12.211 32.785 1.00 53.84 631 LEU A O 1
ATOM 4918 N N . TYR A 1 632 ? -30.200 10.261 33.846 1.00 60.41 632 TYR A N 1
ATOM 4919 C CA . TYR A 1 632 ? -29.016 9.845 33.100 1.00 60.41 632 TYR A CA 1
ATOM 4920 C C . TYR A 1 632 ? -29.395 9.383 31.695 1.00 60.41 632 TYR A C 1
ATOM 4922 O O . TYR A 1 632 ? -30.175 8.453 31.531 1.00 60.41 632 TYR A O 1
ATOM 4930 N N . ILE A 1 633 ? -28.793 10.004 30.681 1.00 61.97 633 ILE A N 1
ATOM 4931 C CA . ILE A 1 633 ? -28.821 9.497 29.309 1.00 61.97 633 ILE A CA 1
ATOM 4932 C C . ILE A 1 633 ? -27.467 8.838 29.045 1.00 61.97 633 ILE A C 1
ATOM 4934 O O . ILE A 1 633 ? -26.413 9.491 29.070 1.00 61.97 633 ILE A O 1
ATOM 4938 N N . CYS A 1 634 ? -27.517 7.527 28.844 1.00 67.25 634 CYS A N 1
ATOM 4939 C CA . CYS A 1 634 ? -26.398 6.678 28.474 1.00 67.25 634 CYS A CA 1
ATOM 4940 C C . CYS A 1 634 ? -26.706 6.109 27.087 1.00 67.25 634 CYS A C 1
ATOM 4942 O O . CYS A 1 634 ? -27.786 5.552 26.893 1.00 67.25 634 CYS A O 1
ATOM 4944 N N . HIS A 1 635 ? -25.802 6.286 26.124 1.00 68.19 635 HIS A N 1
ATOM 4945 C CA . HIS A 1 635 ? -25.953 5.691 24.802 1.00 68.19 635 HIS A CA 1
ATOM 4946 C C . HIS A 1 635 ? -25.611 4.204 24.914 1.00 68.19 635 HIS A C 1
ATOM 4948 O O . HIS A 1 635 ? -24.447 3.822 25.057 1.00 68.19 635 HIS A O 1
ATOM 4954 N N . ILE A 1 636 ? -26.647 3.370 24.940 1.00 74.00 636 ILE A N 1
ATOM 4955 C CA . ILE A 1 636 ? -26.509 1.917 24.909 1.00 74.00 636 ILE A CA 1
ATOM 4956 C C . ILE A 1 636 ? -26.493 1.538 23.435 1.00 74.00 636 ILE A C 1
ATOM 4958 O O . ILE A 1 636 ? -27.542 1.518 22.794 1.00 74.00 636 ILE A O 1
ATOM 4962 N N . ASP A 1 637 ? -25.308 1.255 22.898 1.00 72.94 637 ASP A N 1
ATOM 4963 C CA . ASP A 1 637 ? -25.193 0.732 21.542 1.00 72.94 637 ASP A CA 1
ATOM 4964 C C . ASP A 1 637 ? -25.819 -0.675 21.537 1.00 72.94 637 ASP A C 1
ATOM 4966 O O . ASP A 1 637 ? -25.291 -1.566 22.223 1.00 72.94 637 ASP A O 1
ATOM 4970 N N . PRO A 1 638 ? -26.936 -0.919 20.819 1.00 70.62 638 PRO A N 1
ATOM 4971 C CA . PRO A 1 638 ? -27.465 -2.270 20.676 1.00 70.62 638 PRO A CA 1
ATOM 4972 C C . PRO A 1 638 ? -26.378 -3.103 20.001 1.00 70.62 638 PRO A C 1
ATOM 4974 O O . PRO A 1 638 ? -25.832 -2.676 18.986 1.00 70.62 638 PRO A O 1
ATOM 4977 N N . ALA A 1 639 ? -26.012 -4.245 20.592 1.00 64.88 639 ALA A N 1
ATOM 4978 C CA . ALA A 1 639 ? -24.811 -4.984 20.203 1.00 64.88 639 ALA A CA 1
ATOM 4979 C C . ALA A 1 639 ? -24.889 -5.327 18.700 1.00 64.88 639 ALA A C 1
ATOM 4981 O O . ALA A 1 639 ? -25.690 -6.187 18.331 1.00 64.88 639 ALA A O 1
ATOM 4982 N N . PRO A 1 640 ? -24.110 -4.661 17.819 1.00 62.94 640 PRO A N 1
ATOM 4983 C CA . PRO A 1 640 ? -24.487 -4.538 16.405 1.00 62.94 640 PRO A CA 1
ATOM 4984 C C . PRO A 1 640 ? -24.286 -5.831 15.605 1.00 62.94 640 PRO A C 1
ATOM 4986 O O . PRO A 1 640 ? -24.626 -5.906 14.428 1.00 62.94 640 PRO A O 1
ATOM 4989 N N . PHE A 1 641 ? -23.711 -6.844 16.250 1.00 75.44 641 PHE A N 1
ATOM 4990 C CA . PHE A 1 641 ? -23.498 -8.189 15.756 1.00 75.44 641 PHE A CA 1
ATOM 4991 C C . PHE A 1 641 ? -23.289 -9.145 16.937 1.00 75.44 641 PHE A C 1
ATOM 4993 O O . PHE A 1 641 ? -22.746 -8.767 17.980 1.00 75.44 641 PHE A O 1
ATOM 5000 N N . GLN A 1 642 ? -23.707 -10.394 16.750 1.00 84.75 642 GLN A N 1
ATOM 5001 C CA . GLN A 1 642 ? -23.516 -11.503 17.682 1.00 84.75 642 GLN A CA 1
ATOM 5002 C C . GLN A 1 642 ? -22.851 -12.658 16.925 1.00 84.75 642 GLN A C 1
ATOM 5004 O O . GLN A 1 642 ? -23.218 -12.944 15.785 1.00 84.75 642 GLN A O 1
ATOM 5009 N N . LEU A 1 643 ? -21.867 -13.317 17.538 1.00 89.38 643 LEU A N 1
ATOM 5010 C CA . LEU A 1 643 ? -21.244 -14.526 16.997 1.00 89.38 643 LEU A CA 1
ATOM 5011 C C . LEU A 1 643 ? -21.876 -15.778 17.604 1.00 89.38 643 LEU A C 1
ATOM 5013 O O . LEU A 1 643 ? -22.012 -15.887 18.822 1.00 89.38 643 LEU A O 1
ATOM 5017 N N . VAL A 1 644 ? -22.165 -16.758 16.750 1.00 89.75 644 VAL A N 1
ATOM 5018 C CA . VAL A 1 644 ? -22.503 -18.124 17.167 1.00 89.75 644 VAL A CA 1
ATOM 5019 C C . VAL A 1 644 ? -21.208 -18.875 17.495 1.00 89.75 644 VAL A C 1
ATOM 5021 O O . VAL A 1 644 ? -20.235 -18.790 16.744 1.00 89.75 644 VAL A O 1
ATOM 5024 N N . GLU A 1 645 ? -21.196 -19.643 18.583 1.00 88.62 645 GLU A N 1
ATOM 5025 C CA . GLU A 1 645 ? -20.029 -20.400 19.082 1.00 88.62 645 GLU A CA 1
ATOM 5026 C C . GLU A 1 645 ? -19.385 -21.340 18.034 1.00 88.62 645 GLU A C 1
ATOM 5028 O O . GLU A 1 645 ? -18.163 -21.471 17.976 1.00 88.62 645 GLU A O 1
ATOM 5033 N N . ARG A 1 646 ? -20.199 -21.913 17.133 1.00 87.88 646 ARG A N 1
ATOM 5034 C CA . ARG A 1 646 ? -19.779 -22.806 16.033 1.00 87.88 646 ARG A CA 1
ATOM 5035 C C . ARG A 1 646 ? -19.435 -22.074 14.730 1.00 87.88 646 ARG A C 1
ATOM 5037 O O . ARG A 1 646 ? -19.471 -22.659 13.648 1.00 87.88 646 ARG A O 1
ATOM 5044 N N . THR A 1 647 ? -19.148 -20.774 14.792 1.00 89.94 647 THR A N 1
ATOM 5045 C CA . THR A 1 647 ? -18.655 -20.036 13.620 1.00 89.94 647 THR A CA 1
ATOM 5046 C C . THR A 1 647 ? -17.189 -20.402 13.384 1.00 89.94 647 THR A C 1
ATOM 5048 O O . THR A 1 647 ? -16.351 -20.168 14.249 1.00 89.94 647 THR A O 1
ATOM 5051 N N . SER A 1 648 ? -16.867 -20.959 12.215 1.00 89.25 648 SER A N 1
ATOM 5052 C CA . SER A 1 648 ? -15.491 -21.313 11.827 1.00 89.25 648 SER A CA 1
ATOM 5053 C C . SER A 1 648 ? -14.576 -20.083 11.740 1.00 89.25 648 SER A C 1
ATOM 5055 O O . SER A 1 648 ? -15.012 -19.045 11.230 1.00 89.25 648 SER A O 1
ATOM 5057 N N . LEU A 1 649 ? -13.303 -20.216 12.121 1.00 87.12 649 LEU A N 1
ATOM 5058 C CA . LEU A 1 649 ? -12.288 -19.152 12.169 1.00 87.12 649 LEU A CA 1
ATOM 5059 C C . LEU A 1 649 ? -12.246 -18.289 10.894 1.00 87.12 649 LEU A C 1
ATOM 5061 O O . LEU A 1 649 ? -12.260 -17.061 10.987 1.00 87.12 649 LEU A O 1
ATOM 5065 N N . LEU A 1 650 ? -12.292 -18.907 9.707 1.00 84.62 650 LEU A N 1
ATOM 5066 C CA . LEU A 1 650 ? -12.313 -18.187 8.425 1.00 84.62 650 LEU A CA 1
ATOM 5067 C C . LEU A 1 650 ? -13.550 -17.281 8.259 1.00 84.62 650 LEU A C 1
ATOM 5069 O O . LEU A 1 650 ? -13.427 -16.151 7.794 1.00 84.62 650 LEU A O 1
ATOM 5073 N N . LYS A 1 651 ? -14.738 -17.720 8.697 1.00 87.19 651 LYS A N 1
ATOM 5074 C CA . LYS A 1 651 ? -15.961 -16.892 8.663 1.00 87.19 651 LYS A CA 1
ATOM 5075 C C . LYS A 1 651 ? -15.868 -15.717 9.638 1.00 87.19 651 LYS A C 1
ATOM 5077 O O . LYS A 1 651 ? -16.314 -1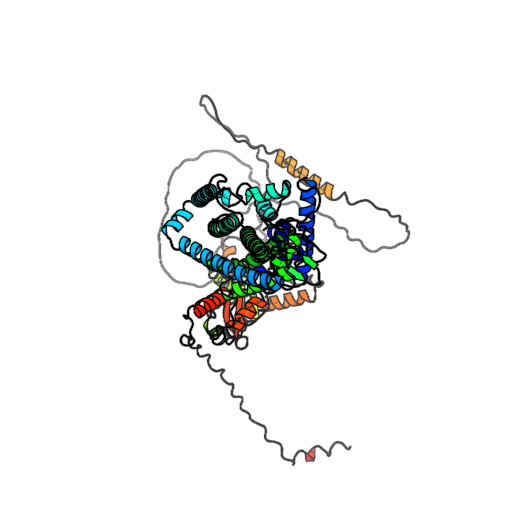4.623 9.307 1.00 87.19 651 LYS A O 1
ATOM 5082 N N . VAL A 1 652 ? -15.253 -15.911 10.809 1.00 89.00 652 VAL A N 1
ATOM 5083 C CA . VAL A 1 652 ? -15.001 -14.821 11.771 1.00 89.00 652 VAL A CA 1
ATOM 5084 C C . VAL A 1 652 ? -14.015 -13.807 11.193 1.00 89.00 652 VAL A C 1
ATOM 5086 O O . VAL A 1 652 ? -14.263 -12.609 11.281 1.00 89.00 652 VAL A O 1
ATOM 5089 N N . HIS A 1 653 ? -12.945 -14.270 10.539 1.00 86.56 653 HIS A N 1
ATOM 5090 C CA . HIS A 1 653 ? -12.011 -13.415 9.804 1.00 86.56 653 HIS A CA 1
ATOM 5091 C C . HIS A 1 653 ? -12.731 -12.562 8.748 1.00 86.56 653 HIS A C 1
ATOM 5093 O O . HIS A 1 653 ? -12.600 -11.337 8.751 1.00 86.56 653 HIS A O 1
ATOM 5099 N N . SER A 1 654 ? -13.558 -13.183 7.897 1.00 84.31 654 SER A N 1
ATOM 5100 C CA . SER A 1 654 ? -14.372 -12.464 6.910 1.00 84.31 654 SER A CA 1
ATOM 5101 C C . SER A 1 654 ? -15.310 -11.440 7.558 1.00 84.31 654 SER A C 1
ATOM 5103 O O . SER A 1 654 ? -15.379 -10.310 7.080 1.00 84.31 654 SER A O 1
ATOM 5105 N N . LEU A 1 655 ? -15.993 -11.780 8.659 1.00 85.62 655 LEU A N 1
ATOM 5106 C CA . LEU A 1 655 ? -16.884 -10.858 9.380 1.00 85.62 655 LEU A CA 1
ATOM 5107 C C . LEU A 1 655 ? -16.134 -9.663 9.991 1.00 85.62 655 LEU A C 1
ATOM 5109 O O . LEU A 1 655 ? -16.582 -8.528 9.860 1.00 85.62 655 LEU A O 1
ATOM 5113 N N . PHE A 1 656 ? -14.972 -9.884 10.612 1.00 85.50 656 PHE A N 1
ATOM 5114 C CA . PHE A 1 656 ? -14.148 -8.799 11.160 1.00 85.50 656 PHE A CA 1
ATOM 5115 C C . PHE A 1 656 ? -13.602 -7.883 10.052 1.00 85.50 656 PHE A C 1
ATOM 5117 O O . PHE A 1 656 ? -13.596 -6.666 10.226 1.00 85.50 656 PHE A O 1
ATOM 5124 N N . SER A 1 657 ? -13.196 -8.446 8.908 1.00 79.69 657 SER A N 1
ATOM 5125 C CA . SER A 1 657 ? -12.698 -7.684 7.751 1.00 79.69 657 SER A CA 1
ATOM 5126 C C . SER A 1 657 ? -13.810 -6.890 7.041 1.00 79.69 657 SER A C 1
ATOM 5128 O O . SER A 1 657 ? -13.630 -5.711 6.755 1.00 79.69 657 SER A O 1
ATOM 5130 N N . THR A 1 658 ? -14.987 -7.491 6.822 1.00 78.62 658 THR A N 1
ATOM 5131 C CA . THR A 1 658 ? -16.141 -6.835 6.162 1.00 78.62 658 THR A CA 1
ATOM 5132 C C . THR A 1 658 ? -16.787 -5.743 7.010 1.00 78.62 658 THR A C 1
ATOM 5134 O O . THR A 1 658 ? -17.163 -4.701 6.479 1.00 78.62 658 THR A O 1
ATOM 5137 N N . LEU A 1 659 ? -16.930 -5.966 8.321 1.00 78.62 659 LEU A N 1
ATOM 5138 C CA . LEU A 1 659 ? -17.588 -5.023 9.231 1.00 78.62 659 LEU A CA 1
ATOM 5139 C C . LEU A 1 659 ? -16.607 -4.015 9.861 1.00 78.62 659 LEU A C 1
ATOM 5141 O O . LEU A 1 659 ? -17.040 -3.042 10.475 1.00 78.62 659 LEU A O 1
ATOM 5145 N N . GLY A 1 660 ? -15.293 -4.246 9.749 1.00 73.88 660 GLY A N 1
ATOM 5146 C CA . GLY A 1 660 ? -14.243 -3.387 10.311 1.00 73.88 660 GLY A CA 1
ATOM 5147 C C . GLY A 1 660 ? -14.190 -3.349 11.846 1.00 73.88 660 GLY A C 1
ATOM 5148 O O . GLY A 1 660 ? -13.593 -2.436 12.418 1.00 73.88 660 GLY A O 1
ATOM 5149 N N . VAL A 1 661 ? -14.833 -4.296 12.540 1.00 78.44 661 VAL A N 1
ATOM 5150 C CA . VAL A 1 661 ? -15.031 -4.228 13.998 1.00 78.44 661 VAL A CA 1
ATOM 5151 C C . VAL A 1 661 ? -13.870 -4.870 14.762 1.00 78.44 661 VAL A C 1
ATOM 5153 O O . VAL A 1 661 ? -13.356 -5.923 14.401 1.00 78.44 661 VAL A O 1
ATOM 5156 N N . SER A 1 662 ? -13.469 -4.254 15.877 1.00 77.56 662 SER A N 1
ATOM 5157 C CA . SER A 1 662 ? -12.328 -4.707 16.693 1.00 77.56 662 SER A CA 1
ATOM 5158 C C . SER A 1 662 ? -12.667 -5.745 17.778 1.00 77.56 662 SER A C 1
ATOM 5160 O O . SER A 1 662 ? -11.752 -6.353 18.348 1.00 77.56 662 SER A O 1
ATOM 5162 N N . ARG A 1 663 ? -13.955 -5.925 18.104 1.00 83.88 663 ARG A N 1
ATOM 5163 C CA . ARG A 1 663 ? -14.477 -6.761 19.203 1.00 83.88 663 ARG A CA 1
ATOM 5164 C C . ARG A 1 663 ? -15.881 -7.275 18.890 1.00 83.88 663 ARG A C 1
ATOM 5166 O O . ARG A 1 663 ? -16.749 -6.464 18.592 1.00 83.88 663 ARG A O 1
ATOM 5173 N N . ALA A 1 664 ? -16.107 -8.573 19.056 1.00 88.75 664 ALA A N 1
ATOM 5174 C CA . ALA A 1 664 ? -17.391 -9.249 18.907 1.00 88.75 664 ALA A CA 1
ATOM 5175 C C . ALA A 1 664 ? -17.823 -9.923 20.216 1.00 88.75 664 ALA A C 1
ATOM 5177 O O . ALA A 1 664 ? -16.982 -10.400 20.984 1.00 88.75 664 ALA A O 1
ATOM 5178 N N . TYR A 1 665 ? -19.134 -10.009 20.436 1.00 90.31 665 TYR A N 1
ATOM 5179 C CA . TYR A 1 665 ? -19.730 -10.767 21.536 1.00 90.31 665 TYR A CA 1
ATOM 5180 C C . TYR A 1 665 ? -20.199 -12.133 21.028 1.00 90.31 665 TYR A C 1
ATOM 5182 O O . TYR A 1 665 ? -20.829 -12.221 19.975 1.00 90.31 665 TYR A O 1
ATOM 5190 N N . VAL A 1 666 ? -19.876 -13.194 21.767 1.00 91.56 666 VAL A N 1
ATOM 5191 C CA . VAL A 1 666 ? -20.245 -14.576 21.441 1.00 91.56 666 VAL A CA 1
ATOM 5192 C C . VAL A 1 666 ? -21.430 -14.984 22.301 1.00 91.56 666 VAL A C 1
ATOM 5194 O O . VAL A 1 666 ? -21.377 -14.859 23.529 1.00 91.56 666 VAL A O 1
ATOM 5197 N N . THR A 1 667 ? -22.488 -15.477 21.664 1.00 90.56 667 THR A N 1
ATOM 5198 C CA . THR A 1 667 ? -23.745 -15.811 22.335 1.00 90.56 667 THR A CA 1
ATOM 5199 C C . THR A 1 667 ? -24.343 -17.123 21.841 1.00 90.56 667 THR A C 1
ATOM 5201 O O . THR A 1 667 ? -24.393 -17.354 20.632 1.00 90.56 667 THR A O 1
ATOM 5204 N N . ALA A 1 668 ? -24.919 -17.911 22.750 1.00 89.19 668 ALA A N 1
ATOM 5205 C CA . ALA A 1 668 ? -25.870 -18.967 22.400 1.00 89.19 668 ALA A CA 1
ATOM 5206 C C . ALA A 1 668 ? -27.243 -18.626 22.987 1.00 89.19 668 ALA A C 1
ATOM 5208 O O . ALA A 1 668 ? -27.358 -18.289 24.165 1.00 89.19 668 ALA A O 1
ATOM 5209 N N . ILE A 1 669 ? -28.292 -18.697 22.159 1.00 86.75 669 ILE A N 1
ATOM 5210 C CA . ILE A 1 669 ? -29.684 -18.412 22.561 1.00 86.75 669 ILE A CA 1
ATOM 5211 C C . ILE A 1 669 ? -29.801 -17.039 23.274 1.00 86.75 669 ILE A C 1
ATOM 5213 O O . ILE A 1 669 ? -30.419 -16.904 24.328 1.00 86.75 669 ILE A O 1
ATOM 5217 N N . GLY A 1 670 ? -29.112 -16.023 22.737 1.00 83.50 670 GLY A N 1
ATOM 5218 C CA . GLY A 1 670 ? -29.041 -14.660 23.288 1.00 83.50 670 GLY A CA 1
ATOM 5219 C C . GLY A 1 670 ? -28.187 -14.482 24.555 1.00 83.50 670 GLY A C 1
ATOM 5220 O O . GLY A 1 670 ? -27.914 -13.344 24.940 1.00 83.50 670 GLY A O 1
ATOM 5221 N N . ARG A 1 671 ? -27.729 -15.565 25.198 1.00 89.56 671 ARG A N 1
ATOM 5222 C CA . ARG A 1 671 ? -26.887 -15.509 26.403 1.00 89.56 671 ARG A CA 1
ATOM 5223 C C . ARG A 1 671 ? -25.425 -15.284 26.045 1.00 89.56 671 ARG A C 1
ATOM 5225 O O . ARG A 1 671 ? -24.892 -15.988 25.193 1.00 89.56 671 ARG A O 1
ATOM 5232 N N . LEU A 1 672 ? -24.774 -14.344 26.721 1.00 89.31 672 LEU A N 1
ATOM 5233 C CA . LEU A 1 672 ? -23.350 -14.041 26.597 1.00 89.31 672 LEU A CA 1
ATOM 5234 C C . LEU A 1 672 ? -22.492 -15.195 27.143 1.00 89.31 672 LEU A C 1
ATOM 5236 O O . LEU A 1 672 ? -22.572 -15.521 28.324 1.00 89.31 672 LEU A O 1
ATOM 5240 N N . ILE A 1 673 ? -21.653 -15.782 26.284 1.00 88.56 673 ILE A N 1
ATOM 5241 C CA . ILE A 1 673 ? -20.702 -16.853 26.641 1.00 88.56 673 ILE A CA 1
ATOM 5242 C C . ILE A 1 673 ? -19.258 -16.345 26.616 1.00 88.56 673 ILE A C 1
ATOM 5244 O O . ILE A 1 673 ? -18.427 -16.773 27.416 1.00 88.56 673 ILE A O 1
ATOM 5248 N N . GLY A 1 674 ? -18.937 -15.443 25.686 1.00 89.75 674 GLY A N 1
ATOM 5249 C CA . GLY A 1 674 ? -17.560 -15.022 25.466 1.00 89.75 674 GLY A CA 1
ATOM 5250 C C . GLY A 1 674 ? -17.423 -13.721 24.688 1.00 89.75 674 GLY A C 1
ATOM 5251 O O . GLY A 1 674 ? -18.392 -13.153 24.183 1.00 89.75 674 GLY A O 1
ATOM 5252 N N . VAL A 1 675 ? -16.183 -13.256 24.576 1.00 89.94 675 VAL A N 1
ATOM 5253 C CA . VAL A 1 675 ? -15.774 -12.160 23.692 1.00 89.94 675 VAL A CA 1
ATOM 5254 C C . VAL A 1 675 ? -14.662 -12.654 22.773 1.00 89.94 675 VAL A C 1
ATOM 5256 O O . VAL A 1 675 ? -13.808 -13.439 23.183 1.00 89.94 675 VAL A O 1
ATOM 5259 N N . VAL A 1 676 ? -14.669 -12.164 21.534 1.00 90.56 676 VAL A N 1
ATOM 5260 C CA . VAL A 1 676 ? -13.548 -12.280 20.595 1.00 90.56 676 VAL A CA 1
ATOM 5261 C C . VAL A 1 676 ? -13.083 -10.873 20.249 1.00 90.56 676 VAL A C 1
ATOM 5263 O O . VAL A 1 676 ? -13.843 -10.079 19.700 1.00 90.56 676 VAL A O 1
ATOM 5266 N N . SER A 1 677 ? -11.833 -10.543 20.543 1.00 88.12 677 SER A N 1
ATOM 5267 C CA . SER A 1 677 ? -11.166 -9.346 20.036 1.00 88.12 677 SER A CA 1
ATOM 5268 C C . SER A 1 677 ? -10.256 -9.679 18.855 1.00 88.12 677 SER A C 1
ATOM 5270 O O . SER A 1 677 ? -9.795 -10.810 18.702 1.00 88.12 677 SER A O 1
ATOM 5272 N N . LEU A 1 678 ? -9.926 -8.669 18.046 1.00 83.56 678 LEU A N 1
ATOM 5273 C CA . LEU A 1 678 ? -8.986 -8.800 16.924 1.00 83.56 678 LEU A CA 1
ATOM 5274 C C . LEU A 1 678 ? -7.620 -9.368 17.374 1.00 83.56 678 LEU A C 1
ATOM 5276 O O . LEU A 1 678 ? -6.953 -10.059 16.607 1.00 83.56 678 LEU A O 1
ATOM 5280 N N . LYS A 1 679 ? -7.226 -9.161 18.643 1.00 84.56 679 LYS A N 1
ATOM 5281 C CA . LYS A 1 679 ? -6.017 -9.758 19.233 1.00 84.56 679 LYS A CA 1
ATOM 5282 C C . LYS A 1 679 ? -6.145 -11.276 19.411 1.00 84.56 679 LYS A C 1
ATOM 5284 O O . LYS A 1 679 ? -5.192 -11.985 19.100 1.00 84.56 679 LYS A O 1
ATOM 5289 N N . GLU A 1 680 ? -7.279 -11.771 19.911 1.00 86.56 680 GLU A N 1
ATOM 5290 C CA . GLU A 1 680 ? -7.515 -13.217 20.038 1.00 86.56 680 GLU A CA 1
ATOM 5291 C C . GLU A 1 680 ? -7.669 -13.869 18.664 1.00 86.56 680 GLU A C 1
ATOM 5293 O O . GLU A 1 680 ? -7.042 -14.892 18.414 1.00 86.56 680 GLU A O 1
ATOM 5298 N N . LEU A 1 681 ? -8.403 -13.229 17.747 1.00 87.56 681 LEU A N 1
ATOM 5299 C CA . LEU A 1 681 ? -8.565 -13.692 16.368 1.00 87.56 681 LEU A CA 1
ATOM 5300 C C . LEU A 1 681 ? -7.212 -13.825 15.646 1.00 87.56 681 LEU A C 1
ATOM 5302 O O . LEU A 1 681 ? -6.921 -14.868 15.064 1.00 87.56 681 LEU A O 1
ATOM 5306 N N . ARG A 1 682 ? -6.342 -12.808 15.745 1.00 83.31 682 ARG A N 1
ATOM 5307 C CA . ARG A 1 682 ? -4.970 -12.884 15.219 1.00 83.31 682 ARG A CA 1
ATOM 5308 C C . ARG A 1 682 ? -4.162 -13.990 15.902 1.00 83.31 682 ARG A C 1
ATOM 5310 O O . ARG A 1 682 ? -3.453 -14.712 15.207 1.00 83.31 682 ARG A O 1
ATOM 5317 N N . LYS A 1 683 ? -4.250 -14.134 17.232 1.00 83.62 683 LYS A N 1
ATOM 5318 C CA . LYS A 1 683 ? -3.526 -15.193 17.953 1.00 83.62 683 LYS A CA 1
ATOM 5319 C C . LYS A 1 683 ? -3.967 -16.579 17.477 1.00 83.62 683 LYS A C 1
ATOM 5321 O O . LYS A 1 683 ? -3.103 -17.395 17.200 1.00 83.62 683 LYS A O 1
ATOM 5326 N N . ALA A 1 684 ? -5.268 -16.815 17.302 1.00 83.75 684 ALA A N 1
ATOM 5327 C CA . ALA A 1 684 ? -5.783 -18.073 16.768 1.00 83.75 684 ALA A CA 1
ATOM 5328 C C . ALA A 1 684 ? -5.203 -18.375 15.374 1.00 83.75 684 ALA A C 1
ATOM 5330 O O . ALA A 1 684 ? -4.737 -19.482 15.136 1.00 83.75 684 ALA A O 1
ATOM 5331 N N . ILE A 1 685 ? -5.131 -17.383 14.480 1.00 81.81 685 ILE A N 1
ATOM 5332 C CA . ILE A 1 685 ? -4.508 -17.542 13.153 1.00 81.81 685 ILE A CA 1
ATOM 5333 C C . ILE A 1 685 ? -3.001 -17.864 13.267 1.00 81.81 685 ILE A C 1
ATOM 5335 O O . ILE A 1 685 ? -2.507 -18.748 12.568 1.00 81.81 685 ILE A O 1
ATOM 5339 N N . GLU A 1 686 ? -2.260 -17.205 14.166 1.00 78.94 686 GLU A N 1
ATOM 5340 C CA . GLU A 1 686 ? -0.836 -17.503 14.416 1.00 78.94 686 GLU A CA 1
ATOM 5341 C C . GLU A 1 686 ? -0.621 -18.900 15.039 1.00 78.94 686 GLU A C 1
ATOM 5343 O O . GLU A 1 686 ? 0.281 -19.629 14.621 1.00 78.94 686 GLU A O 1
ATOM 5348 N N . ASP A 1 687 ? -1.469 -19.312 15.985 1.00 78.25 687 ASP A N 1
ATOM 5349 C CA . ASP A 1 687 ? -1.443 -20.632 16.627 1.00 78.25 687 ASP A CA 1
ATOM 5350 C C . ASP A 1 687 ? -1.822 -21.761 15.641 1.00 78.25 687 ASP A C 1
ATOM 5352 O O . ASP A 1 687 ? -1.277 -22.861 15.721 1.00 78.25 687 ASP A O 1
ATOM 5356 N N . VAL A 1 688 ? -2.727 -21.508 14.686 1.00 77.38 688 VAL A N 1
ATOM 5357 C CA . VAL A 1 688 ? -3.114 -22.467 13.630 1.00 77.38 688 VAL A CA 1
ATOM 5358 C C . VAL A 1 688 ? -2.015 -22.610 12.582 1.00 77.38 688 VAL A C 1
ATOM 5360 O O . VAL A 1 688 ? -1.645 -23.730 12.226 1.00 77.38 688 VAL A O 1
ATOM 5363 N N . ASN A 1 689 ? -1.433 -21.494 12.137 1.00 75.31 689 ASN A N 1
ATOM 5364 C CA . ASN A 1 689 ? -0.327 -21.502 11.176 1.00 75.31 689 ASN A CA 1
ATOM 5365 C C . ASN A 1 689 ? 0.961 -22.115 11.755 1.00 75.31 689 ASN A C 1
ATOM 5367 O O . ASN A 1 689 ? 1.774 -22.650 11.004 1.00 75.31 689 ASN A O 1
ATOM 5371 N N . SER A 1 690 ? 1.139 -22.077 13.079 1.00 71.19 690 SER A N 1
ATOM 5372 C CA . SER A 1 690 ? 2.224 -22.776 13.787 1.00 71.19 690 SER A CA 1
ATOM 5373 C C . SER A 1 690 ? 1.874 -24.205 14.228 1.00 71.19 690 SER A C 1
ATOM 5375 O O . SER A 1 690 ? 2.750 -24.919 14.710 1.00 71.19 690 SER A O 1
ATOM 5377 N N . GLY A 1 691 ? 0.625 -24.650 14.047 1.00 67.56 691 GLY A N 1
ATOM 5378 C CA . GLY A 1 691 ? 0.163 -25.992 14.422 1.00 67.56 691 GLY A CA 1
ATOM 5379 C C . GLY A 1 691 ? -0.028 -26.224 15.927 1.00 67.56 691 GLY A C 1
ATOM 5380 O O . GLY A 1 691 ? -0.214 -27.366 16.338 1.00 67.56 691 GLY A O 1
ATOM 5381 N N . ALA A 1 692 ? 0.005 -25.172 16.750 1.00 62.84 692 ALA A N 1
ATOM 5382 C CA . ALA A 1 692 ? -0.227 -25.250 18.193 1.00 62.84 692 ALA A CA 1
ATOM 5383 C C . ALA A 1 692 ? -1.715 -25.449 18.545 1.00 62.84 692 ALA A C 1
ATOM 5385 O O . ALA A 1 692 ? -2.042 -26.128 19.522 1.00 62.84 692 ALA A O 1
ATOM 5386 N N . LEU A 1 693 ? -2.620 -24.881 17.740 1.00 62.88 693 LEU A N 1
ATOM 5387 C CA . LEU A 1 693 ? -4.063 -25.104 17.851 1.00 62.88 693 LEU A CA 1
ATOM 5388 C C . LEU A 1 693 ? -4.464 -26.313 16.992 1.00 62.88 693 LEU A C 1
ATOM 5390 O O . LEU A 1 693 ? -4.428 -26.262 15.763 1.00 62.88 693 LEU A O 1
ATOM 5394 N N . THR A 1 694 ? -4.840 -27.409 17.653 1.00 57.69 694 THR A N 1
ATOM 5395 C CA . THR A 1 694 ? -5.356 -28.636 17.027 1.00 57.69 694 THR A CA 1
ATOM 5396 C C . THR A 1 694 ? -6.659 -29.057 17.701 1.00 57.69 694 THR A C 1
ATOM 5398 O O . THR A 1 694 ? -6.863 -28.783 18.883 1.00 57.69 694 THR A O 1
ATOM 5401 N N . VAL A 1 695 ? -7.529 -29.760 16.968 1.00 56.19 695 VAL A N 1
ATOM 5402 C CA . VAL A 1 695 ? -8.862 -30.196 17.444 1.00 56.19 695 VAL A CA 1
ATOM 5403 C C . VAL A 1 695 ? -8.786 -31.085 18.701 1.00 56.19 695 VAL A C 1
ATOM 5405 O O . VAL A 1 695 ? -9.730 -31.128 19.485 1.00 56.19 695 VAL A O 1
ATOM 5408 N N . ALA A 1 696 ? -7.645 -31.744 18.938 1.00 46.62 696 ALA A N 1
ATOM 5409 C CA . ALA A 1 696 ? -7.386 -32.548 20.134 1.00 46.62 696 ALA A CA 1
ATOM 5410 C C . ALA A 1 696 ? -7.251 -31.722 21.432 1.00 46.62 696 ALA A C 1
ATOM 5412 O O . ALA A 1 696 ? -7.482 -32.257 22.510 1.00 46.62 696 ALA A O 1
ATOM 5413 N N . ASN A 1 697 ? -6.919 -30.428 21.344 1.00 50.44 697 ASN A N 1
ATOM 5414 C CA . ASN A 1 697 ? -6.742 -29.536 22.499 1.00 50.44 697 ASN A CA 1
ATOM 5415 C C . ASN A 1 697 ? -8.034 -28.794 22.897 1.00 50.44 697 ASN A C 1
ATOM 5417 O O . ASN A 1 697 ? -7.968 -27.732 23.521 1.00 50.44 697 ASN A O 1
ATOM 5421 N N . ARG A 1 698 ? -9.212 -29.318 22.536 1.00 53.88 698 ARG A N 1
ATOM 5422 C CA . ARG A 1 698 ? -10.497 -28.731 22.936 1.00 53.88 698 ARG A CA 1
ATOM 5423 C C . ARG A 1 698 ? -10.641 -28.724 24.464 1.00 53.88 698 ARG A C 1
ATOM 5425 O O . ARG A 1 698 ? -10.655 -29.801 25.060 1.00 53.88 698 ARG A O 1
ATOM 5432 N N . PRO A 1 699 ? -10.820 -27.559 25.116 1.00 51.62 699 PRO A N 1
ATOM 5433 C CA . PRO A 1 699 ? -11.330 -27.544 26.478 1.00 51.62 699 PRO A CA 1
ATOM 5434 C C . PRO A 1 699 ? -12.781 -28.024 26.429 1.00 51.62 699 PRO A C 1
ATOM 5436 O O . PRO A 1 699 ? -13.593 -27.427 25.713 1.00 51.62 699 PRO A O 1
ATOM 5439 N N . GLU A 1 700 ? -13.105 -29.086 27.171 1.00 45.66 700 GLU A N 1
ATOM 5440 C CA . GLU A 1 700 ? -14.466 -29.627 27.211 1.00 45.66 700 GLU A CA 1
ATOM 5441 C C . GLU A 1 700 ? -15.485 -28.497 27.462 1.00 45.66 700 GLU A C 1
ATOM 5443 O O . GLU A 1 700 ? -15.227 -27.585 28.265 1.00 45.66 700 GLU A O 1
ATOM 5448 N N . PRO A 1 701 ? -16.628 -28.489 26.751 1.00 46.47 701 PRO A N 1
ATOM 5449 C CA . PRO A 1 701 ? -17.664 -27.513 27.030 1.00 46.47 701 PRO A CA 1
ATOM 5450 C C . PRO A 1 701 ? -18.119 -27.723 28.480 1.00 46.47 701 PRO A C 1
ATOM 5452 O O . PRO A 1 701 ? -18.442 -28.856 28.844 1.00 46.47 701 PRO A O 1
ATOM 5455 N N . PRO A 1 702 ? -18.154 -26.673 29.327 1.00 43.53 702 PRO A N 1
ATOM 5456 C CA . PRO A 1 702 ? -18.717 -26.819 30.659 1.00 43.53 702 PRO A CA 1
ATOM 5457 C C . PRO A 1 702 ? -20.144 -27.329 30.491 1.00 43.53 702 PRO A C 1
ATOM 5459 O O . PRO A 1 702 ? -20.905 -26.758 29.704 1.00 43.53 702 PRO A O 1
ATOM 5462 N N . THR A 1 703 ? -20.490 -28.408 31.195 1.00 35.66 703 THR A N 1
ATOM 5463 C CA . THR A 1 703 ? -21.824 -29.005 31.152 1.00 35.66 703 THR A CA 1
ATOM 5464 C C . THR A 1 703 ? -22.843 -27.967 31.590 1.00 35.66 703 THR A C 1
ATOM 5466 O O . THR A 1 703 ? -23.106 -27.761 32.775 1.00 35.66 703 THR A O 1
ATOM 5469 N N . THR A 1 704 ? -23.430 -27.293 30.603 1.00 38.47 704 THR A N 1
ATOM 5470 C CA . THR A 1 704 ? -24.634 -26.504 30.802 1.00 38.47 704 THR A CA 1
ATOM 5471 C C . THR A 1 704 ? -25.667 -27.483 31.344 1.00 38.47 704 THR A C 1
ATOM 5473 O O . THR A 1 704 ? -25.882 -28.523 30.712 1.00 38.47 704 THR A O 1
ATOM 5476 N N . PRO A 1 705 ? -26.274 -27.223 32.517 1.00 34.25 705 PRO A N 1
ATOM 5477 C CA . PRO A 1 705 ? -27.340 -28.083 32.994 1.00 34.25 705 PRO A CA 1
ATOM 5478 C C . PRO A 1 705 ? -28.403 -28.111 31.899 1.00 34.25 705 PRO A C 1
ATOM 5480 O O . PRO A 1 705 ? -28.863 -27.049 31.464 1.00 34.25 705 PRO A O 1
ATOM 5483 N N . LEU A 1 706 ? -28.719 -29.318 31.412 1.00 31.92 706 LEU A N 1
ATOM 5484 C CA . LEU A 1 706 ? -29.741 -29.522 30.388 1.00 31.92 706 LEU A CA 1
ATOM 5485 C C . LEU A 1 706 ? -30.975 -28.710 30.792 1.00 31.92 706 LEU A C 1
ATOM 5487 O O . LEU A 1 706 ? -31.359 -28.788 31.963 1.00 31.92 706 LEU A O 1
ATOM 5491 N N . PRO A 1 707 ? -31.573 -27.918 29.881 1.00 35.38 707 PRO A N 1
ATOM 5492 C CA . PRO A 1 707 ? -32.712 -27.088 30.234 1.00 35.38 707 PRO A CA 1
ATOM 5493 C C . PRO A 1 707 ? -33.780 -28.002 30.819 1.00 35.38 707 PRO A C 1
ATOM 5495 O O . PRO A 1 707 ? -34.278 -28.884 30.117 1.00 35.38 707 PRO A O 1
ATOM 5498 N N . THR A 1 708 ? -34.072 -27.834 32.113 1.00 32.88 708 THR A N 1
ATOM 5499 C CA . THR A 1 708 ? -35.001 -28.697 32.838 1.00 32.88 708 THR A CA 1
ATOM 5500 C C . THR A 1 708 ? -36.333 -28.621 32.122 1.00 32.88 708 THR A C 1
ATOM 5502 O O . THR A 1 708 ? -37.041 -27.620 32.246 1.00 32.88 708 THR A O 1
ATOM 5505 N N . MET A 1 709 ? -36.649 -29.640 31.319 1.00 32.12 709 MET A N 1
ATOM 5506 C CA . MET A 1 709 ? -37.884 -29.649 30.554 1.00 32.12 709 MET A CA 1
ATOM 5507 C C . MET A 1 709 ? -39.016 -29.643 31.566 1.00 32.12 709 MET A C 1
ATOM 5509 O O . MET A 1 709 ? -39.257 -30.646 32.242 1.00 32.12 709 MET A O 1
ATOM 5513 N N . ILE A 1 710 ? -39.687 -28.496 31.686 1.00 39.50 710 ILE A N 1
ATOM 5514 C CA . ILE A 1 710 ? -40.940 -28.383 32.417 1.00 39.50 710 ILE A CA 1
ATOM 5515 C C . ILE A 1 710 ? -41.890 -29.306 31.670 1.00 39.50 710 ILE A C 1
ATOM 5517 O O . ILE A 1 710 ? -42.388 -28.974 30.595 1.00 39.50 710 ILE A O 1
ATOM 5521 N N . LYS A 1 711 ? -42.041 -30.521 32.201 1.00 32.16 711 LYS A N 1
ATOM 5522 C CA . LYS A 1 711 ? -42.825 -31.589 31.597 1.00 32.16 711 LYS A CA 1
ATOM 5523 C C . LYS A 1 711 ? -44.292 -31.253 31.812 1.00 32.16 711 LYS A C 1
ATOM 5525 O O . LYS A 1 711 ? -44.930 -31.794 32.711 1.00 32.16 711 LYS A O 1
ATOM 5530 N N . VAL A 1 712 ? -44.788 -30.316 31.002 1.00 36.97 712 VAL A N 1
ATOM 5531 C CA . VAL A 1 712 ? -46.210 -30.004 30.875 1.00 36.97 712 VAL A CA 1
ATOM 5532 C C . VAL A 1 712 ? -46.913 -31.333 30.639 1.00 36.97 712 VAL A C 1
ATOM 5534 O O . VAL A 1 712 ? -46.675 -32.001 29.632 1.00 36.97 712 VAL A O 1
ATOM 5537 N N . GLN A 1 713 ? -47.706 -31.764 31.616 1.00 31.69 713 GLN A N 1
ATOM 5538 C CA . GLN A 1 713 ? -48.506 -32.965 31.468 1.00 31.69 713 GLN A CA 1
ATOM 5539 C C . GLN A 1 713 ? -49.578 -32.660 30.430 1.00 31.69 713 GLN A C 1
ATOM 5541 O O . GLN A 1 713 ? -50.465 -31.845 30.669 1.00 31.69 713 GLN A O 1
ATOM 5546 N N . ALA A 1 714 ? -49.476 -33.305 29.270 1.00 37.41 714 ALA A N 1
ATOM 5547 C CA . ALA A 1 714 ? -50.527 -33.298 28.270 1.00 37.41 714 ALA A CA 1
ATOM 5548 C C . ALA A 1 714 ? -51.703 -34.151 28.772 1.00 37.41 714 ALA A C 1
ATOM 5550 O O . ALA A 1 714 ? -51.857 -35.310 28.398 1.00 37.41 714 ALA A O 1
ATOM 5551 N N . THR A 1 715 ? -52.522 -33.583 29.657 1.00 36.47 715 THR A N 1
ATOM 5552 C CA . THR A 1 715 ? -53.911 -34.017 29.818 1.00 36.47 715 THR A CA 1
ATOM 5553 C C . THR A 1 715 ? -54.693 -33.508 28.617 1.00 36.47 715 THR A C 1
ATOM 5555 O O . THR A 1 715 ? -55.247 -32.408 28.648 1.00 36.47 715 THR A O 1
ATOM 5558 N N . GLU A 1 716 ? -54.698 -34.294 27.544 1.00 36.47 716 GLU A N 1
ATOM 5559 C CA . GLU A 1 716 ? -55.664 -34.127 26.463 1.00 36.47 716 GLU A CA 1
ATOM 5560 C C . GLU A 1 716 ? -57.080 -34.308 27.040 1.00 36.47 716 GLU A C 1
ATOM 5562 O O . GLU A 1 716 ? -57.343 -35.319 27.700 1.00 36.47 716 GLU A O 1
ATOM 5567 N N . PRO A 1 717 ? -58.012 -33.364 26.825 1.00 38.47 717 PRO A N 1
ATOM 5568 C CA . PRO A 1 717 ? -59.425 -33.635 27.030 1.00 38.47 717 PRO A CA 1
ATOM 5569 C C . PRO A 1 717 ? -59.864 -34.676 25.996 1.00 38.47 717 PRO A C 1
ATOM 5571 O O . PRO A 1 717 ? -59.630 -34.492 24.800 1.00 38.47 717 PRO A O 1
ATOM 5574 N N . ALA A 1 718 ? -60.504 -35.758 26.439 1.00 46.19 718 ALA A N 1
ATOM 5575 C CA . ALA A 1 718 ? -61.084 -36.731 25.518 1.00 46.19 718 ALA A CA 1
ATOM 5576 C C . ALA A 1 718 ? -62.148 -36.056 24.623 1.00 46.19 718 ALA A C 1
ATOM 5578 O O . ALA A 1 718 ? -62.864 -35.170 25.104 1.00 46.19 718 ALA A O 1
ATOM 5579 N N . PRO A 1 719 ? -62.279 -36.452 23.342 1.00 43.62 719 PRO A N 1
ATOM 5580 C CA . PRO A 1 719 ? -63.296 -35.886 22.463 1.00 43.62 719 PRO A CA 1
ATOM 5581 C C . PRO A 1 719 ? -64.709 -36.190 23.000 1.00 43.62 719 PRO A C 1
ATOM 5583 O O . PRO A 1 719 ? -64.945 -37.296 23.498 1.00 43.62 719 PRO A O 1
ATOM 5586 N N . PRO A 1 720 ? -65.657 -35.237 22.912 1.00 41.16 720 PRO A N 1
ATOM 5587 C CA . PRO A 1 720 ? -67.029 -35.456 23.353 1.00 41.16 720 PRO A CA 1
ATOM 5588 C C . PRO A 1 720 ? -67.718 -36.504 22.473 1.00 41.16 720 PRO A C 1
ATOM 5590 O O . PRO A 1 720 ? -67.468 -36.590 21.273 1.00 41.16 720 PRO A O 1
ATOM 5593 N N . SER A 1 721 ? -68.609 -37.289 23.077 1.00 52.09 721 SER A N 1
ATOM 5594 C CA . SER A 1 721 ? -69.413 -38.283 22.359 1.00 52.09 721 SER A CA 1
ATOM 5595 C C . SER A 1 721 ? -70.642 -37.646 21.701 1.00 52.09 721 SER A C 1
ATOM 5597 O O . SER A 1 721 ? -71.227 -36.700 22.235 1.00 52.09 721 SER A O 1
ATOM 5599 N N . ASP A 1 722 ? -71.070 -38.191 20.557 1.00 50.62 722 ASP A N 1
ATOM 5600 C CA . ASP A 1 722 ? -72.097 -37.620 19.661 1.00 50.62 722 ASP A CA 1
ATOM 5601 C C . ASP A 1 722 ? -73.519 -37.477 20.258 1.00 50.62 722 ASP A C 1
ATOM 5603 O O . ASP A 1 722 ? -74.458 -37.063 19.579 1.00 50.62 722 ASP A O 1
ATOM 5607 N N . SER A 1 723 ? -73.709 -37.791 21.543 1.00 49.62 723 SER A N 1
ATOM 5608 C CA . SER A 1 723 ? -74.967 -37.599 22.272 1.00 49.62 723 SER A CA 1
ATOM 5609 C C . SER A 1 723 ? -75.247 -36.154 22.711 1.00 49.62 723 SER A C 1
ATOM 5611 O O . SER A 1 723 ? -76.386 -35.847 23.072 1.00 49.62 723 SER A O 1
ATOM 5613 N N . GLU A 1 724 ? -74.245 -35.267 22.723 1.00 46.44 724 GLU A N 1
ATOM 5614 C CA . GLU A 1 724 ? -74.408 -33.886 23.219 1.00 46.44 724 GLU A CA 1
ATOM 5615 C C . GLU A 1 724 ? -74.590 -32.847 22.102 1.00 46.44 724 GLU A C 1
ATOM 5617 O O . GLU A 1 724 ? -75.393 -31.922 22.245 1.00 46.44 724 GLU A O 1
ATOM 5622 N N . THR A 1 725 ? -73.948 -33.040 20.946 1.00 44.78 725 THR A N 1
ATOM 5623 C CA . THR A 1 725 ? -74.102 -32.190 19.749 1.00 44.78 725 THR A CA 1
ATOM 5624 C C . THR A 1 725 ? -75.544 -32.135 19.234 1.00 44.78 725 THR A C 1
ATOM 5626 O O . THR A 1 725 ? -75.977 -31.101 18.727 1.00 44.78 725 THR A O 1
ATOM 5629 N N . ALA A 1 726 ? -76.329 -33.197 19.439 1.00 43.19 726 ALA A N 1
ATOM 5630 C CA . ALA A 1 726 ? -77.734 -33.278 19.032 1.00 43.19 726 ALA A CA 1
ATOM 5631 C C . ALA A 1 726 ? -78.702 -32.362 19.818 1.00 43.19 726 ALA A C 1
ATOM 5633 O O . ALA A 1 726 ? -79.858 -32.233 19.421 1.00 43.19 726 ALA A O 1
ATOM 5634 N N . LYS A 1 727 ? -78.274 -31.733 20.926 1.00 44.59 727 LYS A N 1
ATOM 5635 C CA . LYS A 1 727 ? -79.140 -30.881 21.774 1.00 44.59 727 LYS A CA 1
ATOM 5636 C C . LYS A 1 727 ? -79.013 -29.377 21.516 1.00 44.59 727 LYS A C 1
ATOM 5638 O O . LYS A 1 727 ? -79.796 -28.606 22.063 1.00 44.59 727 LYS A O 1
ATOM 5643 N N . LEU A 1 728 ? -78.039 -28.950 20.712 1.00 44.12 728 LEU A N 1
ATOM 5644 C CA . LEU A 1 728 ? -77.750 -27.529 20.466 1.00 44.12 728 LEU A CA 1
ATOM 5645 C C . LEU A 1 728 ? -78.401 -26.971 19.190 1.00 44.12 728 LEU A C 1
ATOM 5647 O O . LEU A 1 728 ? -78.489 -25.758 19.037 1.00 44.12 728 LEU A O 1
ATOM 5651 N N . THR A 1 729 ? -78.901 -27.825 18.295 1.00 44.59 729 THR A N 1
ATOM 5652 C CA . THR A 1 729 ? -79.439 -27.429 16.978 1.00 44.59 729 THR A CA 1
ATOM 5653 C C . THR A 1 729 ? -80.962 -27.247 16.930 1.00 44.59 729 THR A C 1
ATOM 5655 O O . THR A 1 729 ? -81.499 -26.907 15.878 1.00 44.59 729 THR A O 1
ATOM 5658 N N . THR A 1 730 ? -81.677 -27.440 18.044 1.00 45.12 730 THR A N 1
ATOM 5659 C CA . THR A 1 730 ? -83.154 -27.380 18.098 1.00 45.12 730 THR A CA 1
ATOM 5660 C C . THR A 1 730 ? -83.742 -26.108 18.719 1.00 45.12 730 THR A C 1
ATOM 5662 O O . THR A 1 730 ? -84.962 -25.982 18.735 1.00 45.12 730 THR A O 1
ATOM 5665 N N . ASN A 1 731 ? -82.922 -25.163 19.200 1.00 39.88 731 ASN A N 1
ATOM 5666 C CA . ASN A 1 731 ? -83.405 -23.946 19.882 1.00 39.88 731 ASN A CA 1
ATOM 5667 C C . ASN A 1 731 ? -83.315 -22.640 19.065 1.00 39.88 731 ASN A C 1
ATOM 5669 O O . ASN A 1 731 ? -83.787 -21.614 19.541 1.00 39.88 731 ASN A O 1
ATOM 5673 N N . GLU A 1 732 ? -82.799 -22.648 17.831 1.00 41.25 732 GLU A N 1
ATOM 5674 C CA . GLU A 1 732 ? -82.871 -21.484 16.924 1.00 41.25 732 GLU A CA 1
ATOM 5675 C C . GLU A 1 732 ? -84.094 -21.552 15.989 1.00 41.25 732 GLU A C 1
ATOM 5677 O O . GLU A 1 732 ? -83.960 -21.530 14.762 1.00 41.25 732 GLU A O 1
ATOM 5682 N N . LYS A 1 733 ? -85.307 -21.676 16.561 1.00 42.78 733 LYS A N 1
ATOM 5683 C CA . LYS A 1 733 ? -86.567 -21.488 15.809 1.00 42.78 733 LYS A CA 1
ATOM 5684 C C . LYS A 1 733 ? -87.833 -21.277 16.661 1.00 42.78 733 LYS A C 1
ATOM 5686 O O . LYS A 1 733 ? -88.807 -22.016 16.517 1.00 42.78 733 LYS A O 1
ATOM 5691 N N . GLN A 1 734 ? -87.846 -20.228 17.485 1.00 36.03 734 GLN A N 1
ATOM 5692 C CA . GLN A 1 734 ? -89.071 -19.557 17.951 1.00 36.03 734 GLN A CA 1
ATOM 5693 C C . GLN A 1 734 ? -88.795 -18.086 18.270 1.00 36.03 734 GLN A C 1
ATOM 5695 O O . GLN A 1 734 ? -87.662 -17.805 18.714 1.00 36.03 734 GLN A O 1
#